Protein AF-R6CG47-F1 (afdb_monomer)

Solvent-accessible surface area (backbone atoms only — not comparable to full-atom values): 37010 Å² total; per-residue (Å²): 130,84,72,50,22,58,29,31,32,49,83,91,40,58,62,61,88,80,58,67,80,80,92,67,91,85,85,79,90,76,77,34,49,59,38,32,37,17,41,16,38,85,91,40,60,56,12,36,52,27,6,27,48,37,35,50,47,55,57,74,66,63,59,84,62,42,78,71,47,66,78,39,37,70,61,51,53,50,49,49,53,50,52,34,25,49,52,38,38,50,56,32,55,80,67,71,48,91,52,38,22,13,29,36,26,34,40,33,42,51,96,75,33,38,40,36,41,36,39,12,57,37,38,35,34,38,35,51,98,92,40,77,45,73,76,47,62,67,28,59,46,77,54,93,95,55,90,74,60,44,74,70,41,55,40,26,58,82,86,70,86,70,76,66,85,69,30,52,51,77,43,73,76,55,76,68,29,31,38,40,35,29,27,48,30,45,61,77,58,42,56,70,72,58,51,47,62,33,65,73,43,61,71,70,58,16,56,52,51,50,52,54,50,24,54,72,69,61,48,93,47,67,68,52,76,48,78,47,70,38,76,67,91,73,86,75,84,71,95,67,93,87,72,96,77,63,72,77,64,70,68,72,69,62,50,83,44,81,41,45,32,63,38,80,62,91,61,77,77,62,49,65,57,43,46,74,37,69,38,42,33,68,37,82,82,78,68,45,78,46,82,42,49,41,34,49,72,47,67,42,88,87,78,69,45,78,48,36,26,38,55,30,28,34,40,32,39,44,38,57,29,40,40,42,28,36,57,67,51,61,86,80,67,90,84,63,54,70,70,62,54,48,52,55,49,48,56,53,22,49,51,50,41,56,53,51,51,55,51,49,56,54,39,63,77,64,74,51,73,78,60,98,61,61,58,37,84,53,97,82,66,51,52,43,57,49,53,56,49,55,72,71,50,92,61,92,44,84,57,77,42,63,54,40,48,36,44,53,67,52,57,50,54,52,51,50,39,60,52,69,54,78,56,78,80,93,84,70,100,75,84,78,96,80,57,78,80,71,65,49,89,79,74,63,73,81,45,73,87,81,55,54,67,50,73,50,75,44,76,80,86,75,85,72,82,78,80,79,78,56,52,61,43,84,40,96,53,93,79,80,53,90,46,61,44,56,80,72,98,76,60,87,81,69,76,53,54,52,32,42,46,52,62,52,80,65,50,70,81,86,76,27,40,30,42,57,16,63,57,56,64,58,49,50,62,54,51,48,58,51,49,47,56,54,50,39,68,77,39,72,94,50,64,55,38,55,48,52,42,40,82,39,73,29,62,82,62,72,39,55,39,86,91,72,80,54,68,42,57,62,36,72,42,32,35,39,36,31,75,92,43,75,68,40,46,34,42,32,30,31,31,32,55,68,57,52,51,55,41,71,70,47,87,47,64,67,58,37,51,48,51,33,54,59,50,50,45,48,59,51,43,53,62,69,60,34,84,75,36,60,53,67,70,88,131

Foldseek 3Di:
DPAQLKWWDDPLDIAALHDHDDPDDDDDDDDQWKTKIKGQDDPAPRSNNLNNLLNVLRSVPTDGCDPLCVVVVVVVLVVSLVSSLCSLQVVCVVVVRPFTWIWMWMWGDDPFKIKIFTWAAWWKWKQDPLDIDTLADHQFADDPPDDDTHHNTTRNDPPCVDDDPRRMDIGGDDAFMKMKTKDVLLPVQDPPVVLSVLLVDPQVSSVVVSVVSSVVSPSPHNIDMDMDGHHDPDPDDDDDDDDPPPPVVVLPQAAEAEDEAFDWDDDPPCLVQQQVDWFWAAAPQVRDIDIDGQKDWDQDPPPRDITIGGFWAAWKDFFRYIYGYHYLQDDDDPPDDPVVSLVVQLLSQLLQQVLLVVSVVSNVVVVPDDPPQDSANDPRDGSNVVSVVSSVDDDGDRHMHGHDIYGPLRSVVVLVCLLQPDDDDPPDDDDDDDDPVPVPPDDPLPDVVQQDKDKDWDDDDDDDPHPPPALEDEDADDDFGDDFHFDDPPPPPLQETETEGEFRQPDDPPRHTYGYHRSVVVVVVVVLVRVQVVVCVVCVVGWYFYAYEYEEECSPLRQQDPPPRDRDQKDFTMKMAGPVPNLAIYTYMYGHVVVSSVLVSDPDPVSVVVSSVVVVVVVVVCVVVVVRGPTDGDD

Nearest PDB structures (foldseek):
  1txo-assembly1_A  TM=8.084E-01  e=2.002E-14  Mycobacterium tuberculosis
  6jkv-assembly2_B  TM=8.538E-01  e=1.870E-13  Pseudomonas aeruginosa
  6jkv-assembly1_A  TM=8.483E-01  e=1.977E-13  Pseudomonas aeruginosa
  2cm1-assembly1_A  TM=7.955E-01  e=3.310E-14  Mycobacterium tuberculosis H37Rv
  2pk0-assembly3_C  TM=7.804E-01  e=2.281E-11  Streptococcus agalactiae A909

Structure (mmCIF, N/CA/C/O backbone):
data_AF-R6CG47-F1
#
_entry.id   AF-R6CG47-F1
#
loop_
_atom_site.group_PDB
_atom_site.id
_atom_site.type_symbol
_atom_site.label_atom_id
_atom_site.label_alt_id
_atom_site.label_comp_id
_atom_site.label_asym_id
_atom_site.label_entity_id
_atom_site.label_seq_id
_atom_site.pdbx_PDB_ins_code
_atom_site.Cartn_x
_atom_site.Cartn_y
_atom_site.Cartn_z
_atom_site.occupancy
_atom_site.B_iso_or_equiv
_atom_site.auth_seq_id
_atom_site.auth_comp_id
_atom_site.auth_asym_id
_atom_site.auth_atom_id
_atom_site.pdbx_PDB_model_num
ATOM 1 N N . MET A 1 1 ? 24.424 -39.480 18.470 1.00 41.12 1 MET A N 1
ATOM 2 C CA . MET A 1 1 ? 23.241 -38.620 18.577 1.00 41.12 1 MET A CA 1
ATOM 3 C C . MET A 1 1 ? 23.641 -37.356 17.882 1.00 41.12 1 MET A C 1
ATOM 5 O O . MET A 1 1 ? 24.541 -36.675 18.365 1.00 41.12 1 MET A O 1
ATOM 9 N N . GLU A 1 2 ? 23.153 -37.206 16.658 1.00 58.47 2 GLU A N 1
ATOM 10 C CA . GLU A 1 2 ? 23.228 -35.927 15.962 1.00 58.47 2 GLU A CA 1
ATOM 11 C C . GLU A 1 2 ? 22.510 -34.911 16.850 1.00 58.47 2 GLU A C 1
ATOM 13 O O . GLU A 1 2 ? 21.513 -35.244 17.493 1.00 58.47 2 GLU A O 1
ATOM 18 N N . ARG A 1 3 ? 23.138 -33.752 17.041 1.00 75.69 3 ARG A N 1
ATOM 19 C CA . ARG A 1 3 ? 22.524 -32.664 17.800 1.00 75.69 3 ARG A CA 1
ATOM 20 C C . ARG A 1 3 ? 21.356 -32.136 16.986 1.00 75.69 3 ARG A C 1
ATOM 22 O O . ARG A 1 3 ? 21.441 -32.152 15.766 1.00 75.69 3 ARG A O 1
ATOM 29 N N . ASN A 1 4 ? 20.327 -31.648 17.664 1.00 88.12 4 ASN A N 1
ATOM 30 C CA . ASN A 1 4 ? 19.290 -30.875 17.009 1.00 88.12 4 ASN A CA 1
ATOM 31 C C . ASN A 1 4 ? 19.904 -29.576 16.452 1.00 88.12 4 ASN A C 1
ATOM 33 O O . ASN A 1 4 ? 20.424 -28.761 17.219 1.00 88.12 4 ASN A O 1
ATOM 37 N N . GLU A 1 5 ? 19.914 -29.423 15.129 1.00 93.31 5 GLU A N 1
ATOM 38 C CA . GLU A 1 5 ? 20.430 -28.238 14.434 1.00 93.31 5 GLU A CA 1
ATOM 39 C C . GLU A 1 5 ? 19.326 -27.201 14.160 1.00 93.31 5 GLU A C 1
ATOM 41 O O . GLU A 1 5 ? 19.642 -26.052 13.837 1.00 93.31 5 GLU A O 1
ATOM 46 N N . ASP A 1 6 ? 18.055 -27.548 14.387 1.00 95.25 6 ASP A N 1
ATOM 47 C CA . ASP A 1 6 ? 16.913 -26.648 14.219 1.00 95.25 6 ASP A CA 1
ATOM 48 C C . ASP A 1 6 ? 16.727 -25.701 15.412 1.00 95.25 6 ASP A C 1
ATOM 50 O O . ASP A 1 6 ? 17.058 -26.001 16.562 1.00 95.25 6 ASP A O 1
ATOM 54 N N . ASN A 1 7 ? 16.117 -24.547 15.151 1.00 96.38 7 ASN A N 1
ATOM 55 C CA . ASN A 1 7 ? 15.603 -23.630 16.160 1.00 96.38 7 ASN A CA 1
ATOM 56 C C . ASN A 1 7 ? 14.296 -22.979 15.672 1.00 96.38 7 ASN A C 1
ATOM 58 O O . ASN A 1 7 ? 13.932 -23.059 14.497 1.00 96.38 7 ASN A O 1
ATOM 62 N N . PHE A 1 8 ? 13.579 -22.301 16.563 1.00 96.62 8 PHE A N 1
ATOM 63 C CA . PHE A 1 8 ? 12.324 -21.631 16.241 1.00 96.62 8 PHE A CA 1
ATOM 64 C C . PHE A 1 8 ? 12.145 -20.326 17.021 1.00 96.62 8 PHE A C 1
ATOM 66 O O . PHE A 1 8 ? 12.852 -20.040 17.987 1.00 96.62 8 PHE A O 1
ATOM 73 N N . CYS A 1 9 ? 11.166 -19.530 16.597 1.00 94.69 9 CYS A N 1
ATOM 74 C CA . CYS A 1 9 ? 10.590 -18.450 17.389 1.00 94.69 9 CYS A CA 1
ATOM 75 C C . CYS A 1 9 ? 9.080 -18.644 17.471 1.00 94.69 9 CYS A C 1
ATOM 77 O O . CYS A 1 9 ? 8.412 -18.726 16.441 1.00 94.69 9 CYS A O 1
ATOM 79 N N . PHE A 1 10 ? 8.548 -18.714 18.688 1.00 92.62 10 PHE A N 1
ATOM 80 C CA . PHE A 1 10 ? 7.119 -18.850 18.945 1.00 92.62 10 PHE A CA 1
ATOM 81 C C . PHE A 1 10 ? 6.759 -18.140 20.251 1.00 92.62 10 PHE A C 1
ATOM 83 O O . PHE A 1 10 ? 7.297 -18.476 21.302 1.00 92.62 10 PHE A O 1
ATOM 90 N N . ASN A 1 11 ? 5.882 -17.133 20.189 1.00 86.56 11 ASN A N 1
ATOM 91 C CA . ASN A 1 11 ? 5.436 -16.341 21.345 1.00 86.56 11 ASN A CA 1
ATOM 92 C C . ASN A 1 11 ? 6.587 -15.836 22.251 1.00 86.56 11 ASN A C 1
ATOM 94 O O . ASN A 1 11 ? 6.564 -15.978 23.473 1.00 86.56 11 ASN A O 1
ATOM 98 N N . GLY A 1 12 ? 7.645 -15.289 21.643 1.00 84.62 12 GLY A N 1
ATOM 99 C CA . GLY A 1 12 ? 8.822 -14.792 22.370 1.00 84.62 12 GLY A CA 1
ATOM 100 C C . GLY A 1 12 ? 9.743 -15.881 22.942 1.00 84.62 12 GLY A C 1
ATOM 101 O O . GLY A 1 12 ? 10.673 -15.563 23.681 1.00 84.62 12 GLY A O 1
ATOM 102 N N . ILE A 1 13 ? 9.505 -17.151 22.605 1.00 89.12 13 ILE A N 1
ATOM 103 C CA . ILE A 1 13 ? 10.312 -18.305 23.007 1.00 89.12 13 ILE A CA 1
ATOM 104 C C . ILE A 1 13 ? 11.125 -18.787 21.803 1.00 89.12 13 ILE A C 1
ATOM 106 O O . ILE A 1 13 ? 10.619 -18.840 20.684 1.00 89.12 13 ILE A O 1
ATOM 110 N N . GLY A 1 14 ? 12.375 -19.169 22.051 1.00 91.75 14 GLY A N 1
ATOM 111 C CA . GLY A 1 14 ? 13.211 -19.950 21.143 1.00 91.75 14 GLY A CA 1
ATOM 112 C C . GLY A 1 14 ? 14.106 -20.889 21.948 1.00 91.75 14 GLY A C 1
ATOM 113 O O . GLY A 1 14 ? 14.183 -20.772 23.177 1.00 91.75 14 GLY A O 1
ATOM 114 N N . MET A 1 15 ? 14.779 -21.824 21.279 1.00 91.56 15 MET A N 1
ATOM 115 C CA . MET A 1 15 ? 15.660 -22.769 21.967 1.00 91.56 15 MET A CA 1
ATOM 116 C C . MET A 1 15 ? 16.945 -22.069 22.454 1.00 91.56 15 MET A C 1
ATOM 118 O O . MET A 1 15 ? 17.465 -21.186 21.760 1.00 91.56 15 MET A O 1
ATOM 122 N N . PRO A 1 16 ? 17.476 -22.431 23.638 1.00 89.69 16 PRO A N 1
ATOM 123 C CA . PRO A 1 16 ? 18.748 -21.901 24.142 1.00 89.69 16 PRO A CA 1
ATOM 124 C C . PRO A 1 16 ? 19.944 -22.325 23.267 1.00 89.69 16 PRO A C 1
ATOM 126 O O . PRO A 1 16 ? 19.821 -23.224 22.456 1.00 89.69 16 PRO A O 1
ATOM 129 N N . GLU A 1 17 ? 21.127 -21.722 23.465 1.00 86.62 17 GLU A N 1
ATOM 130 C CA . GLU A 1 17 ? 22.358 -22.004 22.676 1.00 86.62 17 GLU A CA 1
ATOM 131 C C . GLU A 1 17 ? 22.765 -23.485 22.678 1.00 86.62 17 GLU A C 1
ATOM 133 O O . GLU A 1 17 ? 23.407 -23.977 21.753 1.00 86.62 17 GLU A O 1
ATOM 138 N N . VAL A 1 18 ? 22.425 -24.192 23.754 1.00 84.94 18 VAL A N 1
ATOM 139 C CA . VAL A 1 18 ? 22.614 -25.632 23.876 1.00 84.94 18 VAL A CA 1
ATOM 140 C C . VAL A 1 18 ? 21.256 -26.244 24.157 1.00 84.94 18 VAL A C 1
ATOM 142 O O . VAL A 1 18 ? 20.730 -26.094 25.263 1.00 84.94 18 VAL A O 1
ATOM 145 N N . HIS A 1 19 ? 20.717 -26.933 23.162 1.00 82.12 19 HIS A N 1
ATOM 146 C CA . HIS A 1 19 ? 19.405 -27.561 23.203 1.00 82.12 19 HIS A CA 1
ATOM 147 C C . HIS A 1 19 ? 19.429 -28.953 22.567 1.00 82.12 19 HIS A C 1
ATOM 149 O O . HIS A 1 19 ? 20.340 -29.293 21.812 1.00 82.12 19 HIS A O 1
ATOM 155 N N . ASP A 1 20 ? 18.417 -29.739 22.920 1.00 85.44 20 ASP A N 1
ATOM 156 C CA . ASP A 1 20 ? 18.056 -31.010 22.289 1.00 85.44 20 ASP A CA 1
ATOM 157 C C . ASP A 1 20 ? 16.619 -30.865 21.733 1.00 85.44 20 ASP A C 1
ATOM 159 O O . ASP A 1 20 ? 16.169 -29.751 21.447 1.00 85.44 20 ASP A O 1
ATOM 163 N N . ASP A 1 21 ? 15.892 -31.965 21.550 1.00 84.88 21 ASP A N 1
ATOM 164 C CA . ASP A 1 21 ? 14.498 -31.943 21.099 1.00 84.88 21 ASP A CA 1
ATOM 165 C C . ASP A 1 21 ? 13.565 -31.281 22.130 1.00 84.88 21 ASP A C 1
ATOM 167 O O . ASP A 1 21 ? 13.814 -31.285 23.338 1.00 84.88 21 ASP A O 1
ATOM 171 N N . LEU A 1 22 ? 12.460 -30.716 21.643 1.00 84.00 22 LEU A N 1
ATOM 172 C CA . LEU A 1 22 ? 11.405 -30.158 22.484 1.00 84.00 22 LEU A CA 1
ATOM 173 C C . LEU A 1 22 ? 10.663 -31.298 23.211 1.00 84.00 22 LEU A C 1
ATOM 175 O O . LEU A 1 22 ? 10.177 -32.223 22.564 1.00 84.00 22 LEU A O 1
ATOM 179 N N . GLU A 1 23 ? 10.560 -31.240 24.543 1.00 77.19 23 GLU A N 1
ATOM 180 C CA . GLU A 1 23 ? 9.920 -32.314 25.330 1.00 77.19 23 GLU A CA 1
ATOM 181 C C . GLU A 1 23 ? 8.386 -32.346 25.182 1.00 77.19 23 GLU A C 1
ATOM 183 O O . GLU A 1 23 ? 7.788 -33.422 25.215 1.00 77.19 23 GLU A O 1
ATOM 188 N N . GLU A 1 24 ? 7.747 -31.183 25.013 1.00 82.25 24 GLU A N 1
ATOM 189 C CA . GLU A 1 24 ? 6.290 -31.025 24.902 1.00 82.25 24 GLU A CA 1
ATOM 190 C C . GLU A 1 24 ? 5.929 -29.954 23.864 1.00 82.25 24 GLU A C 1
ATOM 192 O O . GLU A 1 24 ? 6.634 -28.954 23.734 1.00 82.25 24 GLU A O 1
ATOM 197 N N . ASN A 1 25 ? 4.806 -30.131 23.159 1.00 87.25 25 ASN A N 1
ATOM 198 C CA . ASN A 1 25 ? 4.292 -29.133 22.217 1.00 87.25 25 ASN A CA 1
ATOM 199 C C . ASN A 1 25 ? 3.953 -27.814 22.932 1.00 87.25 25 ASN A C 1
ATOM 201 O O . ASN A 1 25 ? 3.395 -27.814 24.029 1.00 87.25 25 ASN A O 1
ATOM 205 N N . LEU A 1 26 ? 4.234 -26.687 22.275 1.00 89.31 26 LEU A N 1
ATOM 206 C CA . LEU A 1 26 ? 3.865 -25.355 22.756 1.00 89.31 26 LEU A CA 1
ATOM 207 C C . LEU A 1 26 ? 2.571 -24.885 22.081 1.00 89.31 26 LEU A C 1
ATOM 209 O O . LEU A 1 26 ? 2.446 -24.976 20.862 1.00 89.31 26 LEU A O 1
ATOM 213 N N . THR A 1 27 ? 1.659 -24.308 22.866 1.00 88.69 27 THR A N 1
ATOM 214 C CA . THR A 1 27 ? 0.417 -23.686 22.379 1.00 88.69 27 THR A CA 1
ATOM 215 C C . THR A 1 27 ? 0.288 -22.287 22.971 1.00 88.69 27 THR A C 1
ATOM 217 O O . THR A 1 27 ? 0.472 -22.098 24.174 1.00 88.69 27 THR A O 1
ATOM 220 N N . ALA A 1 28 ? -0.014 -21.298 22.132 1.00 87.31 28 ALA A N 1
ATOM 221 C CA . ALA A 1 28 ? -0.272 -19.926 22.550 1.00 87.31 28 ALA A CA 1
ATOM 222 C C . ALA A 1 28 ? -1.058 -19.167 21.477 1.00 87.31 28 ALA A C 1
ATOM 224 O O . ALA A 1 28 ? -0.884 -19.422 20.285 1.00 87.31 28 ALA A O 1
ATOM 225 N N . GLU A 1 29 ? -1.849 -18.185 21.905 1.00 83.56 29 GLU A N 1
ATOM 226 C CA . GLU A 1 29 ? -2.344 -17.131 21.022 1.00 83.56 29 GLU A CA 1
ATOM 227 C C . GLU A 1 29 ? -1.199 -16.164 20.703 1.00 83.56 29 GLU A C 1
ATOM 229 O O . GLU A 1 29 ? -0.475 -15.720 21.599 1.00 83.56 29 GLU A O 1
ATOM 234 N N . VAL A 1 30 ? -1.027 -15.842 19.421 1.00 74.38 30 VAL A N 1
ATOM 235 C CA . VAL A 1 30 ? 0.023 -14.938 18.939 1.00 74.38 30 VAL A CA 1
ATOM 236 C C . VAL A 1 30 ? -0.607 -13.743 18.230 1.00 74.38 30 VAL A C 1
ATOM 238 O O . VAL A 1 30 ? -1.468 -13.900 17.370 1.00 74.38 30 VAL A O 1
ATOM 241 N N . GLY A 1 31 ? -0.162 -12.534 18.575 1.00 68.38 31 GLY A N 1
ATOM 242 C CA . GLY A 1 31 ? -0.638 -11.288 17.970 1.00 68.38 31 GLY A CA 1
ATOM 243 C C . GLY A 1 31 ? 0.510 -10.304 17.788 1.00 68.38 31 GLY A C 1
ATOM 244 O O . GLY A 1 31 ? 1.131 -9.878 18.761 1.00 68.38 31 GLY A O 1
ATOM 245 N N . GLY A 1 32 ? 0.844 -9.960 16.542 1.00 71.69 32 GLY A N 1
ATOM 246 C CA . GLY A 1 32 ? 1.920 -9.007 16.253 1.00 71.69 32 GLY A CA 1
ATOM 247 C C . GLY A 1 32 ? 3.346 -9.534 16.431 1.00 71.69 32 GLY A C 1
ATOM 248 O O . GLY A 1 32 ? 4.282 -8.796 16.138 1.00 71.69 32 GLY A O 1
ATOM 249 N N . GLN A 1 33 ? 3.550 -10.768 16.899 1.00 83.88 33 GLN A N 1
ATOM 250 C CA . GLN A 1 33 ? 4.865 -11.376 17.157 1.00 83.88 33 GLN A CA 1
ATOM 251 C C . GLN A 1 33 ? 5.400 -12.125 15.931 1.00 83.88 33 GLN A C 1
ATOM 253 O O . GLN A 1 33 ? 4.648 -12.478 15.020 1.00 83.88 33 GLN A O 1
ATOM 258 N N . TRP A 1 34 ? 6.710 -12.362 15.904 1.00 91.62 34 TRP A N 1
ATOM 259 C CA . TRP A 1 34 ? 7.305 -13.260 14.926 1.00 91.62 34 TRP A CA 1
ATOM 260 C C . TRP A 1 34 ? 7.026 -14.723 15.260 1.00 91.62 34 TRP A C 1
ATOM 262 O O . TRP A 1 34 ? 7.179 -15.163 16.401 1.00 91.62 34 TRP A O 1
ATOM 272 N N . VAL A 1 35 ? 6.708 -15.481 14.219 1.00 95.25 35 VAL A N 1
ATOM 273 C CA . VAL A 1 35 ? 6.679 -16.939 14.246 1.00 95.25 35 VAL A CA 1
ATOM 274 C C . VAL A 1 35 ? 7.653 -17.433 13.190 1.00 95.25 35 VAL A C 1
ATOM 276 O O . VAL A 1 35 ? 7.534 -17.038 12.032 1.00 95.25 35 VAL A O 1
ATOM 279 N N . ALA A 1 36 ? 8.645 -18.235 13.568 1.00 97.56 36 ALA A N 1
ATOM 280 C CA . ALA A 1 36 ? 9.731 -18.596 12.663 1.00 97.56 36 ALA A CA 1
ATOM 281 C C . ALA A 1 36 ? 10.292 -19.994 12.914 1.00 97.56 36 ALA A C 1
ATOM 283 O O . ALA A 1 36 ? 10.325 -20.453 14.052 1.00 97.56 36 ALA A O 1
ATOM 284 N N . VAL A 1 37 ? 10.806 -20.613 11.854 1.00 98.25 37 VAL A N 1
ATOM 285 C CA . VAL A 1 37 ? 11.634 -21.824 11.890 1.00 98.25 37 VAL A CA 1
ATOM 286 C C . VAL A 1 37 ? 12.984 -21.517 11.244 1.00 98.25 37 VAL A C 1
ATOM 288 O O . VAL A 1 37 ? 13.058 -20.799 10.239 1.00 98.25 37 VAL A O 1
ATOM 291 N N . PHE A 1 38 ? 14.043 -22.052 11.844 1.00 97.81 38 PHE A N 1
ATOM 292 C CA . PHE A 1 38 ? 15.426 -21.939 11.399 1.00 97.81 38 PHE A CA 1
ATOM 293 C C . PHE A 1 38 ? 16.037 -23.333 11.373 1.00 97.81 38 PHE A C 1
ATOM 295 O O . PHE A 1 38 ? 16.190 -23.945 12.424 1.00 97.81 38 PHE A O 1
ATOM 302 N N . ASP A 1 39 ? 16.396 -23.810 10.192 1.00 96.19 39 ASP A N 1
ATOM 303 C CA . ASP A 1 39 ? 17.031 -25.111 10.002 1.00 96.19 39 ASP A CA 1
ATOM 304 C C . ASP A 1 39 ? 18.533 -24.896 9.776 1.00 96.19 39 ASP A C 1
ATOM 306 O O . ASP A 1 39 ? 18.971 -24.228 8.825 1.00 96.19 39 ASP A O 1
ATOM 310 N N . GLY A 1 40 ? 19.319 -25.353 10.752 1.00 95.31 40 GLY A N 1
ATOM 311 C CA . GLY A 1 40 ? 20.769 -25.263 10.734 1.00 95.31 40 GLY A CA 1
ATOM 312 C C . GLY A 1 40 ? 21.337 -26.218 9.693 1.00 95.31 40 GLY A C 1
ATOM 313 O O . GLY A 1 40 ? 21.095 -27.411 9.737 1.00 95.31 40 GLY A O 1
ATOM 314 N N . ILE A 1 41 ? 22.147 -25.713 8.759 1.00 90.88 41 ILE A N 1
ATOM 315 C CA . ILE A 1 41 ? 22.518 -26.510 7.583 1.00 90.88 41 ILE A CA 1
ATOM 316 C C . ILE A 1 41 ? 23.409 -27.693 7.958 1.00 90.88 41 ILE A C 1
ATOM 318 O O . ILE A 1 41 ? 24.623 -27.530 8.170 1.00 90.88 41 ILE A O 1
ATOM 322 N N . GLY A 1 42 ? 22.825 -28.883 7.835 1.00 80.00 42 GLY A N 1
ATOM 323 C CA . GLY A 1 42 ? 23.515 -30.160 7.906 1.00 80.00 42 GLY A CA 1
ATOM 324 C C . GLY A 1 42 ? 24.738 -30.221 6.986 1.00 80.00 42 GLY A C 1
ATOM 325 O O . GLY A 1 42 ? 24.691 -29.977 5.775 1.00 80.00 42 GLY A O 1
ATOM 326 N N . GLY A 1 43 ? 25.893 -30.542 7.571 1.00 80.31 43 GLY A N 1
ATOM 327 C CA . GLY A 1 43 ? 27.173 -30.642 6.860 1.00 80.31 43 GLY A CA 1
ATOM 328 C C . GLY A 1 43 ? 27.983 -29.342 6.778 1.00 80.31 43 GLY A C 1
ATOM 329 O O . GLY A 1 43 ? 29.122 -29.370 6.290 1.00 80.31 43 GLY A O 1
ATOM 330 N N . LEU A 1 44 ? 27.465 -28.219 7.290 1.00 85.69 44 LEU A N 1
ATOM 331 C CA . LEU A 1 44 ? 28.291 -27.065 7.651 1.00 85.69 44 LEU A CA 1
ATOM 332 C C . LEU A 1 44 ? 28.694 -27.137 9.134 1.00 85.69 44 LEU A C 1
ATOM 334 O O . LEU A 1 44 ? 27.936 -27.618 9.966 1.00 85.69 44 LEU A O 1
ATOM 338 N N . PRO A 1 45 ? 29.895 -26.658 9.509 1.00 88.12 45 PRO A N 1
ATOM 339 C CA . PRO A 1 45 ? 30.251 -26.536 10.914 1.00 88.12 45 PRO A CA 1
ATOM 340 C C . PRO A 1 45 ? 29.275 -25.629 11.670 1.00 88.12 45 PRO A C 1
ATOM 342 O O . PRO A 1 45 ? 29.112 -24.465 11.301 1.00 88.12 45 PRO A O 1
ATOM 345 N N . ARG A 1 46 ? 28.752 -26.146 12.784 1.00 90.69 46 ARG A N 1
ATOM 346 C CA . ARG A 1 46 ? 27.920 -25.421 13.748 1.00 90.69 46 ARG A CA 1
ATOM 347 C C . ARG A 1 46 ? 26.578 -24.923 13.195 1.00 90.69 46 ARG A C 1
ATOM 349 O O . ARG A 1 46 ? 26.271 -23.736 13.322 1.00 90.69 46 ARG A O 1
ATOM 356 N N . GLY A 1 47 ? 25.812 -25.811 12.560 1.00 92.44 47 GLY A N 1
ATOM 357 C CA . GLY A 1 47 ? 24.440 -25.519 12.129 1.00 92.44 47 GLY A CA 1
ATOM 358 C C . GLY A 1 47 ? 23.557 -25.083 13.301 1.00 92.44 47 GLY A C 1
ATOM 359 O O . GLY A 1 47 ? 22.891 -24.053 13.201 1.00 92.44 47 GLY A O 1
ATOM 360 N N . GLU A 1 48 ? 23.690 -25.758 14.450 1.00 93.81 48 GLU A N 1
ATOM 361 C CA . GLU A 1 48 ? 22.937 -25.474 15.679 1.00 93.81 48 GLU A CA 1
ATOM 362 C C . GLU A 1 48 ? 23.187 -24.058 16.217 1.00 93.81 48 GLU A C 1
ATOM 364 O O . GLU A 1 48 ? 22.297 -23.387 16.735 1.00 93.81 48 GLU A O 1
ATOM 369 N N . GLU A 1 49 ? 24.413 -23.559 16.052 1.00 95.25 49 GLU A N 1
ATOM 370 C CA . GLU A 1 49 ? 24.760 -22.200 16.455 1.00 95.25 49 GLU A CA 1
ATOM 371 C C . GLU A 1 49 ? 24.199 -21.168 15.468 1.00 95.25 49 GLU A C 1
ATOM 373 O O . GLU A 1 49 ? 23.811 -20.066 15.854 1.00 95.25 49 GLU A O 1
ATOM 378 N N . ALA A 1 50 ? 24.170 -21.499 14.175 1.00 96.25 50 ALA A N 1
ATOM 379 C CA . ALA A 1 50 ? 23.647 -20.606 13.151 1.00 96.25 50 ALA A CA 1
ATOM 380 C C . ALA A 1 50 ? 22.146 -20.362 13.341 1.00 96.25 50 ALA A C 1
ATOM 382 O O . ALA A 1 50 ? 21.721 -19.202 13.336 1.00 96.25 50 ALA A O 1
ATOM 383 N N . SER A 1 51 ? 21.377 -21.436 13.544 1.00 97.31 51 SER A N 1
ATOM 384 C CA . SER A 1 51 ? 19.937 -21.373 13.807 1.00 97.31 51 SER A CA 1
ATOM 385 C C . SER A 1 51 ? 19.650 -20.686 15.145 1.00 97.31 51 SER A C 1
ATOM 387 O O . SER A 1 51 ? 18.795 -19.800 15.201 1.00 97.31 51 SER A O 1
ATOM 389 N N . TYR A 1 52 ? 20.444 -20.962 16.191 1.00 97.00 52 TYR A N 1
ATOM 390 C CA . TYR A 1 52 ? 20.378 -20.239 17.467 1.00 97.00 52 TYR A CA 1
ATOM 391 C C . TYR A 1 52 ? 20.595 -18.730 17.319 1.00 97.00 52 TYR A C 1
ATOM 393 O O . TYR A 1 52 ? 19.800 -17.933 17.820 1.00 97.00 52 TYR A O 1
ATOM 401 N N . LEU A 1 53 ? 21.649 -18.301 16.619 1.00 97.31 53 LEU A N 1
ATOM 402 C CA . LEU A 1 53 ? 21.930 -16.876 16.420 1.00 97.31 53 LEU A CA 1
ATOM 403 C C . LEU A 1 53 ? 20.836 -16.184 15.604 1.00 97.31 53 LEU A C 1
ATOM 405 O O . LEU A 1 53 ? 20.549 -15.010 15.854 1.00 97.31 53 LEU A O 1
ATOM 409 N N . ALA A 1 54 ? 20.230 -16.887 14.645 1.00 97.69 54 ALA A N 1
ATOM 410 C CA . ALA A 1 54 ? 19.116 -16.364 13.866 1.00 97.69 54 ALA A CA 1
ATOM 411 C C . ALA A 1 54 ? 17.862 -16.171 14.723 1.00 97.69 54 ALA A C 1
ATOM 413 O O . ALA A 1 54 ? 17.339 -15.053 14.767 1.00 97.69 54 ALA A O 1
ATOM 414 N N . ALA A 1 55 ? 17.463 -17.199 15.478 1.00 97.56 55 ALA A N 1
ATOM 415 C CA . ALA A 1 55 ? 16.354 -17.125 16.425 1.00 97.56 55 ALA A CA 1
ATOM 416 C C . ALA A 1 55 ? 16.579 -16.016 17.459 1.00 97.56 55 ALA A C 1
ATOM 418 O O . ALA A 1 55 ? 15.743 -15.131 17.629 1.00 97.56 55 ALA A O 1
ATOM 419 N N . LYS A 1 56 ? 17.767 -15.980 18.075 1.00 97.00 56 LYS A N 1
ATOM 420 C CA . LYS A 1 56 ? 18.147 -14.946 19.042 1.00 97.00 56 LYS A CA 1
ATOM 421 C C . LYS A 1 56 ? 18.072 -13.541 18.448 1.00 97.00 56 LYS A C 1
ATOM 423 O O . LYS A 1 56 ? 17.568 -12.640 19.102 1.00 97.00 56 LYS A O 1
ATOM 428 N N . THR A 1 57 ? 18.569 -13.339 17.227 1.00 97.44 57 THR A N 1
ATOM 429 C CA . THR A 1 57 ? 18.522 -12.022 16.571 1.00 97.44 57 THR A CA 1
ATOM 430 C C . THR A 1 57 ? 17.085 -11.573 16.349 1.00 97.44 57 THR A C 1
ATOM 432 O O . THR A 1 57 ? 16.765 -10.417 16.596 1.00 97.44 57 THR A O 1
ATOM 435 N N . LEU A 1 58 ? 16.221 -12.476 15.891 1.00 95.38 58 LEU A N 1
ATOM 436 C CA . LEU A 1 58 ? 14.828 -12.154 15.618 1.00 95.38 58 LEU A CA 1
ATOM 437 C C . LEU A 1 58 ? 14.039 -11.888 16.919 1.00 95.38 58 LEU A C 1
ATOM 439 O O . LEU A 1 58 ? 13.247 -10.949 16.953 1.00 95.38 58 LEU A O 1
ATOM 443 N N . LEU A 1 59 ? 14.328 -12.623 18.000 1.00 94.62 59 LEU A N 1
ATOM 444 C CA . LEU A 1 59 ? 13.780 -12.373 19.342 1.00 94.62 59 LEU A CA 1
ATOM 445 C C . LEU A 1 59 ? 14.289 -11.064 19.965 1.00 94.62 59 LEU A C 1
ATOM 447 O O . LEU A 1 59 ? 13.503 -10.325 20.549 1.00 94.62 59 LEU A O 1
ATOM 451 N N . ASP A 1 60 ? 15.582 -10.751 19.836 1.00 94.69 60 ASP A N 1
ATOM 452 C CA . ASP A 1 60 ? 16.174 -9.510 20.366 1.00 94.69 60 ASP A CA 1
ATOM 453 C C . ASP A 1 60 ? 15.585 -8.259 19.680 1.00 94.69 60 ASP A C 1
ATOM 455 O O . ASP A 1 60 ? 15.527 -7.182 20.274 1.00 94.69 60 ASP A O 1
ATOM 459 N N . GLU A 1 61 ? 15.140 -8.403 18.430 1.00 92.81 61 GLU A N 1
ATOM 460 C CA . GLU A 1 61 ? 14.505 -7.346 17.640 1.00 92.81 61 GLU A CA 1
ATOM 461 C C . GLU A 1 61 ? 12.972 -7.378 17.689 1.00 92.81 61 GLU A C 1
ATOM 463 O O . GLU A 1 61 ? 12.313 -6.597 16.992 1.00 92.81 61 GLU A O 1
ATOM 468 N N . GLU A 1 62 ? 12.399 -8.277 18.491 1.00 89.56 62 GLU A N 1
ATOM 469 C CA . GLU A 1 62 ? 10.959 -8.387 18.668 1.00 89.56 62 GLU A CA 1
ATOM 470 C C . GLU A 1 62 ? 10.404 -7.083 19.250 1.00 89.56 62 GLU A C 1
ATOM 472 O O . GLU A 1 62 ? 10.876 -6.535 20.250 1.00 89.56 62 GLU A O 1
ATOM 477 N N . ARG A 1 63 ? 9.382 -6.565 18.578 1.00 88.38 63 ARG A N 1
ATOM 478 C CA . ARG A 1 63 ? 8.681 -5.340 18.943 1.00 88.38 63 ARG A CA 1
ATOM 479 C C . ARG A 1 63 ? 7.297 -5.352 18.300 1.00 88.38 63 ARG A C 1
ATOM 481 O O . ARG A 1 63 ? 7.122 -6.020 17.274 1.00 88.38 63 ARG A O 1
ATOM 488 N N . PRO A 1 64 ? 6.346 -4.565 18.836 1.00 82.19 64 PRO A N 1
ATOM 489 C CA . PRO A 1 64 ? 5.037 -4.412 18.219 1.00 82.19 64 PRO A CA 1
ATOM 490 C C . PRO A 1 64 ? 5.161 -4.080 16.731 1.00 82.19 64 PRO A C 1
ATOM 492 O O . PRO A 1 64 ? 5.923 -3.181 16.355 1.00 82.19 64 PRO A O 1
ATOM 495 N N . TRP A 1 65 ? 4.423 -4.824 15.906 1.00 84.19 65 TRP A N 1
ATOM 496 C CA . TRP A 1 65 ? 4.279 -4.537 14.486 1.00 84.19 65 TRP A CA 1
ATOM 497 C C . TRP A 1 65 ? 3.304 -3.375 14.319 1.00 84.19 65 TRP A C 1
ATOM 499 O O . TRP A 1 65 ? 2.145 -3.459 14.722 1.00 84.19 65 TRP A O 1
ATOM 509 N N . THR A 1 66 ? 3.803 -2.252 13.815 1.00 83.50 66 THR A N 1
ATOM 510 C CA . THR A 1 66 ? 3.041 -1.006 13.691 1.00 83.50 66 THR A CA 1
ATOM 511 C C . THR A 1 66 ? 2.527 -0.815 12.268 1.00 83.50 66 THR A C 1
ATOM 513 O O . THR A 1 66 ? 3.105 -1.333 11.318 1.00 83.50 66 THR A O 1
ATOM 516 N N . GLU A 1 67 ? 1.510 0.026 12.083 1.00 71.00 67 GLU A N 1
ATOM 517 C CA . GLU A 1 67 ? 1.017 0.400 10.746 1.00 71.00 67 GLU A CA 1
ATOM 518 C C . GLU A 1 67 ? 2.121 1.044 9.866 1.00 71.00 67 GLU A C 1
ATOM 520 O O . GLU A 1 67 ? 2.087 0.957 8.639 1.00 71.00 67 GLU A O 1
ATOM 525 N N . GLN A 1 68 ? 3.144 1.668 10.470 1.00 76.00 68 GLN A N 1
ATOM 526 C CA . GLN A 1 68 ? 4.320 2.166 9.744 1.00 76.00 68 GLN A CA 1
ATOM 527 C C . GLN A 1 68 ? 5.212 1.023 9.240 1.00 76.00 68 GLN A C 1
ATOM 529 O O . GLN A 1 68 ? 5.830 1.146 8.175 1.00 76.00 68 GLN A O 1
ATOM 534 N N . ASP A 1 69 ? 5.294 -0.068 10.003 1.00 81.88 69 ASP A N 1
ATOM 535 C CA . ASP A 1 69 ? 6.043 -1.254 9.605 1.00 81.88 69 ASP A CA 1
ATOM 536 C C . ASP A 1 69 ? 5.359 -1.971 8.452 1.00 81.88 69 ASP A C 1
ATOM 538 O O . ASP A 1 69 ? 6.031 -2.371 7.510 1.00 81.88 69 ASP A O 1
ATOM 542 N N . GLU A 1 70 ? 4.027 -2.027 8.477 1.00 80.19 70 GLU A N 1
ATOM 543 C CA . GLU A 1 70 ? 3.200 -2.547 7.385 1.00 80.19 70 GLU A CA 1
ATOM 544 C C . GLU A 1 70 ? 3.459 -1.812 6.065 1.00 80.19 70 GLU A C 1
ATOM 546 O O . GLU A 1 70 ? 3.710 -2.433 5.036 1.00 80.19 70 GLU A O 1
ATOM 551 N N . GLN A 1 71 ? 3.528 -0.480 6.093 1.00 73.12 71 GLN A N 1
ATOM 552 C CA . GLN A 1 71 ? 3.817 0.316 4.894 1.00 73.12 71 GLN A CA 1
ATOM 553 C C . GLN A 1 71 ? 5.244 0.179 4.362 1.00 73.12 71 GLN A C 1
ATOM 555 O O . GLN A 1 71 ? 5.493 0.449 3.188 1.00 73.12 71 GLN A O 1
ATOM 560 N N . ASN A 1 72 ? 6.190 -0.192 5.223 1.00 86.56 72 ASN A N 1
ATOM 561 C CA . ASN A 1 72 ? 7.605 -0.305 4.878 1.00 86.56 72 ASN A CA 1
ATOM 562 C C . ASN A 1 72 ? 8.109 -1.742 5.028 1.00 86.56 72 ASN A C 1
ATOM 564 O O . ASN A 1 72 ? 9.312 -1.946 5.233 1.00 86.56 72 ASN A O 1
ATOM 568 N N . TYR A 1 73 ? 7.207 -2.725 4.933 1.00 88.38 73 TYR A N 1
ATOM 569 C CA . TYR A 1 73 ? 7.495 -4.099 5.328 1.00 88.38 73 TYR A CA 1
ATOM 570 C C . TYR A 1 73 ? 8.725 -4.631 4.591 1.00 88.38 73 TYR A C 1
ATOM 572 O O . TYR A 1 73 ? 9.660 -5.072 5.244 1.00 88.38 73 TYR A O 1
ATOM 580 N N . GLU A 1 74 ? 8.825 -4.462 3.268 1.00 88.31 74 GLU A N 1
ATOM 581 C CA . GLU A 1 74 ? 9.972 -4.934 2.472 1.00 88.31 74 GLU A CA 1
ATOM 582 C C . GLU A 1 74 ? 11.308 -4.400 2.991 1.00 88.31 74 GLU A C 1
ATOM 584 O O . GLU A 1 74 ? 12.289 -5.136 3.092 1.00 88.31 74 GLU A O 1
ATOM 589 N N . THR A 1 75 ? 11.346 -3.123 3.386 1.00 89.75 75 THR A N 1
ATOM 590 C CA . THR A 1 75 ? 12.556 -2.512 3.945 1.00 89.75 75 THR A CA 1
ATOM 591 C C . THR A 1 75 ? 12.903 -3.125 5.299 1.00 89.75 75 THR A C 1
ATOM 593 O O . THR A 1 75 ? 14.076 -3.393 5.561 1.00 89.75 75 THR A O 1
ATOM 596 N N . ILE A 1 76 ? 11.908 -3.375 6.150 1.00 90.56 76 ILE A N 1
ATOM 597 C CA . ILE A 1 76 ? 12.101 -3.958 7.484 1.00 90.56 76 ILE A CA 1
ATOM 598 C C . ILE A 1 76 ? 12.505 -5.428 7.388 1.00 90.56 76 ILE A C 1
ATOM 600 O O . ILE A 1 76 ? 13.466 -5.833 8.040 1.00 90.56 76 ILE A O 1
ATOM 604 N N . LEU A 1 77 ? 11.835 -6.211 6.540 1.00 92.25 77 LEU A N 1
ATOM 605 C CA . LEU A 1 77 ? 12.167 -7.611 6.277 1.00 92.25 77 LEU A CA 1
ATOM 606 C C . LEU A 1 77 ? 13.592 -7.732 5.718 1.00 92.25 77 LEU A C 1
ATOM 608 O O . LEU A 1 77 ? 14.383 -8.548 6.192 1.00 92.25 77 LEU A O 1
ATOM 612 N N . LEU A 1 78 ? 13.968 -6.859 4.776 1.00 91.38 78 LEU A N 1
ATOM 613 C CA . LEU A 1 78 ? 15.324 -6.817 4.228 1.00 91.38 78 LEU A CA 1
ATOM 614 C C . LEU A 1 78 ? 16.368 -6.435 5.287 1.00 91.38 78 LEU A C 1
ATOM 616 O O . LEU A 1 78 ? 17.456 -7.014 5.323 1.00 91.38 78 LEU A O 1
ATOM 620 N N . GLN A 1 79 ? 16.066 -5.456 6.143 1.00 91.69 79 GLN A N 1
ATOM 621 C CA . GLN A 1 79 ? 16.939 -5.082 7.259 1.00 91.69 79 GLN A CA 1
ATOM 622 C C . GLN A 1 79 ? 17.095 -6.232 8.257 1.00 91.69 79 GLN A C 1
ATOM 624 O O . GLN A 1 79 ? 18.212 -6.478 8.712 1.00 91.69 79 GLN A O 1
ATOM 629 N N . MET A 1 80 ? 16.015 -6.966 8.539 1.00 94.06 80 MET A N 1
ATOM 630 C CA . MET A 1 80 ? 16.033 -8.135 9.416 1.00 94.06 80 MET A CA 1
ATOM 631 C C . MET A 1 80 ? 16.934 -9.240 8.857 1.00 94.06 80 MET A C 1
ATOM 633 O O . MET A 1 80 ? 17.843 -9.697 9.548 1.00 94.06 80 MET A O 1
ATOM 637 N N . LEU A 1 81 ? 16.770 -9.604 7.579 1.00 93.56 81 LEU A N 1
ATOM 638 C CA . LEU A 1 81 ? 17.621 -10.599 6.912 1.00 93.56 81 LEU A CA 1
ATOM 639 C C . LEU A 1 81 ? 19.104 -10.210 6.939 1.00 93.56 81 LEU A C 1
ATOM 641 O O . LEU A 1 81 ? 19.960 -11.035 7.270 1.00 93.56 81 LEU A O 1
ATOM 645 N N . LYS A 1 82 ? 19.416 -8.942 6.636 1.00 93.31 82 LYS A N 1
ATOM 646 C CA . LYS A 1 82 ? 20.792 -8.423 6.709 1.00 93.31 82 LYS A CA 1
ATOM 647 C C . LYS A 1 82 ? 21.353 -8.542 8.120 1.00 93.31 82 LYS A C 1
ATOM 649 O O . LYS A 1 82 ? 22.463 -9.033 8.287 1.00 93.31 82 LYS A O 1
ATOM 654 N N . LYS A 1 83 ? 20.571 -8.159 9.129 1.00 95.31 83 LYS A N 1
ATOM 655 C CA . LYS A 1 83 ? 20.986 -8.202 10.532 1.00 95.31 83 LYS A CA 1
ATOM 656 C C . LYS A 1 83 ? 21.249 -9.627 11.019 1.00 95.31 83 LYS A C 1
ATOM 658 O O . LYS A 1 83 ? 22.284 -9.866 11.639 1.00 95.31 83 LYS A O 1
ATOM 663 N N . ILE A 1 84 ? 20.376 -10.578 10.682 1.00 95.88 84 ILE A N 1
ATOM 664 C CA . ILE A 1 84 ? 20.587 -12.000 10.988 1.00 95.88 84 ILE A CA 1
ATOM 665 C C . ILE A 1 84 ? 21.874 -12.502 10.315 1.00 95.88 84 ILE A C 1
ATOM 667 O O . ILE A 1 84 ? 22.745 -13.072 10.977 1.00 95.88 84 ILE A O 1
ATOM 671 N N . ASN A 1 85 ? 22.041 -12.244 9.013 1.00 95.75 85 ASN A N 1
ATOM 672 C CA . ASN A 1 85 ? 23.230 -12.670 8.274 1.00 95.75 85 ASN A CA 1
ATOM 673 C C . ASN A 1 85 ? 24.525 -12.052 8.838 1.00 95.75 85 ASN A C 1
ATOM 675 O O . ASN A 1 85 ? 25.542 -12.738 8.969 1.00 95.75 85 ASN A O 1
ATOM 679 N N . ASP A 1 86 ? 24.499 -10.771 9.200 1.00 94.56 86 ASP A N 1
ATOM 680 C CA . ASP A 1 86 ? 25.644 -10.059 9.769 1.00 94.56 86 ASP A CA 1
ATOM 681 C C . ASP A 1 86 ? 26.036 -10.618 11.143 1.00 94.56 86 ASP A C 1
ATOM 683 O O . ASP A 1 86 ? 27.228 -10.796 11.412 1.00 94.56 86 ASP A O 1
ATOM 687 N N . ASN A 1 87 ? 25.062 -10.985 11.981 1.00 95.75 87 ASN A N 1
ATOM 688 C CA . ASN A 1 87 ? 25.321 -11.614 13.277 1.00 95.75 87 ASN A CA 1
ATOM 689 C C . ASN A 1 87 ? 25.974 -12.999 13.120 1.00 95.75 87 ASN A C 1
ATOM 691 O O . ASN A 1 87 ? 27.009 -13.265 13.740 1.00 95.75 87 ASN A O 1
ATOM 695 N N . ILE A 1 88 ? 25.446 -13.848 12.231 1.00 96.06 88 ILE A N 1
ATOM 696 C CA . ILE A 1 88 ? 26.011 -15.180 11.935 1.00 96.06 88 ILE A CA 1
ATOM 697 C C . ILE A 1 88 ? 27.428 -15.051 11.354 1.00 96.06 88 ILE A C 1
ATOM 699 O O . ILE A 1 88 ? 28.366 -15.733 11.784 1.00 96.06 88 ILE A O 1
ATOM 703 N N . THR A 1 89 ? 27.614 -14.161 10.372 1.00 94.62 89 THR A N 1
ATOM 704 C CA . THR A 1 89 ? 28.913 -13.982 9.708 1.00 94.62 89 THR A CA 1
ATOM 705 C C . THR A 1 89 ? 29.967 -13.386 10.639 1.00 94.62 89 THR A C 1
ATOM 707 O O . THR A 1 89 ? 31.126 -13.804 10.580 1.00 94.62 89 THR A O 1
ATOM 710 N N . SER A 1 90 ? 29.589 -12.452 11.514 1.00 94.06 90 SER A N 1
ATOM 711 C CA . SER A 1 90 ? 30.492 -11.880 12.521 1.00 94.06 90 SER A CA 1
ATOM 712 C C . SER A 1 90 ? 30.923 -12.942 13.530 1.00 94.06 90 SER A C 1
ATOM 714 O O . SER A 1 90 ? 32.121 -13.146 13.736 1.00 94.06 90 SER A O 1
ATOM 716 N N . TRP A 1 91 ? 29.971 -13.717 14.061 1.00 95.31 91 TRP A N 1
ATOM 717 C CA . TRP A 1 91 ? 30.256 -14.775 15.031 1.00 95.31 91 TRP A CA 1
ATOM 718 C C . TRP A 1 91 ? 31.216 -15.838 14.478 1.00 95.31 91 TRP A C 1
ATOM 720 O O . TRP A 1 91 ? 32.189 -16.210 15.150 1.00 95.31 91 TRP A O 1
ATOM 730 N N . ARG A 1 92 ? 30.998 -16.300 13.232 1.00 93.50 92 ARG A N 1
ATOM 731 C CA . ARG A 1 92 ? 31.871 -17.314 12.610 1.00 93.50 92 ARG A CA 1
ATOM 732 C C . ARG A 1 92 ? 33.263 -16.764 12.296 1.00 93.50 92 ARG A C 1
ATOM 734 O O . ARG A 1 92 ? 34.244 -17.497 12.432 1.00 93.50 92 ARG A O 1
ATOM 741 N N . LYS A 1 93 ? 33.374 -15.483 11.914 1.00 92.25 93 LYS A N 1
ATOM 742 C CA . LYS A 1 93 ? 34.661 -14.817 11.640 1.00 92.25 93 LYS A CA 1
ATOM 743 C C . LYS A 1 93 ? 35.519 -14.722 12.895 1.00 92.25 93 LYS A C 1
ATOM 745 O O . LYS A 1 93 ? 36.683 -15.125 12.851 1.00 92.25 93 LYS A O 1
ATOM 750 N N . ASP A 1 94 ? 34.934 -14.294 14.011 1.00 93.38 94 ASP A N 1
ATOM 751 C CA . ASP A 1 94 ? 35.636 -14.175 15.296 1.00 93.38 94 ASP A CA 1
ATOM 752 C C . ASP A 1 94 ? 36.216 -15.516 15.765 1.00 93.38 94 ASP A C 1
ATOM 754 O O . ASP A 1 94 ? 37.294 -15.579 16.360 1.00 93.38 94 ASP A O 1
ATOM 758 N N . ARG A 1 95 ? 35.535 -16.616 15.424 1.00 94.19 95 ARG A N 1
ATOM 759 C CA . ARG A 1 95 ? 35.930 -17.990 15.769 1.00 94.19 95 ARG A CA 1
ATOM 760 C C . ARG A 1 95 ? 36.679 -18.727 14.660 1.00 94.19 95 ARG A C 1
ATOM 762 O O . ARG A 1 95 ? 37.004 -19.900 14.828 1.00 94.19 95 ARG A O 1
ATOM 769 N N . LYS A 1 96 ? 37.005 -18.047 13.554 1.00 92.69 96 LYS A N 1
ATOM 770 C CA . LYS A 1 96 ? 37.731 -18.605 12.397 1.00 92.69 96 LYS A CA 1
ATOM 771 C C . LYS A 1 96 ? 37.053 -19.843 11.790 1.00 92.69 96 LYS A C 1
ATOM 773 O O . LYS A 1 96 ? 37.728 -20.753 11.309 1.00 92.69 96 LYS A O 1
ATOM 778 N N . ILE A 1 97 ? 35.723 -19.863 11.793 1.00 91.56 97 ILE A N 1
ATOM 779 C CA . ILE A 1 97 ? 34.909 -20.903 11.162 1.00 91.56 97 ILE A CA 1
ATOM 780 C C . ILE A 1 97 ? 34.649 -20.511 9.702 1.00 91.56 97 ILE A C 1
ATOM 782 O O . ILE A 1 97 ? 34.163 -19.419 9.390 1.00 91.56 97 ILE A O 1
ATOM 786 N N . THR A 1 98 ? 35.018 -21.410 8.788 1.00 85.94 98 THR A N 1
ATOM 787 C CA . THR A 1 98 ? 35.039 -21.146 7.341 1.00 85.94 98 THR A CA 1
ATOM 788 C C . THR A 1 98 ? 33.647 -20.996 6.744 1.00 85.94 98 THR A C 1
ATOM 790 O O . THR A 1 98 ? 33.432 -20.103 5.928 1.00 85.94 98 THR A O 1
ATOM 793 N N . LYS A 1 99 ? 32.708 -21.853 7.145 1.00 89.44 99 LYS A N 1
ATOM 794 C CA . LYS A 1 99 ? 31.303 -21.829 6.734 1.00 89.44 99 LYS A CA 1
ATOM 795 C C . LYS A 1 99 ? 30.436 -22.230 7.917 1.00 89.44 99 LYS A C 1
ATOM 797 O O . LYS A 1 99 ? 30.851 -23.066 8.706 1.00 89.44 99 LYS A O 1
ATOM 802 N N . MET A 1 100 ? 29.279 -21.603 8.009 1.00 93.38 100 MET A N 1
ATOM 803 C CA . MET A 1 100 ? 28.244 -21.816 9.012 1.00 93.38 100 MET A CA 1
ATOM 804 C C . MET A 1 100 ? 26.987 -21.167 8.437 1.00 93.38 100 MET A C 1
ATOM 806 O O . MET A 1 100 ? 27.115 -20.133 7.766 1.00 93.38 100 MET A O 1
ATOM 810 N N . GLY A 1 101 ? 25.816 -21.757 8.638 1.00 94.88 101 GLY A N 1
ATOM 811 C CA . GLY A 1 101 ? 24.599 -21.158 8.120 1.00 94.88 101 GLY A CA 1
ATOM 812 C C . GLY A 1 101 ? 23.329 -21.894 8.492 1.00 94.88 101 GLY A C 1
ATOM 813 O O . GLY A 1 101 ? 23.378 -23.029 8.950 1.00 94.88 101 GLY A O 1
ATOM 814 N N . THR A 1 102 ? 22.220 -21.200 8.285 1.00 97.38 102 THR A N 1
ATOM 815 C CA . THR A 1 102 ? 20.861 -21.648 8.590 1.00 97.38 102 THR A CA 1
ATOM 816 C C . THR A 1 102 ? 19.910 -21.140 7.511 1.00 97.38 102 THR A C 1
ATOM 818 O O . THR A 1 102 ? 20.190 -20.129 6.847 1.00 97.38 102 THR A O 1
ATOM 821 N N . THR A 1 103 ? 18.784 -21.819 7.345 1.00 96.94 103 THR A N 1
ATOM 822 C CA . THR A 1 103 ? 17.613 -21.282 6.648 1.00 96.94 103 THR A CA 1
ATOM 823 C C . THR A 1 103 ? 16.870 -20.289 7.553 1.00 96.94 103 THR A C 1
ATOM 825 O O . THR A 1 103 ? 17.177 -20.141 8.741 1.00 96.94 103 THR A O 1
ATOM 828 N N . VAL A 1 104 ? 15.886 -19.597 6.985 1.00 97.56 104 VAL A N 1
ATOM 829 C CA . VAL A 1 104 ? 14.835 -18.926 7.749 1.00 97.56 104 VAL A CA 1
ATOM 830 C C . VAL A 1 104 ? 13.511 -19.056 7.010 1.00 97.56 104 VAL A C 1
ATOM 832 O O . VAL A 1 104 ? 13.450 -18.867 5.797 1.00 97.56 104 VAL A O 1
ATOM 835 N N . SER A 1 105 ? 12.446 -19.343 7.743 1.00 98.12 105 SER A N 1
ATOM 836 C CA . SER A 1 105 ? 11.060 -19.187 7.306 1.00 98.12 105 SER A CA 1
ATOM 837 C C . SER A 1 105 ? 10.299 -18.522 8.439 1.00 98.12 105 SER A C 1
ATOM 839 O O . SER A 1 105 ? 10.129 -19.130 9.490 1.00 98.12 105 SER A O 1
ATOM 841 N N . ALA A 1 106 ? 9.895 -17.265 8.261 1.00 97.19 106 ALA A N 1
ATOM 842 C CA . ALA A 1 106 ? 9.260 -16.490 9.318 1.00 97.19 106 ALA A CA 1
ATOM 843 C C . ALA A 1 106 ? 8.046 -15.706 8.823 1.00 97.19 106 ALA A C 1
ATOM 845 O O . ALA A 1 106 ? 8.033 -15.190 7.706 1.00 97.19 106 ALA A O 1
ATOM 846 N N . LEU A 1 107 ? 7.052 -15.592 9.699 1.00 95.94 107 LEU A N 1
ATOM 847 C CA . LEU A 1 107 ? 5.842 -14.804 9.533 1.00 95.94 107 LEU A CA 1
ATOM 848 C C . LEU A 1 107 ? 5.743 -13.754 10.637 1.00 95.94 107 LEU A C 1
ATOM 850 O O . LEU A 1 107 ? 6.037 -14.018 11.805 1.00 95.94 107 LEU A O 1
ATOM 854 N N . LYS A 1 108 ? 5.272 -12.573 10.254 1.00 92.69 108 LYS A N 1
ATOM 855 C CA . LYS A 1 108 ? 4.882 -11.488 11.146 1.00 92.69 108 LYS A CA 1
ATOM 856 C C . LYS A 1 108 ? 3.420 -11.158 10.880 1.00 92.69 108 LYS A C 1
ATOM 858 O O . LYS A 1 108 ? 3.056 -10.790 9.763 1.00 92.69 108 LYS A O 1
ATOM 863 N N . PHE A 1 109 ? 2.585 -11.328 11.898 1.00 86.81 109 PHE A N 1
ATOM 864 C CA . PHE A 1 109 ? 1.146 -11.086 11.805 1.00 86.81 109 PHE A CA 1
ATOM 865 C C . PHE A 1 109 ? 0.867 -9.593 12.011 1.00 86.81 109 PHE A C 1
ATOM 867 O O . PHE A 1 109 ? 1.071 -9.085 13.111 1.00 86.81 109 PHE A O 1
ATOM 874 N N . GLY A 1 110 ? 0.453 -8.885 10.958 1.00 83.44 110 GLY A N 1
ATOM 875 C CA . GLY A 1 110 ? -0.023 -7.501 11.044 1.00 83.44 110 GLY A CA 1
ATOM 876 C C . GLY A 1 110 ? -1.540 -7.412 11.193 1.00 83.44 110 GLY A C 1
ATOM 877 O O . GLY A 1 110 ? -2.224 -8.432 11.279 1.00 83.44 110 GLY A O 1
ATOM 878 N N . GLN A 1 111 ? -2.075 -6.192 11.220 1.00 76.69 111 GLN A N 1
ATOM 879 C CA . GLN A 1 111 ? -3.518 -5.951 11.340 1.00 76.69 111 GLN A CA 1
ATOM 880 C C . GLN A 1 111 ? -4.273 -6.261 10.043 1.00 76.69 111 GLN A C 1
ATOM 882 O O . GLN A 1 111 ? -5.392 -6.758 10.108 1.00 76.69 111 GLN A O 1
ATOM 887 N N . GLU A 1 112 ? -3.679 -5.986 8.878 1.00 69.75 112 GLU A N 1
ATOM 888 C CA . GLU A 1 112 ? -4.354 -6.168 7.579 1.00 69.75 112 GLU A CA 1
ATOM 889 C C . GLU A 1 112 ? -3.840 -7.375 6.783 1.00 69.75 112 GLU A C 1
ATOM 891 O O . GLU A 1 112 ? -4.535 -7.908 5.915 1.00 69.75 112 GLU A O 1
ATOM 896 N N . ALA A 1 113 ? -2.604 -7.795 7.052 1.00 87.06 113 ALA A N 1
ATOM 897 C CA . ALA A 1 113 ? -1.919 -8.828 6.292 1.00 87.06 113 ALA A CA 1
ATOM 898 C C . ALA A 1 113 ? -0.863 -9.562 7.129 1.00 87.06 113 ALA A C 1
ATOM 900 O O . ALA A 1 113 ? -0.445 -9.114 8.199 1.00 87.06 113 ALA A O 1
ATOM 901 N N . ILE A 1 114 ? -0.416 -10.701 6.608 1.00 91.25 114 ILE A N 1
ATOM 902 C CA . ILE A 1 114 ? 0.739 -11.444 7.101 1.00 91.25 114 ILE A CA 1
ATOM 903 C C . ILE A 1 114 ? 1.932 -11.143 6.201 1.00 91.25 114 ILE A C 1
ATOM 905 O O . ILE A 1 114 ? 1.857 -11.245 4.973 1.00 91.25 114 ILE A O 1
ATOM 909 N N . TYR A 1 115 ? 3.046 -10.810 6.842 1.00 93.88 115 TYR A N 1
ATOM 910 C CA . TYR A 1 115 ? 4.305 -10.465 6.199 1.00 93.88 115 TYR A CA 1
ATOM 911 C C . TYR A 1 115 ? 5.286 -11.613 6.399 1.00 93.88 115 TYR A C 1
ATOM 913 O O . TYR A 1 115 ? 5.613 -11.968 7.532 1.00 93.88 115 TYR A O 1
ATOM 921 N N . GLY A 1 116 ? 5.736 -12.213 5.305 1.00 94.75 116 GLY A N 1
ATOM 922 C CA . GLY A 1 116 ? 6.619 -13.369 5.333 1.00 94.75 116 GLY A CA 1
ATOM 923 C C . GLY A 1 116 ? 8.017 -13.055 4.833 1.00 94.75 116 GLY A C 1
ATOM 924 O O . GLY A 1 116 ? 8.183 -12.265 3.904 1.00 94.75 116 GLY A O 1
ATOM 925 N N . LEU A 1 117 ? 9.015 -13.711 5.422 1.00 94.56 117 LEU A N 1
ATOM 926 C CA . LEU A 1 117 ? 10.381 -13.778 4.906 1.00 94.56 117 LEU A CA 1
ATOM 927 C C . LEU A 1 117 ? 10.847 -15.237 4.853 1.00 94.56 117 LEU A C 1
ATOM 929 O O . LEU A 1 117 ? 10.557 -16.020 5.758 1.00 94.56 117 LEU A O 1
ATOM 933 N N . SER A 1 118 ? 11.564 -15.607 3.792 1.00 96.00 118 SER A N 1
ATOM 934 C CA . SER A 1 118 ? 12.037 -16.974 3.576 1.00 96.00 118 SER A CA 1
ATOM 935 C C . SER A 1 118 ? 13.358 -17.008 2.809 1.00 96.00 118 SER A C 1
ATOM 937 O O . SER A 1 118 ? 13.456 -16.456 1.716 1.00 96.00 118 SER A O 1
ATOM 939 N N . ILE A 1 119 ? 14.360 -17.707 3.344 1.00 96.31 119 ILE A N 1
ATOM 940 C CA . ILE A 1 119 ? 15.634 -18.024 2.681 1.00 96.31 119 ILE A CA 1
ATOM 941 C C . ILE A 1 119 ? 15.982 -19.483 2.985 1.00 96.31 119 ILE A C 1
ATOM 943 O O . ILE A 1 119 ? 15.997 -19.881 4.145 1.00 96.31 119 ILE A O 1
ATOM 947 N N . GLY A 1 120 ? 16.329 -20.252 1.955 1.00 94.50 120 GLY A N 1
ATOM 948 C CA . GLY A 1 120 ? 16.560 -21.694 2.057 1.00 94.50 120 GLY A CA 1
ATOM 949 C C . GLY A 1 120 ? 15.392 -22.516 1.523 1.00 94.50 120 GLY A C 1
ATOM 950 O O . GLY A 1 120 ? 14.704 -22.068 0.602 1.00 94.50 120 GLY A O 1
ATOM 951 N N . ASP A 1 121 ? 15.218 -23.715 2.066 1.00 94.25 121 ASP A N 1
ATOM 952 C CA . ASP A 1 121 ? 14.246 -24.740 1.663 1.00 94.25 121 ASP A CA 1
ATOM 953 C C . ASP A 1 121 ? 13.298 -25.187 2.779 1.00 94.25 121 ASP A C 1
ATOM 955 O O . ASP A 1 121 ? 12.405 -25.992 2.531 1.00 94.25 121 ASP A O 1
ATOM 959 N N . SER A 1 122 ? 13.399 -24.584 3.964 1.00 96.75 122 SER A N 1
ATOM 960 C CA . SER A 1 122 ? 12.270 -24.526 4.892 1.00 96.75 122 SER A CA 1
ATOM 961 C C . SER A 1 122 ? 11.078 -23.831 4.219 1.00 96.75 122 SER A C 1
ATOM 963 O O . SER A 1 122 ? 11.247 -22.932 3.383 1.00 96.75 122 SER A O 1
ATOM 965 N N . ARG A 1 123 ? 9.859 -24.274 4.542 1.00 97.44 123 ARG A N 1
ATOM 966 C CA . ARG A 1 123 ? 8.650 -23.891 3.805 1.00 97.44 123 ARG A CA 1
ATOM 967 C C . ARG A 1 123 ? 7.588 -23.235 4.665 1.00 97.44 123 ARG A C 1
ATOM 969 O O . ARG A 1 123 ? 7.397 -23.582 5.829 1.00 97.44 123 ARG A O 1
ATOM 976 N N . ILE A 1 124 ? 6.850 -22.330 4.023 1.00 98.44 124 ILE A N 1
ATOM 977 C CA . ILE A 1 124 ? 5.640 -21.707 4.553 1.00 98.44 124 ILE A CA 1
ATOM 978 C C . ILE A 1 124 ? 4.481 -22.086 3.636 1.00 98.44 124 ILE A C 1
ATOM 980 O O . ILE A 1 124 ? 4.493 -21.745 2.451 1.00 98.44 124 ILE A O 1
ATOM 984 N N . TYR A 1 125 ? 3.474 -22.755 4.188 1.00 98.25 125 TYR A N 1
ATOM 985 C CA . TYR A 1 125 ? 2.220 -23.060 3.511 1.00 98.25 125 TYR A CA 1
ATOM 986 C C . TYR A 1 125 ? 1.071 -22.246 4.099 1.00 98.25 125 TYR A C 1
ATOM 988 O O . TYR A 1 125 ? 1.027 -22.012 5.306 1.00 98.25 125 TYR A O 1
ATOM 996 N N . ARG A 1 126 ? 0.104 -21.888 3.254 1.00 97.81 126 ARG A N 1
ATOM 997 C CA . ARG A 1 126 ? -1.212 -21.385 3.651 1.00 97.81 126 ARG A CA 1
ATOM 998 C C . ARG A 1 126 ? -2.281 -22.378 3.227 1.00 97.81 126 ARG A C 1
ATOM 1000 O O . ARG A 1 126 ? -2.273 -22.881 2.106 1.00 97.81 126 ARG A O 1
ATOM 1007 N N . MET A 1 127 ? -3.210 -22.663 4.128 1.00 97.25 127 MET A N 1
ATOM 1008 C CA . MET A 1 127 ? -4.450 -23.345 3.817 1.00 97.25 127 MET A CA 1
ATOM 1009 C C . MET A 1 127 ? -5.593 -22.338 3.886 1.00 97.25 127 MET A C 1
ATOM 1011 O O . MET A 1 127 ? -5.928 -21.859 4.965 1.00 97.25 127 MET A O 1
ATOM 1015 N N . HIS A 1 128 ? -6.174 -22.038 2.726 1.00 93.69 128 HIS A N 1
ATOM 1016 C CA . HIS A 1 128 ? -7.276 -21.092 2.556 1.00 93.69 128 HIS A CA 1
ATOM 1017 C C . HIS A 1 128 ? -8.353 -21.736 1.678 1.00 93.69 128 HIS A C 1
ATOM 1019 O O . HIS A 1 128 ? -8.039 -22.337 0.646 1.00 93.69 128 HIS A O 1
ATOM 1025 N N . ASP A 1 129 ? -9.618 -21.671 2.106 1.00 89.06 129 ASP A N 1
ATOM 1026 C CA . ASP A 1 129 ? -10.763 -22.278 1.399 1.00 89.06 129 ASP A CA 1
ATOM 1027 C C . ASP A 1 129 ? -10.515 -23.756 0.999 1.00 89.06 129 ASP A C 1
ATOM 1029 O O . ASP A 1 129 ? -10.750 -24.199 -0.130 1.00 89.06 129 ASP A O 1
ATOM 1033 N N . GLY A 1 130 ? -9.926 -24.532 1.920 1.00 88.94 130 GLY A N 1
ATOM 1034 C CA . GLY A 1 130 ? -9.612 -25.953 1.718 1.00 88.94 130 GLY A CA 1
ATOM 1035 C C . GLY A 1 130 ? -8.539 -26.243 0.657 1.00 88.94 130 GLY A C 1
ATOM 1036 O O . GLY A 1 130 ? -8.416 -27.386 0.198 1.00 88.94 130 GLY A O 1
ATOM 1037 N N . LYS A 1 131 ? -7.759 -25.243 0.232 1.00 94.12 131 LYS A N 1
ATOM 1038 C CA . LYS A 1 131 ? -6.621 -25.394 -0.688 1.00 94.12 131 LYS A CA 1
ATOM 1039 C C . LYS A 1 131 ? -5.321 -25.113 0.047 1.00 94.12 131 LYS A C 1
ATOM 1041 O O . LYS A 1 131 ? -5.236 -24.122 0.757 1.00 94.12 131 LYS A O 1
ATOM 1046 N N . LEU A 1 132 ? -4.333 -25.984 -0.148 1.00 96.94 132 LEU A N 1
ATOM 1047 C CA . LEU A 1 132 ? -2.973 -25.787 0.343 1.00 96.94 132 LEU A CA 1
ATOM 1048 C C . LEU A 1 132 ? -2.164 -25.079 -0.748 1.00 96.94 132 LEU A C 1
ATOM 1050 O O . LEU A 1 132 ? -2.108 -25.572 -1.876 1.00 96.94 132 LEU A O 1
ATOM 1054 N N . GLU A 1 133 ? -1.564 -23.944 -0.414 1.00 96.69 133 GLU A N 1
ATOM 1055 C CA . GLU A 1 133 ? -0.644 -23.193 -1.265 1.00 96.69 133 GLU A CA 1
ATOM 1056 C C . GLU A 1 133 ? 0.699 -23.017 -0.551 1.00 96.69 133 GLU A C 1
ATOM 1058 O O . GLU A 1 133 ? 0.739 -22.714 0.640 1.00 96.69 133 GLU A O 1
ATOM 1063 N N . GLN A 1 134 ? 1.809 -23.217 -1.261 1.00 97.19 134 GLN A N 1
ATOM 1064 C CA . GLN A 1 134 ? 3.133 -22.867 -0.751 1.00 97.19 134 GLN A CA 1
ATOM 1065 C C . GLN A 1 134 ? 3.380 -21.375 -1.010 1.00 97.19 134 GLN A C 1
ATOM 1067 O O . GLN A 1 134 ? 3.350 -20.939 -2.160 1.00 97.19 134 GLN A O 1
ATOM 1072 N N . LEU A 1 135 ? 3.613 -20.600 0.051 1.00 96.81 135 LEU A N 1
ATOM 1073 C CA . LEU A 1 135 ? 3.905 -19.165 -0.030 1.00 96.81 135 LEU A CA 1
ATOM 1074 C C . LEU A 1 135 ? 5.402 -18.886 -0.211 1.00 96.81 135 LEU A C 1
ATOM 1076 O O . LEU A 1 135 ? 5.779 -17.934 -0.892 1.00 96.81 135 LEU A O 1
ATOM 1080 N N . SER A 1 136 ? 6.265 -19.705 0.394 1.00 96.25 136 SER A N 1
ATOM 1081 C CA . SER A 1 136 ? 7.718 -19.588 0.233 1.00 96.25 136 SER A CA 1
ATOM 1082 C C . SER A 1 136 ? 8.192 -20.157 -1.109 1.00 96.25 136 SER A C 1
ATOM 1084 O O . SER A 1 136 ? 7.537 -21.002 -1.714 1.00 96.25 136 SER A O 1
ATOM 1086 N N . THR A 1 137 ? 9.375 -19.746 -1.568 1.00 93.38 137 THR A N 1
ATOM 1087 C CA . THR A 1 137 ? 10.060 -20.400 -2.694 1.00 93.38 137 THR A CA 1
ATOM 1088 C C . THR A 1 137 ? 11.317 -21.111 -2.209 1.00 93.38 137 THR A C 1
ATOM 1090 O O . THR A 1 137 ? 12.172 -20.484 -1.584 1.00 93.38 137 THR A O 1
ATOM 1093 N N . ASP A 1 138 ? 11.458 -22.391 -2.552 1.00 93.44 138 ASP A N 1
ATOM 1094 C CA . ASP A 1 138 ? 12.649 -23.178 -2.235 1.00 93.44 138 ASP A CA 1
ATOM 1095 C C . ASP A 1 138 ? 13.873 -22.657 -2.994 1.00 93.44 138 ASP A C 1
ATOM 1097 O O . ASP A 1 138 ? 13.921 -22.640 -4.229 1.00 93.44 138 ASP A O 1
ATOM 1101 N N . HIS A 1 139 ? 14.920 -22.314 -2.254 1.00 91.94 139 HIS A N 1
ATOM 1102 C CA . HIS A 1 139 ? 16.204 -21.923 -2.817 1.00 91.94 139 HIS A CA 1
ATOM 1103 C C . HIS A 1 139 ? 17.114 -23.137 -2.968 1.00 91.94 139 HIS A C 1
ATOM 1105 O O . HIS A 1 139 ? 18.141 -23.240 -2.296 1.00 91.94 139 HIS A O 1
ATOM 1111 N N . THR A 1 140 ? 16.751 -24.065 -3.853 1.00 88.94 140 THR A N 1
ATOM 1112 C CA . THR A 1 140 ? 17.521 -25.293 -4.079 1.00 88.94 140 THR A CA 1
ATOM 1113 C C . THR A 1 140 ? 17.881 -25.506 -5.544 1.00 88.94 140 THR A C 1
ATOM 1115 O O . THR A 1 140 ? 17.234 -25.030 -6.475 1.00 88.94 140 THR A O 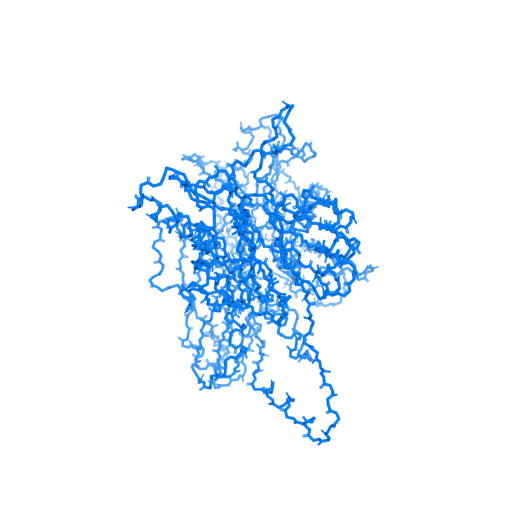1
ATOM 1118 N N . PHE A 1 141 ? 18.955 -26.261 -5.766 1.00 83.31 141 PHE A N 1
ATOM 1119 C CA . PHE A 1 141 ? 19.388 -26.707 -7.078 1.00 83.31 141 PHE A CA 1
ATOM 1120 C C . PHE A 1 141 ? 19.480 -28.226 -7.103 1.00 83.31 141 PHE A C 1
ATOM 1122 O O . PHE A 1 141 ? 20.346 -28.843 -6.471 1.00 83.31 141 PHE A O 1
ATOM 1129 N N . ARG A 1 142 ? 18.610 -28.845 -7.901 1.00 75.88 142 ARG A N 1
ATOM 1130 C CA . ARG A 1 142 ? 18.630 -30.289 -8.112 1.00 75.88 142 ARG A CA 1
ATOM 1131 C C . ARG A 1 142 ? 19.632 -30.654 -9.204 1.00 75.88 142 ARG A C 1
ATOM 1133 O O . ARG A 1 142 ? 19.439 -30.351 -10.381 1.00 75.88 142 ARG A O 1
ATOM 1140 N N . ARG A 1 143 ? 20.703 -31.354 -8.827 1.00 66.69 143 ARG A N 1
ATOM 1141 C CA . ARG A 1 143 ? 21.656 -31.927 -9.792 1.00 66.69 143 ARG A CA 1
ATOM 1142 C C . ARG A 1 143 ? 21.093 -33.224 -10.388 1.00 66.69 143 ARG A C 1
ATOM 1144 O O . ARG A 1 143 ? 20.668 -34.088 -9.619 1.00 66.69 143 ARG A O 1
ATOM 1151 N N . PRO A 1 144 ? 21.137 -33.422 -11.720 1.00 57.50 144 PRO A N 1
ATOM 1152 C CA . PRO A 1 144 ? 20.766 -34.698 -12.327 1.00 57.50 144 PRO A CA 1
ATOM 1153 C C . PRO A 1 144 ? 21.583 -35.852 -11.721 1.00 57.50 144 PRO A C 1
ATOM 1155 O O . PRO A 1 144 ? 22.811 -35.832 -11.780 1.00 57.50 144 PRO A O 1
ATOM 1158 N N . GLY A 1 145 ? 20.907 -36.843 -11.130 1.00 53.03 145 GLY A N 1
ATOM 1159 C CA . GLY A 1 145 ? 21.538 -38.022 -10.517 1.00 53.03 145 GLY A CA 1
ATOM 1160 C C . GLY A 1 145 ? 21.815 -37.943 -9.008 1.00 53.03 145 GLY A C 1
ATOM 1161 O O . GLY A 1 145 ? 22.345 -38.905 -8.462 1.00 53.03 145 GLY A O 1
ATOM 1162 N N . HIS A 1 146 ? 21.446 -36.852 -8.326 1.00 54.69 146 HIS A N 1
ATOM 1163 C CA . HIS A 1 146 ? 21.513 -36.739 -6.862 1.00 54.69 146 HIS A CA 1
ATOM 1164 C C . HIS A 1 146 ? 20.107 -36.775 -6.236 1.00 54.69 146 HIS A C 1
ATOM 1166 O O . HIS A 1 146 ? 19.162 -36.238 -6.818 1.00 54.69 146 HIS A O 1
ATOM 1172 N N . MET A 1 147 ? 19.971 -37.426 -5.070 1.00 55.53 147 MET A N 1
ATOM 1173 C CA . MET A 1 147 ? 18.693 -37.533 -4.345 1.00 55.53 147 MET A CA 1
ATOM 1174 C C . MET A 1 147 ? 18.341 -36.257 -3.564 1.00 55.53 147 MET A C 1
ATOM 1176 O O . MET A 1 147 ? 17.242 -35.757 -3.780 1.00 55.53 147 MET A O 1
ATOM 1180 N N . LYS A 1 148 ? 19.253 -35.699 -2.746 1.00 62.19 148 LYS A N 1
ATOM 1181 C CA . LYS A 1 148 ? 19.018 -34.445 -1.996 1.00 62.19 148 LYS A CA 1
ATOM 1182 C C . LYS A 1 148 ? 19.388 -33.226 -2.853 1.00 62.19 148 LYS A C 1
ATOM 1184 O O . LYS A 1 148 ? 20.419 -33.225 -3.542 1.00 62.19 148 LYS A O 1
ATOM 1189 N N . SER A 1 149 ? 18.517 -32.221 -2.863 1.00 73.44 149 SER A N 1
ATOM 1190 C CA . SER A 1 149 ? 18.755 -30.958 -3.567 1.00 73.44 149 SER A CA 1
ATOM 1191 C C . SER A 1 149 ? 19.823 -30.149 -2.827 1.00 73.44 149 SER A C 1
ATOM 1193 O O . SER A 1 149 ? 19.922 -30.212 -1.610 1.00 73.44 149 SER A O 1
ATOM 1195 N N . ALA A 1 150 ? 20.674 -29.422 -3.554 1.00 83.31 150 ALA A N 1
ATOM 1196 C CA . ALA A 1 150 ? 21.693 -28.588 -2.922 1.00 83.31 150 ALA A CA 1
ATOM 1197 C C . ALA A 1 150 ? 21.128 -27.191 -2.661 1.00 83.31 150 ALA A C 1
ATOM 1199 O O . ALA A 1 150 ? 20.654 -26.552 -3.600 1.00 83.31 150 ALA A O 1
ATOM 1200 N N . LEU A 1 151 ? 21.237 -26.700 -1.430 1.00 88.62 151 LEU A N 1
ATOM 1201 C CA . LEU A 1 151 ? 20.792 -25.359 -1.066 1.00 88.62 151 LEU A CA 1
ATOM 1202 C C . LEU A 1 151 ? 21.573 -24.288 -1.849 1.00 88.62 151 LEU A C 1
ATOM 1204 O O . LEU A 1 151 ? 22.809 -24.243 -1.819 1.00 88.62 151 LEU A O 1
ATOM 1208 N N . THR A 1 152 ? 20.859 -23.435 -2.583 1.00 88.62 152 THR A N 1
ATOM 1209 C CA . THR A 1 152 ? 21.439 -22.309 -3.320 1.00 88.62 152 THR A CA 1
ATOM 1210 C C . THR A 1 152 ? 21.515 -21.061 -2.474 1.00 88.62 152 THR A C 1
ATOM 1212 O O . THR A 1 152 ? 22.486 -20.336 -2.651 1.00 88.62 152 THR A O 1
ATOM 1215 N N . GLU A 1 153 ? 20.583 -20.821 -1.544 1.00 92.00 153 GLU A N 1
ATOM 1216 C CA . GLU A 1 153 ? 20.579 -19.650 -0.652 1.00 92.00 153 GLU A CA 1
ATOM 1217 C C . GLU A 1 153 ? 20.401 -20.008 0.820 1.00 92.00 153 GLU A C 1
ATOM 1219 O O . GLU A 1 153 ? 19.604 -20.867 1.156 1.00 92.00 153 GLU A O 1
ATOM 1224 N N . TYR A 1 154 ? 21.168 -19.341 1.688 1.00 93.81 154 TYR A N 1
ATOM 1225 C CA . TYR A 1 154 ? 21.119 -19.497 3.142 1.00 93.81 154 TYR A CA 1
ATOM 1226 C C . TYR A 1 154 ? 21.765 -18.310 3.854 1.00 93.81 154 TYR A C 1
ATOM 1228 O O . TYR A 1 154 ? 22.594 -17.615 3.258 1.00 93.81 154 TYR A O 1
ATOM 1236 N N . LEU A 1 155 ? 21.438 -18.113 5.133 1.00 94.69 155 LEU A N 1
ATOM 1237 C CA . LEU A 1 155 ? 22.021 -17.065 5.973 1.00 94.69 155 LEU A CA 1
ATOM 1238 C C . LEU A 1 155 ? 23.353 -17.519 6.576 1.00 94.69 155 LEU A C 1
ATOM 1240 O O . LEU A 1 155 ? 23.490 -18.651 7.021 1.00 94.69 155 LEU A O 1
ATOM 1244 N N . GLY A 1 156 ? 24.348 -16.633 6.605 1.00 92.12 156 GLY A N 1
ATOM 1245 C CA . GLY A 1 156 ? 25.730 -16.916 7.020 1.00 92.12 156 GLY A CA 1
ATOM 1246 C C . GLY A 1 156 ? 26.767 -16.781 5.896 1.00 92.12 156 GLY A C 1
ATOM 1247 O O . GLY A 1 156 ? 27.969 -17.011 6.114 1.00 92.12 156 GLY A O 1
ATOM 1248 N N . LYS A 1 157 ? 26.333 -16.377 4.694 1.00 87.12 157 LYS A N 1
ATOM 1249 C CA . LYS A 1 157 ? 27.197 -16.127 3.534 1.00 87.12 157 LYS A CA 1
ATOM 1250 C C . LYS A 1 157 ? 27.859 -14.750 3.601 1.00 87.12 157 LYS A C 1
ATOM 1252 O O . LYS A 1 157 ? 27.268 -13.742 3.979 1.00 87.12 157 LYS A O 1
ATOM 1257 N N . GLU A 1 158 ? 29.127 -14.701 3.202 1.00 75.50 158 GLU A N 1
ATOM 1258 C CA . GLU A 1 158 ? 29.865 -13.444 3.064 1.00 75.50 158 GLU A CA 1
ATOM 1259 C C . GLU A 1 158 ? 29.409 -12.664 1.827 1.00 75.50 158 GLU A C 1
ATOM 1261 O O . GLU A 1 158 ? 29.214 -13.251 0.767 1.00 75.50 158 GLU A O 1
ATOM 1266 N N . HIS A 1 159 ? 29.309 -11.337 1.953 1.00 61.53 159 HIS A N 1
ATOM 1267 C CA . HIS A 1 159 ? 29.011 -10.425 0.842 1.00 61.53 159 HIS A CA 1
ATOM 1268 C C . HIS A 1 159 ? 27.692 -10.706 0.111 1.00 61.53 159 HIS A C 1
ATOM 1270 O O . HIS A 1 159 ? 27.592 -10.459 -1.091 1.00 61.53 159 HIS A O 1
ATOM 1276 N N . GLN A 1 160 ? 26.668 -11.169 0.831 1.00 66.06 160 GLN A N 1
ATOM 1277 C CA . GLN A 1 160 ? 25.306 -11.214 0.305 1.00 66.06 160 GLN A CA 1
ATOM 1278 C C . GLN A 1 160 ? 24.779 -9.777 0.173 1.00 66.06 160 GLN A C 1
ATOM 1280 O O . GLN A 1 160 ? 24.166 -9.221 1.079 1.00 66.06 160 GLN A O 1
ATOM 1285 N N . ALA A 1 161 ? 25.147 -9.127 -0.934 1.00 56.69 161 ALA A N 1
ATOM 1286 C CA . ALA A 1 161 ? 24.789 -7.742 -1.225 1.00 56.69 161 ALA A CA 1
ATOM 1287 C C . ALA A 1 161 ? 23.284 -7.601 -1.499 1.00 56.69 161 ALA A C 1
ATOM 1289 O O . ALA A 1 161 ? 22.690 -6.569 -1.182 1.00 56.69 161 ALA A O 1
ATOM 1290 N N . GLU A 1 162 ? 22.686 -8.661 -2.043 1.00 73.81 162 GLU A N 1
ATOM 1291 C CA . GLU A 1 162 ? 21.294 -8.742 -2.461 1.00 73.81 162 GLU A CA 1
ATOM 1292 C C . GLU A 1 162 ? 20.730 -10.111 -2.053 1.00 73.81 162 GLU A C 1
ATOM 1294 O O . GLU A 1 162 ? 21.410 -11.136 -2.163 1.00 73.81 162 GLU A O 1
ATOM 1299 N N . PHE A 1 163 ? 19.501 -10.107 -1.543 1.00 83.81 163 PHE A N 1
ATOM 1300 C CA . PHE A 1 163 ? 18.693 -11.309 -1.352 1.00 83.81 163 PHE A CA 1
ATOM 1301 C C . PHE A 1 163 ? 17.758 -11.458 -2.564 1.00 83.81 163 PHE A C 1
ATOM 1303 O O . PHE A 1 163 ? 17.415 -10.437 -3.166 1.00 83.81 163 PHE A O 1
ATOM 1310 N N . PRO A 1 164 ? 17.354 -12.682 -2.944 1.00 84.19 164 PRO A N 1
ATOM 1311 C CA . PRO A 1 164 ? 16.393 -12.896 -4.031 1.00 84.19 164 PRO A CA 1
ATOM 1312 C C . PRO A 1 164 ? 15.108 -12.062 -3.866 1.00 84.19 164 PRO A C 1
ATOM 1314 O O . PRO A 1 164 ? 14.627 -11.899 -2.747 1.00 84.19 164 PRO A O 1
ATOM 1317 N N . GLU A 1 165 ? 14.520 -11.557 -4.955 1.00 73.00 165 GLU A N 1
ATOM 1318 C CA . GLU A 1 165 ? 13.289 -10.737 -4.896 1.00 73.00 165 GLU A CA 1
ATOM 1319 C C . GLU A 1 165 ? 12.106 -11.477 -4.244 1.00 73.00 165 GLU A C 1
ATOM 1321 O O . GLU A 1 165 ? 11.271 -10.869 -3.589 1.00 73.00 165 GLU A O 1
ATOM 1326 N N . ASN A 1 166 ? 12.071 -12.804 -4.356 1.00 82.25 166 ASN A N 1
ATOM 1327 C CA . ASN A 1 166 ? 11.071 -13.691 -3.761 1.00 82.25 166 ASN A CA 1
ATOM 1328 C C . ASN A 1 166 ? 11.389 -14.112 -2.310 1.00 82.25 166 ASN A C 1
ATOM 1330 O O . ASN A 1 166 ? 10.803 -15.069 -1.806 1.00 82.25 166 ASN A O 1
ATOM 1334 N N . SER A 1 167 ? 12.318 -13.424 -1.636 1.00 86.06 167 SER A N 1
ATOM 1335 C CA . SER A 1 167 ? 12.662 -13.701 -0.231 1.00 86.06 167 SER A CA 1
ATOM 1336 C C . SER A 1 167 ? 11.632 -13.166 0.761 1.00 86.06 167 SER A C 1
ATOM 1338 O O . SER A 1 167 ? 11.730 -13.460 1.950 1.00 86.06 167 SER A O 1
ATOM 1340 N N . PHE A 1 168 ? 10.686 -12.343 0.308 1.00 89.25 168 PHE A N 1
ATOM 1341 C CA . PHE A 1 168 ? 9.638 -11.755 1.131 1.00 89.25 168 PHE A CA 1
ATOM 1342 C C . PHE A 1 168 ? 8.304 -11.718 0.387 1.00 89.25 168 PHE A C 1
ATOM 1344 O O . PHE A 1 168 ? 8.265 -11.659 -0.840 1.00 89.25 168 PHE A O 1
ATOM 1351 N N . PHE A 1 169 ? 7.209 -11.753 1.141 1.00 90.44 169 PHE A N 1
ATOM 1352 C CA . PHE A 1 169 ? 5.850 -11.678 0.610 1.00 90.44 169 PHE A CA 1
ATOM 1353 C C . PHE A 1 169 ? 4.902 -11.005 1.607 1.00 90.44 169 PHE A C 1
ATOM 1355 O O . PHE A 1 169 ? 5.172 -10.948 2.806 1.00 90.44 169 PHE A O 1
ATOM 1362 N N . CYS A 1 170 ? 3.775 -10.515 1.099 1.00 91.12 170 CYS A N 1
ATOM 1363 C CA . CYS A 1 170 ? 2.669 -9.982 1.884 1.00 91.12 170 CYS A CA 1
ATOM 1364 C C . CYS A 1 170 ? 1.374 -10.613 1.369 1.00 91.12 170 CYS A C 1
ATOM 1366 O O . CYS A 1 170 ? 1.115 -10.588 0.163 1.00 91.12 170 CYS A O 1
ATOM 1368 N N . VAL A 1 171 ? 0.589 -11.209 2.267 1.00 91.81 171 VAL A N 1
ATOM 1369 C CA . VAL A 1 171 ? -0.700 -11.823 1.925 1.00 91.81 171 VAL A CA 1
ATOM 1370 C C . VAL A 1 171 ? -1.784 -11.372 2.903 1.00 91.81 171 VAL A C 1
ATOM 1372 O O . VAL A 1 171 ? -1.545 -11.395 4.112 1.00 91.81 171 VAL A O 1
ATOM 1375 N N . PRO A 1 172 ? -2.980 -10.978 2.427 1.00 88.00 172 PRO A N 1
ATOM 1376 C CA . PRO A 1 172 ? -4.120 -10.800 3.316 1.00 88.00 172 PRO A CA 1
ATOM 1377 C C . PRO A 1 172 ? -4.500 -12.150 3.934 1.00 88.00 172 PRO A C 1
ATOM 1379 O O . PRO A 1 172 ? -4.200 -13.210 3.374 1.00 88.00 172 PRO A O 1
ATOM 1382 N N . TYR A 1 173 ? -5.179 -12.106 5.072 1.00 88.19 173 TYR A N 1
ATOM 1383 C CA . TYR A 1 173 ? -5.656 -13.297 5.762 1.00 88.19 173 TYR A CA 1
ATOM 1384 C C . TYR A 1 173 ? -7.137 -13.176 6.107 1.00 88.19 173 TYR A C 1
ATOM 1386 O O . TYR A 1 173 ? -7.660 -12.081 6.315 1.00 88.19 173 TYR A O 1
ATOM 1394 N N . GLU A 1 174 ? -7.811 -14.317 6.166 1.00 86.50 174 GLU A N 1
ATOM 1395 C CA . GLU A 1 174 ? -9.208 -14.424 6.577 1.00 86.50 174 GLU A CA 1
ATOM 1396 C C . GLU A 1 174 ? -9.345 -15.372 7.772 1.00 86.50 174 GLU A C 1
ATOM 1398 O O . GLU A 1 174 ? -8.475 -16.200 8.046 1.00 86.50 174 GLU A O 1
ATOM 1403 N N . LYS A 1 175 ? -10.463 -15.261 8.498 1.00 88.44 175 LYS A N 1
ATOM 1404 C CA . LYS A 1 175 ? -10.785 -16.188 9.587 1.00 88.44 175 LYS A CA 1
ATOM 1405 C C . LYS A 1 175 ? -10.771 -17.633 9.076 1.00 88.44 175 LYS A C 1
ATOM 1407 O O . LYS A 1 175 ? -11.446 -17.952 8.098 1.00 88.44 175 LYS A O 1
ATOM 1412 N N . GLY A 1 176 ? -10.096 -18.509 9.813 1.00 90.81 176 GLY A N 1
ATOM 1413 C CA . GLY A 1 176 ? -9.953 -19.927 9.500 1.00 90.81 176 GLY A CA 1
ATOM 1414 C C . GLY A 1 176 ? -8.788 -20.240 8.562 1.00 90.81 176 GLY A C 1
ATOM 1415 O O . GLY A 1 176 ? -8.532 -21.419 8.310 1.00 90.81 176 GLY A O 1
ATOM 1416 N N . ASP A 1 177 ? -8.062 -19.230 8.070 1.00 94.94 177 ASP A N 1
ATOM 1417 C CA . ASP A 1 177 ? -6.807 -19.462 7.359 1.00 94.94 177 ASP A CA 1
ATOM 1418 C C . ASP A 1 177 ? -5.797 -20.120 8.297 1.00 94.94 177 ASP A C 1
ATOM 1420 O O . ASP A 1 177 ? -5.621 -19.696 9.443 1.00 94.94 177 ASP A O 1
ATOM 1424 N N . ARG A 1 178 ? -5.113 -21.157 7.801 1.00 96.25 178 ARG A N 1
ATOM 1425 C CA . ARG A 1 178 ? -4.056 -21.847 8.550 1.00 96.25 178 ARG A CA 1
ATOM 1426 C C . ARG A 1 178 ? -2.709 -21.680 7.882 1.00 96.25 178 ARG A C 1
ATOM 1428 O O . ARG A 1 178 ? -2.595 -21.863 6.674 1.00 96.25 178 ARG A O 1
ATOM 1435 N N . TYR A 1 179 ? -1.681 -21.408 8.670 1.00 96.81 179 TYR A N 1
ATOM 1436 C CA . TYR A 1 179 ? -0.316 -21.213 8.205 1.00 96.81 179 TYR A CA 1
ATOM 1437 C C . TYR A 1 179 ? 0.588 -22.259 8.842 1.00 96.81 179 TYR A C 1
ATOM 1439 O O . TYR A 1 179 ? 0.685 -22.325 10.066 1.00 96.81 179 TYR A O 1
ATOM 1447 N N . LEU A 1 180 ? 1.237 -23.079 8.015 1.00 98.12 180 LEU A N 1
ATOM 1448 C CA . LEU A 1 180 ? 2.221 -24.065 8.455 1.00 98.12 180 LEU A CA 1
ATOM 1449 C C . LEU A 1 180 ? 3.616 -23.582 8.070 1.00 98.12 180 LEU A C 1
ATOM 1451 O O . LEU A 1 180 ? 3.906 -23.415 6.888 1.00 98.12 180 LEU A O 1
ATOM 1455 N N . ILE A 1 181 ? 4.475 -23.396 9.065 1.00 98.25 181 ILE A N 1
ATOM 1456 C CA . ILE A 1 181 ? 5.902 -23.121 8.894 1.00 98.25 181 ILE A CA 1
ATOM 1457 C C . ILE A 1 181 ? 6.648 -24.399 9.276 1.00 98.25 181 ILE A C 1
ATOM 1459 O O . ILE A 1 181 ? 6.367 -24.966 10.331 1.00 98.25 181 ILE A O 1
ATOM 1463 N N . CYS A 1 182 ? 7.563 -24.878 8.436 1.00 97.81 182 CYS A N 1
ATOM 1464 C CA . CYS A 1 182 ? 8.254 -26.148 8.676 1.00 97.81 182 CYS A CA 1
ATOM 1465 C C . CYS A 1 182 ? 9.680 -26.195 8.110 1.00 97.81 182 CYS A C 1
ATOM 1467 O O . CYS A 1 182 ? 9.957 -25.553 7.093 1.00 97.81 182 CYS A O 1
ATOM 1469 N N . SER A 1 183 ? 10.564 -26.963 8.759 1.00 96.81 183 SER A N 1
ATOM 1470 C CA . SER A 1 183 ? 11.880 -27.342 8.215 1.00 96.81 183 SER A CA 1
ATOM 1471 C C . SER A 1 183 ? 11.762 -28.433 7.142 1.00 96.81 183 SER A C 1
ATOM 1473 O O . SER A 1 183 ? 10.674 -28.990 6.919 1.00 96.81 183 SER A O 1
ATOM 1475 N N . ASP A 1 184 ? 12.868 -28.718 6.442 1.00 93.62 184 ASP A N 1
ATOM 1476 C CA . ASP A 1 184 ? 12.877 -29.699 5.352 1.00 93.62 184 ASP A CA 1
ATOM 1477 C C . ASP A 1 184 ? 12.558 -31.123 5.853 1.00 93.62 184 ASP A C 1
ATOM 1479 O O . ASP A 1 184 ? 11.907 -31.879 5.129 1.00 93.62 184 ASP A O 1
ATOM 1483 N N . GLY A 1 185 ? 12.857 -31.438 7.121 1.00 93.75 185 GLY A N 1
ATOM 1484 C CA . GLY A 1 185 ? 12.577 -32.726 7.759 1.00 93.75 185 GLY A CA 1
ATOM 1485 C C . GLY A 1 185 ? 11.108 -33.157 7.699 1.00 93.75 185 GLY A C 1
ATOM 1486 O O . GLY A 1 185 ? 10.814 -34.351 7.599 1.00 93.75 185 GLY A O 1
ATOM 1487 N N . LEU A 1 186 ? 10.163 -32.206 7.645 1.00 96.19 186 LEU A N 1
ATOM 1488 C CA . LEU A 1 186 ? 8.757 -32.520 7.365 1.00 96.19 186 LEU A CA 1
ATOM 1489 C C . LEU A 1 186 ? 8.546 -32.865 5.885 1.00 96.19 186 LEU A C 1
ATOM 1491 O O . LEU A 1 186 ? 7.913 -33.867 5.544 1.00 96.19 186 LEU A O 1
ATOM 1495 N N . THR A 1 187 ? 9.021 -31.993 5.000 1.00 93.81 187 THR A N 1
ATOM 1496 C CA . THR A 1 187 ? 8.665 -31.992 3.574 1.00 93.81 187 THR A CA 1
ATOM 1497 C C . THR A 1 187 ? 9.443 -33.010 2.746 1.00 93.81 187 THR A C 1
ATOM 1499 O O . THR A 1 187 ? 8.967 -33.423 1.688 1.00 93.81 187 THR A O 1
ATOM 1502 N N . ASP A 1 188 ? 10.589 -33.466 3.248 1.00 91.75 188 ASP A N 1
ATOM 1503 C CA . ASP A 1 188 ? 11.351 -34.582 2.690 1.00 91.75 188 ASP A CA 1
ATOM 1504 C C . ASP A 1 188 ? 10.680 -35.931 3.002 1.00 91.75 188 ASP A C 1
ATOM 1506 O O . ASP A 1 188 ? 10.806 -36.884 2.227 1.00 91.75 188 ASP A O 1
ATOM 1510 N N . MET A 1 189 ? 9.918 -36.011 4.100 1.00 92.69 189 MET A N 1
ATOM 1511 C CA . MET A 1 189 ? 9.225 -37.231 4.534 1.00 92.69 189 MET A CA 1
ATOM 1512 C C . MET A 1 189 ? 7.774 -37.308 4.049 1.00 92.69 189 MET A C 1
ATOM 1514 O O . MET A 1 189 ? 7.261 -38.404 3.789 1.00 92.69 189 MET A O 1
ATOM 1518 N N . LEU A 1 190 ? 7.087 -36.166 3.938 1.00 94.12 190 LEU A N 1
ATOM 1519 C CA . LEU A 1 190 ? 5.659 -36.092 3.628 1.00 94.12 190 LEU A CA 1
ATOM 1520 C C . LEU A 1 190 ? 5.378 -35.304 2.349 1.00 94.12 190 LEU A C 1
ATOM 1522 O O . LEU A 1 190 ? 5.752 -34.146 2.201 1.00 94.12 190 LEU A O 1
ATOM 1526 N N . GLU A 1 191 ? 4.600 -35.912 1.453 1.00 93.62 191 GLU A N 1
ATOM 1527 C CA . GLU A 1 191 ? 4.045 -35.214 0.294 1.00 93.62 191 GLU A CA 1
ATOM 1528 C C . GLU A 1 191 ? 2.987 -34.176 0.712 1.00 93.62 191 GLU A C 1
ATOM 1530 O O . GLU A 1 191 ? 2.229 -34.388 1.663 1.00 93.62 191 GLU A O 1
ATOM 1535 N N . GLU A 1 192 ? 2.842 -33.105 -0.076 1.00 93.81 192 GLU A N 1
ATOM 1536 C CA . GLU A 1 192 ? 1.870 -32.021 0.158 1.00 93.81 192 GLU A CA 1
ATOM 1537 C C . GLU A 1 192 ? 0.431 -32.517 0.369 1.00 93.81 192 GLU A C 1
ATOM 1539 O O . GLU A 1 192 ? -0.325 -31.947 1.152 1.00 93.81 192 GLU A O 1
ATOM 1544 N N . SER A 1 193 ? 0.041 -33.613 -0.291 1.00 94.88 193 SER A N 1
ATOM 1545 C CA . SER A 1 193 ? -1.292 -34.208 -0.131 1.00 94.88 193 SER A CA 1
ATOM 1546 C C . SER A 1 193 ? -1.539 -34.734 1.289 1.00 94.88 193 SER A C 1
ATOM 1548 O O . SER A 1 193 ? -2.641 -34.578 1.825 1.00 94.88 193 SER A O 1
ATOM 1550 N N . LYS A 1 194 ? -0.512 -35.317 1.923 1.00 95.44 194 LYS A N 1
ATOM 1551 C CA . LYS A 1 194 ? -0.563 -35.757 3.319 1.00 95.44 194 LYS A CA 1
ATOM 1552 C C . LYS A 1 194 ? -0.558 -34.559 4.257 1.00 95.44 194 LYS A C 1
ATOM 1554 O O . LYS A 1 194 ? -1.376 -34.535 5.172 1.00 95.44 194 LYS A O 1
ATOM 1559 N N . ILE A 1 195 ? 0.306 -33.573 3.996 1.00 97.38 195 ILE A N 1
ATOM 1560 C CA . ILE A 1 195 ? 0.379 -32.332 4.782 1.00 97.38 195 ILE A CA 1
ATOM 1561 C C . ILE A 1 195 ? -0.997 -31.664 4.818 1.00 97.38 195 ILE A C 1
ATOM 1563 O O . ILE A 1 195 ? -1.541 -31.437 5.896 1.00 97.38 195 ILE A O 1
ATOM 1567 N N . LYS A 1 196 ? -1.617 -31.473 3.647 1.00 97.12 196 LYS A N 1
ATOM 1568 C CA . LYS A 1 196 ? -2.973 -30.932 3.518 1.00 97.12 196 LYS A CA 1
ATOM 1569 C C . LYS A 1 196 ? -3.982 -31.707 4.366 1.00 97.12 196 LYS A C 1
ATOM 1571 O O . LYS A 1 196 ? -4.715 -31.110 5.142 1.00 97.12 196 LYS A O 1
ATOM 1576 N N . SER A 1 197 ? -4.014 -33.034 4.230 1.00 95.88 197 SER A N 1
ATOM 1577 C CA . SER A 1 197 ? -4.980 -33.868 4.954 1.00 95.88 197 SER A CA 1
ATOM 1578 C C . SER A 1 197 ? -4.816 -33.790 6.475 1.00 95.88 197 SER A C 1
ATOM 1580 O O . SER A 1 197 ? -5.811 -33.901 7.186 1.00 95.88 197 SER A O 1
ATOM 1582 N N . ARG A 1 198 ? -3.590 -33.619 6.990 1.00 96.25 198 ARG A N 1
ATOM 1583 C CA . ARG A 1 198 ? -3.366 -33.403 8.430 1.00 96.25 198 ARG A CA 1
ATOM 1584 C C . ARG A 1 198 ? -3.757 -31.998 8.855 1.00 96.25 198 ARG A C 1
ATOM 1586 O O . ARG A 1 198 ? -4.412 -31.846 9.877 1.00 96.25 198 ARG A O 1
ATOM 1593 N N . MET A 1 199 ? -3.448 -30.993 8.037 1.00 96.19 199 MET A N 1
ATOM 1594 C CA . MET A 1 199 ? -3.836 -29.607 8.292 1.00 96.19 199 MET A CA 1
ATOM 1595 C C . MET A 1 199 ? -5.350 -29.385 8.333 1.00 96.19 199 MET A C 1
ATOM 1597 O O . MET A 1 199 ? -5.747 -28.327 8.794 1.00 96.19 199 MET A O 1
ATOM 1601 N N . GLU A 1 200 ? -6.193 -30.329 7.899 1.00 93.44 200 GLU A N 1
ATOM 1602 C CA . GLU A 1 200 ? -7.660 -30.279 8.051 1.00 93.44 200 GLU A CA 1
ATOM 1603 C C . GLU A 1 200 ? -8.144 -30.651 9.472 1.00 93.44 200 GLU A C 1
ATOM 1605 O O . GLU A 1 200 ? -9.283 -30.356 9.835 1.00 93.44 200 GLU A O 1
ATOM 1610 N N . GLN A 1 201 ? -7.300 -31.279 10.296 1.00 94.88 201 GLN A N 1
ATOM 1611 C CA . GLN A 1 201 ? -7.612 -31.655 11.684 1.00 94.88 201 GLN A CA 1
ATOM 1612 C C . GLN A 1 201 ? -7.527 -30.443 12.630 1.00 94.88 201 GLN A C 1
ATOM 1614 O O . GLN A 1 201 ? -6.948 -29.429 12.246 1.00 94.88 201 GLN A O 1
ATOM 1619 N N . PRO A 1 202 ? -8.085 -30.485 13.855 1.00 94.00 202 PRO A N 1
ATOM 1620 C CA . PRO A 1 202 ? -7.851 -29.440 14.861 1.00 94.00 202 PRO A CA 1
ATOM 1621 C C . PRO A 1 202 ? -6.354 -29.144 15.044 1.00 94.00 202 PRO A C 1
ATOM 1623 O O . PRO A 1 202 ? -5.547 -30.062 14.933 1.00 94.00 202 PRO A O 1
ATOM 1626 N N . VAL A 1 203 ? -5.979 -27.889 15.323 1.00 92.81 203 VAL A N 1
ATOM 1627 C CA . VAL A 1 203 ? -4.575 -27.420 15.293 1.00 92.81 203 VAL A CA 1
ATOM 1628 C C . VAL A 1 203 ? -3.624 -28.329 16.084 1.00 92.81 203 VAL A C 1
ATOM 1630 O O . VAL A 1 203 ? -2.610 -28.771 15.546 1.00 92.81 203 VAL A O 1
ATOM 1633 N N . GLU A 1 204 ? -3.973 -28.684 17.321 1.00 91.88 204 GLU A N 1
ATOM 1634 C CA . GLU A 1 204 ? -3.141 -29.552 18.172 1.00 91.88 204 GLU A CA 1
ATOM 1635 C C . GLU A 1 204 ? -2.999 -30.983 17.617 1.00 91.88 204 GLU A C 1
ATOM 1637 O O . GLU A 1 204 ? -1.910 -31.568 17.625 1.00 91.88 204 GLU A O 1
ATOM 1642 N N . GLU A 1 205 ? -4.090 -31.545 17.087 1.00 94.38 205 GLU A N 1
ATOM 1643 C CA . GLU A 1 205 ? -4.094 -32.869 16.452 1.00 94.38 205 GLU A CA 1
ATOM 1644 C C . GLU A 1 205 ? -3.301 -32.863 15.140 1.00 94.38 205 GLU A C 1
ATOM 1646 O O . GLU A 1 205 ? -2.591 -33.822 14.833 1.00 94.38 205 GLU A O 1
ATOM 1651 N N . ALA A 1 206 ? -3.386 -31.776 14.372 1.00 96.06 206 ALA A N 1
ATOM 1652 C CA . ALA A 1 206 ? -2.660 -31.599 13.123 1.00 96.06 206 ALA A CA 1
ATOM 1653 C C . ALA A 1 206 ? -1.143 -31.559 13.366 1.00 96.06 206 ALA A C 1
ATOM 1655 O O . ALA A 1 206 ? -0.407 -32.285 12.703 1.00 96.06 206 ALA A O 1
ATOM 1656 N N . VAL A 1 207 ? -0.674 -30.780 14.349 1.00 95.75 207 VAL A N 1
ATOM 1657 C CA . VAL A 1 207 ? 0.752 -30.728 14.732 1.00 95.75 207 VAL A CA 1
ATOM 1658 C C . VAL A 1 207 ? 1.245 -32.109 15.167 1.00 95.75 207 VAL A C 1
ATOM 1660 O O . VAL A 1 207 ? 2.228 -32.621 14.630 1.00 95.75 207 VAL A O 1
ATOM 1663 N N . THR A 1 208 ? 0.520 -32.752 16.085 1.00 94.31 208 THR A N 1
ATOM 1664 C CA . THR A 1 208 ? 0.893 -34.074 16.610 1.00 94.31 208 THR A CA 1
ATOM 1665 C C . THR A 1 208 ? 0.947 -35.121 15.497 1.00 94.31 208 THR A C 1
ATOM 1667 O O . THR A 1 208 ? 1.927 -35.850 15.362 1.00 94.31 208 THR A O 1
ATOM 1670 N N . SER A 1 209 ? -0.077 -35.167 14.643 1.00 95.44 209 SER A N 1
ATOM 1671 C CA . SER A 1 209 ? -0.170 -36.161 13.572 1.00 95.44 209 SER A CA 1
ATOM 1672 C C . SER A 1 209 ? 0.847 -35.952 12.448 1.00 95.44 209 SER A C 1
ATOM 1674 O O . SER A 1 209 ? 1.279 -36.941 11.846 1.00 95.44 209 SER A O 1
ATOM 1676 N N . LEU A 1 210 ? 1.236 -34.703 12.158 1.00 96.75 210 LEU A N 1
ATOM 1677 C CA . LEU A 1 210 ? 2.315 -34.383 11.221 1.00 96.75 210 LEU A CA 1
ATOM 1678 C C . LEU A 1 210 ? 3.641 -34.947 11.738 1.00 96.75 210 LEU A C 1
ATOM 1680 O O . LEU A 1 210 ? 4.274 -35.722 11.025 1.00 96.75 210 LEU A O 1
ATOM 1684 N N . ILE A 1 211 ? 4.006 -34.654 12.991 1.00 94.62 211 ILE A N 1
ATOM 1685 C CA . ILE A 1 211 ? 5.236 -35.169 13.613 1.00 94.62 211 ILE A CA 1
ATOM 1686 C C . ILE A 1 211 ? 5.229 -36.700 13.698 1.00 94.62 211 ILE A C 1
ATOM 1688 O O . ILE A 1 211 ? 6.186 -37.351 13.281 1.00 94.62 211 ILE A O 1
ATOM 1692 N N . GLU A 1 212 ? 4.138 -37.310 14.168 1.00 94.00 212 GLU A N 1
ATOM 1693 C CA . GLU A 1 212 ? 4.032 -38.770 14.262 1.00 94.00 212 GLU A CA 1
ATOM 1694 C C . GLU A 1 212 ? 4.121 -39.468 12.898 1.00 94.00 212 GLU A C 1
ATOM 1696 O O . GLU A 1 212 ? 4.625 -40.589 12.797 1.00 94.00 212 GLU A O 1
ATOM 1701 N N . GLU A 1 213 ? 3.577 -38.871 11.835 1.00 94.25 213 GLU A N 1
ATOM 1702 C CA . GLU A 1 213 ? 3.716 -39.412 10.481 1.00 94.25 213 GLU A CA 1
ATOM 1703 C C . GLU A 1 213 ? 5.158 -39.269 9.976 1.00 94.25 213 GLU A C 1
ATOM 1705 O O . GLU A 1 213 ? 5.680 -40.237 9.426 1.00 94.25 213 GLU A O 1
ATOM 1710 N N . THR A 1 214 ? 5.825 -38.137 10.218 1.00 94.31 214 THR A N 1
ATOM 1711 C CA . THR A 1 214 ? 7.247 -37.945 9.883 1.00 94.31 214 THR A CA 1
ATOM 1712 C C . THR A 1 214 ? 8.133 -38.984 10.565 1.00 94.31 214 THR A C 1
ATOM 1714 O O . THR A 1 214 ? 8.905 -39.673 9.897 1.00 94.31 214 THR A O 1
ATOM 1717 N N . ILE A 1 215 ? 7.948 -39.191 11.874 1.00 92.25 215 ILE A N 1
ATOM 1718 C CA . ILE A 1 215 ? 8.661 -40.220 12.648 1.00 92.25 215 ILE A CA 1
ATOM 1719 C C . ILE A 1 215 ? 8.390 -41.617 12.078 1.00 92.25 215 ILE A C 1
ATOM 1721 O O . ILE A 1 215 ? 9.308 -42.424 11.933 1.00 92.25 215 ILE A O 1
ATOM 1725 N N . ARG A 1 216 ? 7.140 -41.919 11.698 1.00 92.81 216 ARG A N 1
ATOM 1726 C CA . ARG A 1 216 ? 6.787 -43.208 11.075 1.00 92.81 216 ARG A CA 1
ATOM 1727 C C . ARG A 1 216 ? 7.427 -43.418 9.703 1.00 92.81 216 ARG A C 1
ATOM 1729 O O . ARG A 1 216 ? 7.637 -44.570 9.323 1.00 92.81 216 ARG A O 1
ATOM 1736 N N . MET A 1 217 ? 7.711 -42.345 8.969 1.00 90.94 217 MET A N 1
ATOM 1737 C CA . MET A 1 217 ? 8.384 -42.392 7.668 1.00 90.94 217 MET A CA 1
ATOM 1738 C C . MET A 1 217 ? 9.908 -42.542 7.786 1.00 90.94 217 MET A C 1
ATOM 1740 O O . MET A 1 217 ? 10.538 -42.919 6.802 1.00 90.94 217 MET A O 1
ATOM 1744 N N . GLY A 1 218 ? 10.476 -42.330 8.978 1.00 85.56 218 GLY A N 1
ATOM 1745 C CA . GLY A 1 218 ? 11.893 -42.546 9.276 1.00 85.56 218 GLY A CA 1
ATOM 1746 C C . GLY A 1 218 ? 12.537 -41.404 10.061 1.00 85.56 218 GLY A C 1
ATOM 1747 O O . GLY A 1 218 ? 13.430 -41.685 10.853 1.00 85.56 218 GLY A O 1
ATOM 1748 N N . ALA A 1 219 ? 12.033 -40.171 9.895 1.00 84.94 219 ALA A N 1
ATOM 1749 C CA . ALA A 1 219 ? 12.609 -38.933 10.437 1.00 84.94 219 ALA A CA 1
ATOM 1750 C C . ALA A 1 219 ? 14.139 -38.876 10.262 1.00 84.94 219 ALA A C 1
ATOM 1752 O O . ALA A 1 219 ? 14.893 -38.898 11.232 1.00 84.94 219 ALA A O 1
ATOM 1753 N N . ASP A 1 220 ? 14.583 -38.831 9.003 1.00 83.88 220 ASP A N 1
ATOM 1754 C CA . ASP A 1 220 ? 16.010 -38.809 8.651 1.00 83.88 220 ASP A CA 1
ATOM 1755 C C . ASP A 1 220 ? 16.701 -37.458 8.951 1.00 83.88 220 ASP A C 1
ATOM 1757 O O . ASP A 1 220 ? 17.908 -37.349 8.742 1.00 83.88 220 ASP A O 1
ATOM 1761 N N . ASP A 1 221 ? 15.954 -36.445 9.410 1.00 89.00 221 ASP A N 1
ATOM 1762 C CA . ASP A 1 221 ? 16.444 -35.097 9.726 1.00 89.00 221 ASP A CA 1
ATOM 1763 C C . ASP A 1 221 ? 15.678 -34.478 10.911 1.00 89.00 221 ASP A C 1
ATOM 1765 O O . ASP A 1 221 ? 14.615 -34.978 11.314 1.00 89.00 221 ASP A O 1
ATOM 1769 N N . ASN A 1 222 ? 16.193 -33.373 11.461 1.00 92.31 222 ASN A N 1
ATOM 1770 C CA . ASN A 1 222 ? 15.459 -32.590 12.455 1.00 92.31 222 ASN A CA 1
ATOM 1771 C C . ASN A 1 222 ? 14.151 -32.062 11.844 1.00 92.31 222 ASN A C 1
ATOM 1773 O O . ASN A 1 222 ? 14.088 -31.664 10.685 1.00 92.31 222 ASN A O 1
ATOM 1777 N N . THR A 1 223 ? 13.057 -32.137 12.603 1.00 94.38 223 THR A N 1
ATOM 1778 C CA . THR A 1 223 ? 11.735 -31.725 12.120 1.00 94.38 223 THR A CA 1
ATOM 1779 C C . THR A 1 223 ? 11.128 -30.724 13.080 1.00 94.38 223 THR A C 1
ATOM 1781 O O . THR A 1 223 ? 10.694 -31.081 14.175 1.00 94.38 223 THR A O 1
ATOM 1784 N N . THR A 1 224 ? 11.023 -29.486 12.618 1.00 95.81 224 THR A N 1
ATOM 1785 C CA . THR A 1 224 ? 10.402 -28.387 13.350 1.00 95.81 224 THR A CA 1
ATOM 1786 C C . THR A 1 224 ? 9.190 -27.901 12.578 1.00 95.81 224 THR A C 1
ATOM 1788 O O . THR A 1 224 ? 9.288 -27.604 11.388 1.00 95.81 224 THR A O 1
ATOM 1791 N N . ILE A 1 225 ? 8.037 -27.813 13.246 1.00 97.19 225 ILE A N 1
ATOM 1792 C CA . ILE A 1 225 ? 6.800 -27.301 12.651 1.00 97.19 225 ILE A CA 1
ATOM 1793 C C . ILE A 1 225 ? 6.115 -26.308 13.584 1.00 97.19 225 ILE A C 1
ATOM 1795 O O . ILE A 1 225 ? 6.120 -26.480 14.800 1.00 97.19 225 ILE A O 1
ATOM 1799 N N . ILE A 1 226 ? 5.474 -25.298 13.001 1.00 97.12 226 ILE A N 1
ATOM 1800 C CA . ILE A 1 226 ? 4.554 -24.399 13.696 1.00 97.12 226 ILE A CA 1
ATOM 1801 C C . ILE A 1 226 ? 3.295 -24.266 12.848 1.00 97.12 226 ILE A C 1
ATOM 1803 O O . ILE A 1 226 ? 3.379 -23.938 11.664 1.00 97.12 226 ILE A O 1
ATOM 1807 N N . LEU A 1 227 ? 2.134 -24.510 13.455 1.00 96.56 227 LEU A N 1
ATOM 1808 C CA . LEU A 1 227 ? 0.829 -24.343 12.824 1.00 96.56 227 LEU A CA 1
ATOM 1809 C C . LEU A 1 227 ? 0.063 -23.224 13.532 1.00 96.56 227 LEU A C 1
ATOM 1811 O O . LEU A 1 227 ? -0.206 -23.325 14.725 1.00 96.56 227 LEU A O 1
ATOM 1815 N N . ALA A 1 228 ? -0.294 -22.181 12.789 1.00 93.88 228 ALA A N 1
ATOM 1816 C CA . ALA A 1 228 ? -1.116 -21.074 13.270 1.00 93.88 228 ALA A CA 1
ATOM 1817 C C . ALA A 1 228 ? -2.472 -21.073 12.553 1.00 93.88 228 ALA A C 1
ATOM 1819 O O . ALA A 1 228 ? -2.518 -21.255 11.337 1.00 93.88 228 ALA A O 1
ATOM 1820 N N . GLU A 1 229 ? -3.562 -20.848 13.285 1.00 93.94 229 GLU A N 1
ATOM 1821 C CA . GLU A 1 229 ? -4.907 -20.628 12.741 1.00 93.94 229 GLU A CA 1
ATOM 1822 C C . GLU A 1 229 ? -5.352 -19.197 13.051 1.00 93.94 229 GLU A C 1
ATOM 1824 O O . GLU A 1 229 ? -5.148 -18.705 14.159 1.00 93.94 229 GLU A O 1
ATOM 1829 N N . VAL A 1 230 ? -5.948 -18.523 12.067 1.00 90.69 230 VAL A N 1
ATOM 1830 C CA . VAL A 1 230 ? -6.535 -17.195 12.258 1.00 90.69 230 VAL A CA 1
ATOM 1831 C C . VAL A 1 230 ? -7.918 -17.342 12.887 1.00 90.69 230 VAL A C 1
ATOM 1833 O O . VAL A 1 230 ? -8.884 -17.717 12.217 1.00 90.69 230 VAL A O 1
ATOM 1836 N N . GLU A 1 231 ? -8.036 -16.988 14.160 1.00 84.50 231 GLU A N 1
ATOM 1837 C CA . GLU A 1 231 ? -9.321 -16.908 14.853 1.00 84.50 231 GLU A CA 1
ATOM 1838 C C . GLU A 1 231 ? -9.917 -15.488 14.771 1.00 84.50 231 GLU A C 1
ATOM 1840 O O . GLU A 1 231 ? -9.212 -14.498 14.591 1.00 84.50 231 GLU A O 1
ATOM 1845 N N . SER A 1 232 ? -11.245 -15.372 14.867 1.00 54.97 232 SER A N 1
ATOM 1846 C CA . SER A 1 232 ? -11.896 -14.079 15.138 1.00 54.97 232 SER A CA 1
ATOM 1847 C C . SER A 1 232 ? -11.988 -13.893 16.642 1.00 54.97 232 SER A C 1
ATOM 1849 O O . SER A 1 232 ? -12.307 -14.885 17.296 1.00 54.97 232 SER A O 1
ATOM 1851 N N . GLU A 1 233 ? -11.864 -12.667 17.161 1.00 45.47 233 GLU A N 1
ATOM 1852 C CA . GLU A 1 233 ? -12.202 -12.377 18.563 1.00 45.47 233 GLU A CA 1
ATOM 1853 C C . GLU A 1 233 ? -13.554 -13.019 18.911 1.00 45.47 233 GLU A C 1
ATOM 1855 O O . GLU A 1 233 ? -14.593 -12.732 18.307 1.00 45.47 233 GLU A O 1
ATOM 1860 N N . THR A 1 234 ? -13.514 -14.002 19.805 1.00 31.62 234 THR A N 1
ATOM 1861 C CA . THR A 1 234 ? -14.695 -14.701 20.289 1.00 31.62 234 THR A CA 1
ATOM 1862 C C . THR A 1 234 ? -15.395 -13.815 21.306 1.00 31.62 234 THR A C 1
ATOM 1864 O O . THR A 1 234 ? -14.860 -13.571 22.385 1.00 31.62 234 THR A O 1
ATOM 1867 N N . ASP A 1 235 ? -16.624 -13.401 20.994 1.00 35.41 235 ASP A N 1
ATOM 1868 C CA . ASP A 1 235 ? -17.605 -12.978 21.995 1.00 35.41 235 ASP A CA 1
ATOM 1869 C C . ASP A 1 235 ? -17.918 -14.174 22.914 1.00 35.41 235 ASP A C 1
ATOM 1871 O O . ASP A 1 235 ? -18.899 -14.904 22.723 1.00 35.41 235 ASP A O 1
ATOM 1875 N N . GLU A 1 236 ? -17.075 -14.423 23.918 1.00 28.56 236 GLU A N 1
ATOM 1876 C CA . GLU A 1 236 ? -17.416 -15.362 24.979 1.00 28.56 236 GLU A CA 1
ATOM 1877 C C . GLU A 1 236 ? -18.435 -14.728 25.929 1.00 28.56 236 GLU A C 1
ATOM 1879 O O . GLU A 1 236 ? -18.136 -13.983 26.863 1.00 28.56 236 GLU A O 1
ATOM 1884 N N . VAL A 1 237 ? -19.690 -15.103 25.692 1.00 29.97 237 VAL A N 1
ATOM 1885 C CA . VAL A 1 237 ? -20.783 -15.043 26.657 1.00 29.97 237 VAL A CA 1
ATOM 1886 C C . VAL A 1 237 ? -20.392 -15.844 27.905 1.00 29.97 237 VAL A C 1
ATOM 1888 O O . VAL A 1 237 ? -20.607 -17.055 27.973 1.00 29.97 237 VAL A O 1
ATOM 1891 N N . GLN A 1 238 ? -19.920 -15.165 28.951 1.00 30.28 238 GLN A N 1
ATOM 1892 C CA . GLN A 1 238 ? -20.176 -15.612 30.318 1.00 30.28 238 GLN A CA 1
ATOM 1893 C C . GLN A 1 238 ? -21.463 -14.962 30.821 1.00 30.28 238 GLN A C 1
ATOM 1895 O O . GLN A 1 238 ? -21.561 -13.755 31.026 1.00 30.28 238 GLN A O 1
ATOM 1900 N N . ASN A 1 239 ? -22.473 -15.809 31.020 1.00 28.52 239 ASN A N 1
ATOM 1901 C CA . ASN A 1 239 ? -23.700 -15.485 31.731 1.00 28.52 239 ASN A CA 1
ATOM 1902 C C . ASN A 1 239 ? -23.385 -14.896 33.116 1.00 28.52 239 ASN A C 1
ATOM 1904 O O . ASN A 1 239 ? -23.120 -15.622 34.072 1.00 28.52 239 ASN A O 1
ATOM 1908 N N . GLY A 1 240 ? -23.499 -13.579 33.214 1.00 28.11 240 GLY A N 1
ATOM 1909 C CA . GLY A 1 240 ? -23.580 -12.807 34.443 1.00 28.11 240 GLY A CA 1
ATOM 1910 C C . GLY A 1 240 ? -24.162 -11.448 34.081 1.00 28.11 240 GLY A C 1
ATOM 1911 O O . GLY A 1 240 ? -23.497 -10.638 33.453 1.00 28.11 240 GLY A O 1
ATOM 1912 N N . SER A 1 241 ? -25.441 -11.251 34.388 1.00 34.75 241 SER A N 1
ATOM 1913 C CA . SER A 1 241 ? -26.194 -10.014 34.170 1.00 34.75 241 SER A CA 1
ATOM 1914 C C . SER A 1 241 ? -25.426 -8.767 34.626 1.00 34.75 241 SER A C 1
ATOM 1916 O O . SER A 1 241 ? -24.898 -8.785 35.735 1.00 34.75 241 SER A O 1
ATOM 1918 N N . ASP A 1 242 ? -25.480 -7.709 33.805 1.00 31.25 242 ASP A N 1
ATOM 1919 C CA . ASP A 1 242 ? -25.061 -6.311 34.059 1.00 31.25 242 ASP A CA 1
ATOM 1920 C C . ASP A 1 242 ? -23.781 -5.838 33.333 1.00 31.25 242 ASP A C 1
ATOM 1922 O O . ASP A 1 242 ? -22.805 -5.458 33.969 1.00 31.25 242 ASP A O 1
ATOM 1926 N N . ALA A 1 243 ? -23.785 -5.779 31.991 1.00 30.75 243 ALA A N 1
ATOM 1927 C CA . ALA A 1 243 ? -22.786 -4.990 31.238 1.00 30.75 243 ALA A CA 1
ATOM 1928 C C . ALA A 1 243 ? -23.234 -4.497 29.842 1.00 30.75 243 ALA A C 1
ATOM 1930 O O . ALA A 1 243 ? -22.434 -3.958 29.088 1.00 30.75 243 ALA A O 1
ATOM 1931 N N . MET A 1 244 ? -24.510 -4.628 29.464 1.00 30.56 244 MET A N 1
ATOM 1932 C CA . MET A 1 244 ? -24.973 -4.331 28.094 1.00 30.56 244 MET A CA 1
ATOM 1933 C C . MET A 1 244 ? -25.440 -2.873 27.894 1.00 30.56 244 MET A C 1
ATOM 1935 O O . MET A 1 244 ? -26.375 -2.610 27.141 1.00 30.56 244 MET A O 1
ATOM 1939 N N . GLN A 1 245 ? -24.826 -1.919 28.603 1.00 29.77 245 GLN A N 1
ATOM 1940 C CA . GLN A 1 245 ? -25.204 -0.497 28.552 1.00 29.77 245 GLN A CA 1
ATOM 1941 C C . GLN A 1 245 ? -24.031 0.490 28.410 1.00 29.77 245 GLN A C 1
ATOM 1943 O O . GLN A 1 245 ? -24.301 1.679 28.313 1.00 29.77 245 GLN A O 1
ATOM 1948 N N . SER A 1 246 ? -22.761 0.058 28.361 1.00 34.41 246 SER A N 1
ATOM 1949 C CA . SER A 1 246 ? -21.619 0.999 28.383 1.00 34.41 246 SER A CA 1
ATOM 1950 C C . SER A 1 246 ? -20.829 1.162 27.078 1.00 34.41 246 SER A C 1
ATOM 1952 O O . SER A 1 246 ? -20.075 2.123 26.974 1.00 34.41 246 SER A O 1
ATOM 1954 N N . GLU A 1 247 ? -20.988 0.302 26.067 1.00 35.56 247 GLU A N 1
ATOM 1955 C CA . GLU A 1 247 ? -20.233 0.439 24.802 1.00 35.56 247 GLU A CA 1
ATOM 1956 C C . GLU A 1 247 ? -20.945 1.257 23.715 1.00 35.56 247 GLU A C 1
ATOM 1958 O O . GLU A 1 247 ? -20.287 1.767 22.809 1.00 35.56 247 GLU A O 1
ATOM 1963 N N . SER A 1 248 ? -22.259 1.501 23.827 1.00 33.81 248 SER A N 1
ATOM 1964 C CA . SER A 1 248 ? -22.942 2.432 22.910 1.00 33.81 248 SER A CA 1
ATOM 1965 C C . SER A 1 248 ? -22.574 3.897 23.154 1.00 33.81 248 SER A C 1
ATOM 1967 O O . SER A 1 248 ? -22.754 4.727 22.266 1.00 33.81 248 SER A O 1
ATOM 1969 N N . ASP A 1 249 ? -22.037 4.218 24.332 1.00 31.84 249 ASP A N 1
ATOM 1970 C CA . ASP A 1 249 ? -21.786 5.599 24.749 1.00 31.84 249 ASP A CA 1
ATOM 1971 C C . ASP A 1 249 ? -20.352 6.064 24.432 1.00 31.84 249 ASP A C 1
ATOM 1973 O O . ASP A 1 249 ? -20.105 7.265 24.331 1.00 31.84 249 ASP A O 1
ATOM 1977 N N . ALA A 1 250 ? -19.408 5.144 24.185 1.00 38.41 250 ALA A N 1
ATOM 1978 C CA . ALA A 1 250 ? -18.014 5.478 23.862 1.00 38.41 250 ALA A CA 1
ATOM 1979 C C . ALA A 1 250 ? -17.791 5.858 22.381 1.00 38.41 250 ALA A C 1
ATOM 1981 O O . ALA A 1 250 ? -16.866 6.608 22.067 1.00 38.41 250 ALA A O 1
ATOM 1982 N N . VAL A 1 251 ? -18.665 5.402 21.472 1.00 41.84 251 VAL A N 1
ATOM 1983 C CA . VAL A 1 251 ? -18.634 5.745 20.031 1.00 41.84 251 VAL A CA 1
ATOM 1984 C C . VAL A 1 251 ? -19.338 7.086 19.740 1.00 41.84 251 VAL A C 1
ATOM 1986 O O . VAL A 1 251 ? -19.183 7.661 18.666 1.00 41.84 251 VAL A O 1
ATOM 1989 N N . MET A 1 252 ? -20.058 7.657 20.712 1.00 38.56 252 MET A N 1
ATOM 1990 C CA . MET A 1 252 ? -20.834 8.901 20.559 1.00 38.56 252 MET A CA 1
ATOM 1991 C C . MET A 1 252 ? -19.996 10.197 20.512 1.00 38.56 252 MET A C 1
ATOM 1993 O O . MET A 1 252 ? -20.566 11.283 20.417 1.00 38.56 252 MET A O 1
ATOM 1997 N N . GLY A 1 253 ? -18.662 10.110 20.572 1.00 46.97 253 GLY A N 1
ATOM 1998 C CA . GLY A 1 253 ? -17.778 11.267 20.766 1.00 46.97 253 GLY A CA 1
ATOM 1999 C C . GLY A 1 253 ? -17.147 11.902 19.521 1.00 46.97 253 GLY A C 1
ATOM 2000 O O . GLY A 1 253 ? -16.479 12.916 19.675 1.00 46.97 253 GLY A O 1
ATOM 2001 N N . LYS A 1 254 ? -17.288 11.346 18.306 1.00 57.38 254 LYS A N 1
ATOM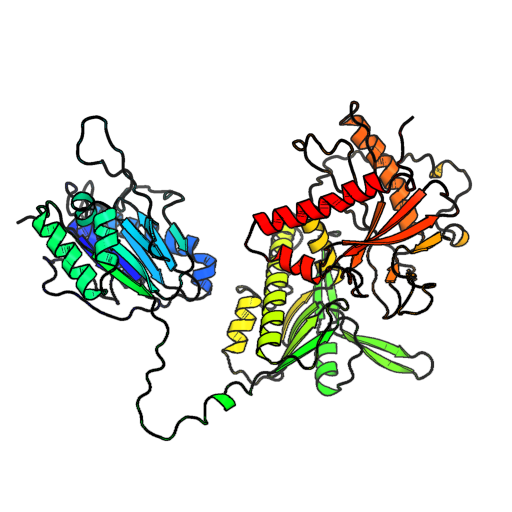 2002 C CA . LYS A 1 254 ? -16.649 11.912 17.095 1.00 57.38 254 LYS A CA 1
ATOM 2003 C C . LYS A 1 254 ? -17.638 12.044 15.946 1.00 57.38 254 LYS A C 1
ATOM 2005 O O . LYS A 1 254 ? -18.250 11.067 15.519 1.00 57.38 254 LYS A O 1
ATOM 2010 N N . GLN A 1 255 ? -17.799 13.265 15.436 1.00 72.69 255 GLN A N 1
ATOM 2011 C CA . GLN A 1 255 ? -18.750 13.573 14.365 1.00 72.69 255 GLN A CA 1
ATOM 2012 C C . GLN A 1 255 ? -18.024 13.784 13.031 1.00 72.69 255 GLN A C 1
ATOM 2014 O O . GLN A 1 255 ? -17.168 14.660 12.907 1.00 72.69 255 GLN A O 1
ATOM 2019 N N . ILE A 1 256 ? -18.393 12.996 12.017 1.00 78.81 256 ILE A N 1
ATOM 2020 C CA . ILE A 1 256 ? -17.996 13.235 10.623 1.00 78.81 256 ILE A CA 1
ATOM 2021 C C . ILE A 1 256 ? -19.063 14.113 9.972 1.00 78.81 256 ILE A C 1
ATOM 2023 O O . ILE A 1 256 ? -20.227 13.713 9.839 1.00 78.81 256 ILE A O 1
ATOM 2027 N N . GLU A 1 257 ? -18.647 15.301 9.551 1.00 84.19 257 GLU A N 1
ATOM 2028 C CA . GLU A 1 257 ? -19.486 16.291 8.886 1.00 84.19 257 GLU A CA 1
ATOM 2029 C C . GLU A 1 257 ? -19.034 16.497 7.445 1.00 84.19 257 GLU A C 1
ATOM 2031 O O . GLU A 1 257 ? -17.839 16.498 7.129 1.00 84.19 257 GLU A O 1
ATOM 2036 N N . TYR A 1 258 ? -20.009 16.705 6.565 1.00 84.38 258 TYR A N 1
ATOM 2037 C CA . TYR A 1 258 ? -19.754 16.916 5.149 1.00 84.38 258 TYR A CA 1
ATOM 2038 C C . TYR A 1 258 ? -19.969 18.348 4.736 1.00 84.38 258 TYR A C 1
ATOM 2040 O O . TYR A 1 258 ? -20.992 18.963 5.027 1.00 84.38 258 TYR A O 1
ATOM 2048 N N . ILE A 1 259 ? -19.008 18.836 3.965 1.00 81.81 259 ILE A N 1
ATOM 2049 C CA . ILE A 1 259 ? -19.078 20.128 3.308 1.00 81.81 259 ILE A CA 1
ATOM 2050 C C . ILE A 1 259 ? -18.955 19.850 1.817 1.00 81.81 259 ILE A C 1
ATOM 2052 O O . ILE A 1 259 ? -18.082 19.107 1.384 1.00 81.81 259 ILE A O 1
ATOM 2056 N N . GLN A 1 260 ? -19.827 20.430 1.004 1.00 80.56 260 GLN A N 1
ATOM 2057 C CA . GLN A 1 260 ? -19.591 20.439 -0.435 1.00 80.56 260 GLN A CA 1
ATOM 2058 C C . GLN A 1 260 ? -18.697 21.622 -0.787 1.00 80.56 260 GLN A C 1
ATOM 2060 O O . GLN A 1 260 ? -18.923 22.732 -0.306 1.00 80.56 260 GLN A O 1
ATOM 2065 N N . ASP A 1 261 ? -17.698 21.400 -1.636 1.00 75.25 261 ASP A N 1
ATOM 2066 C CA . ASP A 1 261 ? -16.873 22.457 -2.216 1.00 75.25 261 ASP A CA 1
ATOM 2067 C C . ASP A 1 261 ? -17.770 23.528 -2.851 1.00 75.25 261 ASP A C 1
ATOM 2069 O O . ASP A 1 261 ? -18.680 23.220 -3.616 1.00 75.25 261 ASP A O 1
ATOM 2073 N N . GLY A 1 262 ? -17.569 24.797 -2.508 1.00 71.75 262 GLY A N 1
ATOM 2074 C CA . GLY A 1 262 ? -18.387 25.908 -2.980 1.00 71.75 262 GLY A CA 1
ATOM 2075 C C . GLY A 1 262 ? -19.856 25.878 -2.542 1.00 71.75 262 GLY A C 1
ATOM 2076 O O . GLY A 1 262 ? -20.653 26.574 -3.178 1.00 71.75 262 GLY A O 1
ATOM 2077 N N . ALA A 1 263 ? -20.223 25.085 -1.529 1.00 73.81 263 ALA A N 1
ATOM 2078 C CA . ALA A 1 263 ? -21.485 25.237 -0.808 1.00 73.81 263 ALA A CA 1
ATOM 2079 C C . ALA A 1 263 ? -21.407 26.441 0.138 1.00 73.81 263 ALA A C 1
ATOM 2081 O O . ALA A 1 263 ? -20.343 26.749 0.682 1.00 73.81 263 ALA A O 1
ATOM 2082 N N . GLU A 1 264 ? -22.533 27.128 0.307 1.00 77.75 264 GLU A N 1
ATOM 2083 C CA . GLU A 1 264 ? -22.655 28.216 1.272 1.00 77.75 264 GLU A CA 1
ATOM 2084 C C . GLU A 1 264 ? -22.687 27.652 2.700 1.00 77.75 264 GLU A C 1
ATOM 2086 O O . GLU A 1 264 ? -23.366 26.659 2.962 1.00 77.75 264 GLU A O 1
ATOM 2091 N N . ILE A 1 265 ? -21.934 28.264 3.617 1.00 78.12 265 ILE A N 1
ATOM 2092 C CA . ILE A 1 265 ? -21.777 27.784 4.997 1.00 78.12 265 ILE A CA 1
ATOM 2093 C C . ILE A 1 265 ? -22.459 28.764 5.957 1.00 78.12 265 ILE A C 1
ATOM 2095 O O . ILE A 1 265 ? -22.151 29.954 5.950 1.00 78.12 265 ILE A O 1
ATOM 2099 N N . THR A 1 266 ? -23.364 28.260 6.802 1.00 67.00 266 THR A N 1
ATOM 2100 C CA . THR A 1 266 ? -24.270 29.078 7.636 1.00 67.00 266 THR A CA 1
ATOM 2101 C C . THR A 1 266 ? -23.935 29.098 9.137 1.00 67.00 266 THR A C 1
ATOM 2103 O O . THR A 1 266 ? -24.724 29.604 9.926 1.00 67.00 266 THR A O 1
ATOM 2106 N N . SER A 1 267 ? -22.812 28.522 9.579 1.00 61.50 267 SER A N 1
ATOM 2107 C CA . SER A 1 267 ? -22.492 28.308 11.006 1.00 61.50 267 SER A CA 1
ATOM 2108 C C . SER A 1 267 ? -21.352 29.195 11.525 1.00 61.50 267 SER A C 1
ATOM 2110 O O . SER A 1 267 ? -20.223 29.094 11.055 1.00 61.50 267 SER A O 1
ATOM 2112 N N . GLU A 1 268 ? -21.604 30.019 12.539 1.00 59.06 268 GLU A N 1
ATOM 2113 C CA . GLU A 1 268 ? -20.754 31.186 12.825 1.00 59.06 268 GLU A CA 1
ATOM 2114 C C . GLU A 1 268 ? -19.423 30.904 13.560 1.00 59.06 268 GLU A C 1
ATOM 2116 O O . GLU A 1 268 ? -18.442 31.599 13.300 1.00 59.06 268 GLU A O 1
ATOM 2121 N N . GLU A 1 269 ? -19.319 29.885 14.423 1.00 62.44 269 GLU A N 1
ATOM 2122 C CA . GLU A 1 269 ? -18.132 29.744 15.295 1.00 62.44 269 GLU A CA 1
ATOM 2123 C C . GLU A 1 269 ? -16.880 29.187 14.592 1.00 62.44 269 GLU A C 1
ATOM 2125 O O . GLU A 1 269 ? -15.784 29.733 14.742 1.00 62.44 269 GLU A O 1
ATOM 2130 N N . TRP A 1 270 ? -17.009 28.133 13.783 1.00 74.00 270 TRP A N 1
ATOM 2131 C CA . TRP A 1 270 ? -15.851 27.488 13.143 1.00 74.00 270 TRP A CA 1
ATOM 2132 C C . TRP A 1 270 ? -15.462 28.114 11.802 1.00 74.00 270 TRP A C 1
ATOM 2134 O O . TRP A 1 270 ? -14.291 28.059 11.421 1.00 74.00 270 TRP A O 1
ATOM 2144 N N . ILE A 1 271 ? -16.388 28.802 11.117 1.00 73.50 271 ILE A N 1
ATOM 2145 C CA . ILE A 1 271 ? -16.083 29.550 9.884 1.00 73.50 271 ILE A CA 1
ATOM 2146 C C . ILE A 1 271 ? -14.999 30.598 10.144 1.00 73.50 271 ILE A C 1
ATOM 2148 O O . ILE A 1 271 ? -14.069 30.724 9.349 1.00 73.50 271 ILE A O 1
ATOM 2152 N N . MET A 1 272 ? -15.083 31.334 11.258 1.00 75.44 272 MET A N 1
ATOM 2153 C CA . MET A 1 272 ? -14.103 32.377 11.584 1.00 75.44 272 MET A CA 1
ATOM 2154 C C . MET A 1 272 ? -12.693 31.820 11.809 1.00 75.44 272 MET A C 1
ATOM 2156 O O . MET A 1 272 ? -11.711 32.512 11.526 1.00 75.44 272 MET A O 1
ATOM 2160 N N . GLN A 1 273 ? -12.589 30.583 12.302 1.00 77.56 273 GLN A N 1
ATOM 2161 C CA . GLN A 1 273 ? -11.315 29.894 12.496 1.00 77.56 273 GLN A CA 1
ATOM 2162 C C . GLN A 1 273 ? -10.791 29.353 11.159 1.00 77.56 273 GLN A C 1
ATOM 2164 O O . GLN A 1 273 ? -9.675 29.683 10.764 1.00 77.56 273 GLN A O 1
ATOM 2169 N N . LEU A 1 274 ? -11.624 28.646 10.384 1.00 79.19 274 LEU A N 1
ATOM 2170 C CA . LEU A 1 274 ? -11.237 28.139 9.060 1.00 79.19 274 LEU A CA 1
ATOM 2171 C C . LEU A 1 274 ? -10.929 29.242 8.036 1.00 79.19 274 LEU A C 1
ATOM 2173 O O . LEU A 1 274 ? -10.162 29.017 7.102 1.00 79.19 274 LEU A O 1
ATOM 2177 N N . GLN A 1 275 ? -11.508 30.437 8.176 1.00 81.81 275 GLN A N 1
ATOM 2178 C CA . GLN A 1 275 ? -11.231 31.567 7.283 1.00 81.81 275 GLN A CA 1
ATOM 2179 C C . GLN A 1 275 ? -9.773 32.044 7.373 1.00 81.81 275 GLN A C 1
ATOM 2181 O O . GLN A 1 275 ? -9.238 32.601 6.410 1.00 81.81 275 GLN A O 1
ATOM 2186 N N . GLN A 1 276 ? -9.134 31.856 8.527 1.00 80.69 276 GLN A N 1
ATOM 2187 C CA . GLN A 1 276 ? -7.741 32.252 8.740 1.00 80.69 276 GLN A CA 1
ATOM 2188 C C . GLN A 1 276 ? -6.766 31.236 8.139 1.00 80.69 276 GLN A C 1
ATOM 2190 O O . GLN A 1 276 ? -5.621 31.580 7.831 1.00 80.69 276 GLN A O 1
ATOM 2195 N N . GLU A 1 277 ? -7.250 30.020 7.901 1.00 83.50 277 GLU A N 1
ATOM 2196 C CA . GLU A 1 277 ? -6.460 28.899 7.438 1.00 83.50 277 GLU A CA 1
ATOM 2197 C C . GLU A 1 277 ? -6.243 28.898 5.923 1.00 83.50 277 GLU A C 1
ATOM 2199 O O . GLU A 1 277 ? -7.122 29.204 5.103 1.00 83.50 277 GLU A O 1
ATOM 2204 N N . LYS A 1 278 ? -5.018 28.528 5.541 1.00 81.94 278 LYS A N 1
ATOM 2205 C CA . LYS A 1 278 ? -4.581 28.459 4.146 1.00 81.94 278 LYS A CA 1
ATOM 2206 C C . LYS A 1 278 ? -3.904 27.136 3.869 1.00 81.94 278 LYS A C 1
ATOM 2208 O O . LYS A 1 278 ? -3.029 26.713 4.619 1.00 81.94 278 LYS A O 1
ATOM 2213 N N . TYR A 1 279 ? -4.230 26.550 2.727 1.00 79.75 279 TYR A N 1
ATOM 2214 C CA . TYR A 1 279 ? -3.598 25.332 2.243 1.00 79.75 279 TYR A CA 1
ATOM 2215 C C . TYR A 1 279 ? -2.755 25.607 0.999 1.00 79.75 279 TYR A C 1
ATOM 2217 O O . TYR A 1 279 ? -2.863 26.652 0.348 1.00 79.75 279 TYR A O 1
ATOM 2225 N N . ARG A 1 280 ? -1.869 24.664 0.680 1.00 74.75 280 ARG A N 1
ATOM 2226 C CA . ARG A 1 280 ? -0.989 24.739 -0.486 1.00 74.75 280 ARG A CA 1
ATOM 2227 C C . ARG A 1 280 ? -1.438 23.754 -1.554 1.00 74.75 280 ARG A C 1
ATOM 2229 O O . ARG A 1 280 ? -1.402 22.552 -1.336 1.00 74.75 280 ARG A O 1
ATOM 2236 N N . SER A 1 281 ? -1.788 24.262 -2.728 1.00 70.94 281 SER A N 1
ATOM 2237 C CA . SER A 1 281 ? -2.129 23.448 -3.895 1.00 70.94 281 SER A CA 1
ATOM 2238 C C . SER A 1 281 ? -0.947 23.391 -4.871 1.00 70.94 281 SER A C 1
ATOM 2240 O O . SER A 1 281 ? -0.284 24.403 -5.131 1.00 70.94 281 SER A O 1
ATOM 2242 N N . PHE A 1 282 ? -0.653 22.205 -5.412 1.00 65.12 282 PHE A N 1
ATOM 2243 C CA . PHE A 1 282 ? 0.317 22.030 -6.497 1.00 65.12 282 PHE A CA 1
ATOM 2244 C C . PHE A 1 282 ? -0.410 21.947 -7.835 1.00 65.12 282 PHE A C 1
ATOM 2246 O O . PHE A 1 282 ? -1.364 21.189 -7.983 1.00 65.12 282 PHE A O 1
ATOM 2253 N N . GLY A 1 283 ? 0.039 22.724 -8.819 1.00 61.62 283 GLY A N 1
ATOM 2254 C CA . GLY A 1 283 ? -0.440 22.596 -10.193 1.00 61.62 283 GLY A CA 1
ATOM 2255 C C . GLY A 1 283 ? 0.550 21.808 -11.040 1.00 61.62 283 GLY A C 1
ATOM 2256 O O . GLY A 1 283 ? 1.646 22.313 -11.286 1.00 61.62 283 GLY A O 1
ATOM 2257 N N . PHE A 1 284 ? 0.147 20.637 -11.543 1.00 57.78 284 PHE A N 1
ATOM 2258 C CA . PHE A 1 284 ? 0.960 19.811 -12.451 1.00 57.78 284 PHE A CA 1
ATOM 2259 C C . PHE A 1 284 ? 1.361 20.545 -13.740 1.00 57.78 284 PHE A C 1
ATOM 2261 O O . PHE A 1 284 ? 2.473 20.373 -14.227 1.00 57.78 284 PHE A O 1
ATOM 2268 N N . GLU A 1 285 ? 0.503 21.441 -14.226 1.00 53.41 285 GLU A N 1
ATOM 2269 C CA . GLU A 1 285 ? 0.732 22.275 -15.411 1.00 53.41 285 GLU A CA 1
ATOM 2270 C C . GLU A 1 285 ? 1.934 23.227 -15.258 1.00 53.41 285 GLU A C 1
ATOM 2272 O O . GLU A 1 285 ? 2.879 23.205 -16.041 1.00 53.41 285 GLU A O 1
ATOM 2277 N N . TYR A 1 286 ? 1.930 24.068 -14.220 1.00 54.78 286 TYR A N 1
ATOM 2278 C CA . TYR A 1 286 ? 3.002 25.049 -13.995 1.00 54.78 286 TYR A CA 1
ATOM 2279 C C . TYR A 1 286 ? 4.157 24.488 -13.167 1.00 54.78 286 TYR A C 1
ATOM 2281 O O . TYR A 1 286 ? 5.176 25.165 -12.978 1.00 54.78 286 TYR A O 1
ATOM 2289 N N . LYS A 1 287 ? 3.983 23.266 -12.648 1.00 62.25 287 LYS A N 1
ATOM 2290 C CA . LYS A 1 287 ? 4.874 22.605 -11.692 1.00 62.25 287 LYS A CA 1
ATOM 2291 C C . LYS A 1 287 ? 5.235 23.538 -10.533 1.00 62.25 287 LYS A C 1
ATOM 2293 O O . LYS A 1 287 ? 6.405 23.678 -10.187 1.00 62.25 287 LYS A O 1
ATOM 2298 N N . ASN A 1 288 ? 4.235 24.255 -10.016 1.00 61.38 288 ASN A N 1
ATOM 2299 C CA . ASN A 1 288 ? 4.392 25.326 -9.031 1.00 61.38 288 ASN A CA 1
ATOM 2300 C C . ASN A 1 288 ? 3.312 25.230 -7.940 1.00 61.38 288 ASN A C 1
ATOM 2302 O O . ASN A 1 288 ? 2.183 24.812 -8.201 1.00 61.38 288 ASN A O 1
ATOM 2306 N N . TRP A 1 289 ? 3.661 25.701 -6.741 1.00 70.44 289 TRP A N 1
ATOM 2307 C CA . TRP A 1 289 ? 2.780 25.777 -5.572 1.00 70.44 289 TRP A CA 1
ATOM 2308 C C . TRP A 1 289 ? 2.024 27.108 -5.497 1.00 70.44 289 TRP A C 1
ATOM 2310 O O . TRP A 1 289 ? 2.579 28.160 -5.832 1.00 70.44 289 TRP A O 1
ATOM 2320 N N . LYS A 1 290 ? 0.785 27.081 -4.995 1.00 73.94 290 LYS A N 1
ATOM 2321 C CA . LYS A 1 290 ? -0.013 28.270 -4.658 1.00 73.94 290 LYS A CA 1
ATOM 2322 C C . LYS A 1 290 ? -0.609 28.134 -3.259 1.00 73.94 290 LYS A C 1
ATOM 2324 O O . LYS A 1 290 ? -0.971 27.039 -2.855 1.00 73.94 290 LYS A O 1
ATOM 2329 N N . ASN A 1 291 ? -0.699 29.246 -2.530 1.00 79.25 291 ASN A N 1
ATOM 2330 C CA . ASN A 1 291 ? -1.446 29.300 -1.272 1.00 79.25 291 ASN A CA 1
ATOM 2331 C C . ASN A 1 291 ? -2.895 29.694 -1.583 1.00 79.25 291 ASN A C 1
ATOM 2333 O O . ASN A 1 291 ? -3.118 30.708 -2.249 1.00 79.25 291 ASN A O 1
ATOM 2337 N N . GLU A 1 292 ? -3.853 28.930 -1.075 1.00 80.69 292 GLU A N 1
ATOM 2338 C CA . GLU A 1 292 ? -5.290 29.163 -1.229 1.00 80.69 292 GLU A CA 1
ATOM 2339 C C . GLU A 1 292 ? -5.963 29.191 0.149 1.00 80.69 292 GLU A C 1
ATOM 2341 O O . GLU A 1 292 ? -5.479 28.569 1.092 1.00 80.69 292 GLU A O 1
ATOM 2346 N N . ASN A 1 293 ? -7.052 29.948 0.284 1.00 84.12 293 ASN A N 1
ATOM 2347 C CA . ASN A 1 293 ? -7.843 29.955 1.517 1.00 84.12 293 ASN A CA 1
ATOM 2348 C C . ASN A 1 293 ? -8.759 28.723 1.534 1.00 84.12 293 ASN A C 1
ATOM 2350 O O . ASN A 1 293 ? -9.295 28.366 0.479 1.00 84.12 293 ASN A O 1
ATOM 2354 N N . LEU A 1 294 ? -8.974 28.120 2.711 1.00 84.38 294 LEU A N 1
ATOM 2355 C CA . LEU A 1 294 ? -9.988 27.066 2.868 1.00 84.38 294 LEU A CA 1
ATOM 2356 C C . LEU A 1 294 ? -11.395 27.621 2.642 1.00 84.38 294 LEU A C 1
ATOM 2358 O O . LEU A 1 294 ? -12.162 27.058 1.863 1.00 84.38 294 LEU A O 1
ATOM 2362 N N . ILE A 1 295 ? -11.695 28.749 3.293 1.00 86.31 295 ILE A N 1
ATOM 2363 C CA . ILE A 1 295 ? -12.962 29.469 3.171 1.00 86.31 295 ILE A CA 1
ATOM 2364 C C . ILE A 1 295 ? -12.717 30.827 2.512 1.00 86.31 295 ILE A C 1
ATOM 2366 O O . ILE A 1 295 ? -11.810 31.576 2.888 1.00 86.31 295 ILE A O 1
ATOM 2370 N N . PHE A 1 296 ? -13.547 31.174 1.535 1.00 84.12 296 PHE A N 1
ATOM 2371 C CA . PHE A 1 296 ? -13.614 32.518 0.964 1.00 84.12 296 PHE A CA 1
ATOM 2372 C C . PHE A 1 296 ? -15.012 33.096 1.155 1.00 84.12 296 PHE A C 1
ATOM 2374 O O . PHE A 1 296 ? -15.961 32.367 1.421 1.00 84.12 296 PHE A O 1
ATOM 2381 N N . TYR A 1 297 ? -15.146 34.414 1.019 1.00 83.75 297 TYR A N 1
ATOM 2382 C CA . TYR A 1 297 ? -16.446 35.072 1.065 1.00 83.75 297 TYR A CA 1
ATOM 2383 C C . TYR A 1 297 ? -16.713 35.858 -0.214 1.00 83.75 297 TYR A C 1
ATOM 2385 O O . TYR A 1 297 ? -15.786 36.329 -0.881 1.00 83.75 297 TYR A O 1
ATOM 2393 N N . ARG A 1 298 ? -17.994 36.007 -0.541 1.00 81.19 298 ARG A N 1
ATOM 2394 C CA . ARG A 1 298 ? -18.502 36.953 -1.534 1.00 81.19 298 ARG A CA 1
ATOM 2395 C C . ARG A 1 298 ? -19.367 37.975 -0.816 1.00 81.19 298 ARG A C 1
ATOM 2397 O O . ARG A 1 298 ? -20.133 37.609 0.066 1.00 81.19 298 ARG A O 1
ATOM 2404 N N . THR A 1 299 ? -19.219 39.239 -1.182 1.00 81.50 299 THR A N 1
ATOM 2405 C CA . THR A 1 299 ? -20.085 40.303 -0.678 1.00 81.50 299 THR A CA 1
ATOM 2406 C C . THR A 1 299 ? -21.223 40.503 -1.667 1.00 81.50 299 THR A C 1
ATOM 2408 O O . THR A 1 299 ? -20.956 40.737 -2.849 1.00 81.50 299 THR A O 1
ATOM 2411 N N . ASP A 1 300 ? -22.459 40.376 -1.192 1.00 80.38 300 ASP A N 1
ATOM 2412 C CA . ASP A 1 300 ? -23.645 40.750 -1.953 1.00 80.38 300 ASP A CA 1
ATOM 2413 C C . ASP A 1 300 ? -23.576 42.251 -2.274 1.00 80.38 300 ASP A C 1
ATOM 2415 O O . ASP A 1 300 ? -23.275 43.073 -1.406 1.00 80.38 300 ASP A O 1
ATOM 2419 N N . GLN A 1 301 ? -23.766 42.608 -3.543 1.00 79.50 301 GLN A N 1
ATOM 2420 C CA . GLN A 1 301 ? -23.558 43.983 -4.004 1.00 79.50 301 GLN A CA 1
ATOM 2421 C C . GLN A 1 301 ? -24.673 44.935 -3.556 1.00 79.50 301 GLN A C 1
ATOM 2423 O O . GLN A 1 301 ? -24.422 46.137 -3.456 1.00 79.50 301 GLN A O 1
ATOM 2428 N N . ASP A 1 302 ? -25.863 44.408 -3.259 1.00 81.00 302 ASP A N 1
ATOM 2429 C CA . ASP A 1 302 ? -27.053 45.181 -2.914 1.00 81.00 302 ASP A CA 1
ATOM 2430 C C . ASP A 1 302 ? -27.238 45.283 -1.392 1.00 81.00 302 ASP A C 1
ATOM 2432 O O . ASP A 1 302 ? -27.561 46.355 -0.874 1.00 81.00 302 ASP A O 1
ATOM 2436 N N . THR A 1 303 ? -26.999 44.193 -0.655 1.00 85.81 303 THR A N 1
ATOM 2437 C CA . THR A 1 303 ? -27.165 44.147 0.813 1.00 85.81 303 THR A CA 1
ATOM 2438 C C . THR A 1 303 ? -25.864 44.397 1.579 1.00 85.81 303 THR A C 1
ATOM 2440 O O . THR A 1 303 ? -25.903 44.692 2.776 1.00 85.81 303 THR A O 1
ATOM 2443 N N . ASN A 1 304 ? -24.710 44.314 0.902 1.00 81.31 304 ASN A N 1
ATOM 2444 C CA . ASN A 1 304 ? -23.368 44.347 1.495 1.00 81.31 304 ASN A CA 1
ATOM 2445 C C . ASN A 1 304 ? -23.112 43.214 2.516 1.00 81.31 304 ASN A C 1
ATOM 2447 O O . ASN A 1 304 ? -22.176 43.284 3.321 1.00 81.31 304 ASN A O 1
ATOM 2451 N N . GLU A 1 305 ? -23.934 42.164 2.480 1.00 83.19 305 GLU A N 1
ATOM 2452 C CA . GLU A 1 305 ? -23.821 40.974 3.321 1.00 83.19 305 GLU A CA 1
ATOM 2453 C C . GLU A 1 305 ? -22.717 40.039 2.806 1.00 83.19 305 GLU A C 1
ATOM 2455 O O . GLU A 1 305 ? -22.424 39.993 1.610 1.00 83.19 305 GLU A O 1
ATOM 2460 N N . LYS A 1 306 ? -22.042 39.315 3.707 1.00 83.31 306 LYS A N 1
ATOM 2461 C CA . LYS A 1 306 ? -20.964 38.383 3.346 1.00 83.31 306 LYS A CA 1
ATOM 2462 C C . LYS A 1 306 ? -21.466 36.945 3.379 1.00 83.31 306 LYS A C 1
ATOM 2464 O O . LYS A 1 306 ? -21.813 36.447 4.441 1.00 83.31 306 LYS A O 1
ATOM 2469 N N . HIS A 1 307 ? -21.364 36.270 2.242 1.00 81.94 307 HIS A N 1
ATOM 2470 C CA . HIS A 1 307 ? -21.673 34.851 2.078 1.00 81.94 307 HIS A CA 1
ATOM 2471 C C . HIS A 1 307 ? -20.379 34.042 2.008 1.00 81.94 307 HIS A C 1
ATOM 2473 O O . HIS A 1 307 ? -19.487 34.384 1.224 1.00 81.94 307 HIS A O 1
ATOM 2479 N N . TYR A 1 308 ? -20.262 32.984 2.810 1.00 83.94 308 TYR A N 1
ATOM 2480 C CA . TYR A 1 308 ? -19.037 32.196 2.974 1.00 83.94 308 TYR A CA 1
ATOM 2481 C C . TYR A 1 308 ? -19.124 30.856 2.246 1.00 83.94 308 TYR A C 1
ATOM 2483 O O . TYR A 1 308 ? -20.155 30.194 2.283 1.00 83.94 308 TYR A O 1
ATOM 2491 N N . TYR A 1 309 ? -18.022 30.448 1.618 1.00 82.50 309 TYR A N 1
ATOM 2492 C CA . TYR A 1 309 ? -17.939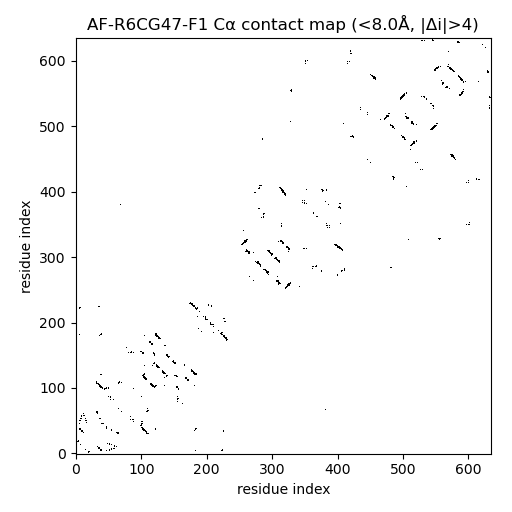 29.265 0.764 1.00 82.50 309 TYR A CA 1
ATOM 2493 C C . TYR A 1 309 ? -16.628 28.507 0.992 1.00 82.50 309 TYR A C 1
ATOM 2495 O O . TYR A 1 309 ? -15.570 29.124 1.150 1.00 82.50 309 TYR A O 1
ATOM 2503 N N . SER A 1 310 ? -16.677 27.177 0.941 1.00 84.81 310 SER A N 1
ATOM 2504 C CA . SER A 1 310 ? -15.486 26.316 0.887 1.00 84.81 310 SER A CA 1
ATOM 2505 C C . SER A 1 310 ? -14.828 26.355 -0.503 1.00 84.81 310 SER A C 1
ATOM 2507 O O . SER A 1 310 ? -15.504 26.556 -1.511 1.00 84.81 310 SER A O 1
ATOM 2509 N N . ASN A 1 311 ? -13.503 26.193 -0.566 1.00 80.62 311 ASN A N 1
ATOM 2510 C CA . ASN A 1 311 ? -12.710 26.181 -1.810 1.00 80.62 311 ASN A CA 1
ATOM 2511 C C . ASN A 1 311 ? -11.671 25.050 -1.805 1.00 80.62 311 ASN A C 1
ATOM 2513 O O . ASN A 1 311 ? -10.506 25.259 -2.152 1.00 80.62 311 ASN A O 1
ATOM 2517 N N . PHE A 1 312 ? -12.039 23.869 -1.320 1.00 84.62 312 PHE A N 1
ATOM 2518 C CA . PHE A 1 312 ? -11.136 22.725 -1.262 1.00 84.62 312 PHE A CA 1
ATOM 2519 C C . PHE A 1 312 ? -11.908 21.408 -1.275 1.00 84.62 312 PHE A C 1
ATOM 2521 O O . PHE A 1 312 ? -13.061 21.339 -0.860 1.00 84.62 312 PHE A O 1
ATOM 2528 N N . VAL A 1 313 ? -11.229 20.350 -1.697 1.00 85.62 313 VAL A N 1
ATOM 2529 C CA . VAL A 1 313 ? -11.583 18.954 -1.439 1.00 85.62 313 VAL A CA 1
ATOM 2530 C C . VAL A 1 313 ? -10.501 18.395 -0.534 1.00 85.62 313 VAL A C 1
ATOM 2532 O O . VAL A 1 313 ? -9.309 18.602 -0.783 1.00 85.62 313 VAL A O 1
ATOM 2535 N N . GLY A 1 314 ? -10.898 17.769 0.566 1.00 87.88 314 GLY A N 1
ATOM 2536 C CA . GLY A 1 314 ? -9.945 17.457 1.617 1.00 87.88 314 GLY A CA 1
ATOM 2537 C C . GLY A 1 314 ? -10.565 17.143 2.964 1.00 87.88 314 GLY A C 1
ATOM 2538 O O . GLY A 1 314 ? -11.779 17.181 3.129 1.00 87.88 314 GLY A O 1
ATOM 2539 N N . ILE A 1 315 ? -9.694 16.871 3.926 1.00 87.31 315 ILE A N 1
ATOM 2540 C CA . ILE A 1 315 ? -10.020 16.492 5.292 1.00 87.31 315 ILE A CA 1
ATOM 2541 C C . ILE A 1 315 ? -9.410 17.532 6.228 1.00 87.31 315 ILE A C 1
ATOM 2543 O O . ILE A 1 315 ? -8.209 17.827 6.180 1.00 87.31 315 ILE A O 1
ATOM 2547 N N . VAL A 1 316 ? -10.263 18.109 7.067 1.00 84.44 316 VAL A N 1
ATOM 2548 C CA . VAL A 1 316 ? -9.889 19.087 8.087 1.00 84.44 316 VAL A CA 1
ATOM 2549 C C . VAL A 1 316 ? -10.430 18.610 9.421 1.00 84.44 316 VAL A C 1
ATOM 2551 O O . VAL A 1 316 ? -11.595 18.237 9.530 1.00 84.44 316 VAL A O 1
ATOM 2554 N N . ARG A 1 317 ? -9.590 18.645 10.448 1.00 81.69 317 ARG A N 1
ATOM 2555 C CA . ARG A 1 317 ? -10.024 18.445 11.824 1.00 81.69 317 ARG A CA 1
ATOM 2556 C C . ARG A 1 317 ? -10.387 19.782 12.440 1.00 81.69 317 ARG A C 1
ATOM 2558 O O . ARG A 1 317 ? -9.643 20.754 12.299 1.00 81.69 317 ARG A O 1
ATOM 2565 N N . TRP A 1 318 ? -11.504 19.807 13.148 1.00 80.50 318 TRP A N 1
ATOM 2566 C CA . TRP A 1 318 ? -11.907 20.935 13.968 1.00 80.50 318 TRP A CA 1
ATOM 2567 C C . TRP A 1 318 ? -12.542 20.409 15.252 1.00 80.50 318 TRP A C 1
ATOM 2569 O O . TRP A 1 318 ? -13.573 19.744 15.187 1.00 80.50 318 TRP A O 1
ATOM 2579 N N . ALA A 1 319 ? -11.932 20.702 16.403 1.00 77.38 319 ALA A N 1
ATOM 2580 C CA . ALA A 1 319 ? -12.360 20.146 17.687 1.00 77.38 319 ALA A CA 1
ATOM 2581 C C . ALA A 1 319 ? -12.406 18.599 17.658 1.00 77.38 319 ALA A C 1
ATOM 2583 O O . ALA A 1 319 ? -11.429 17.949 17.264 1.00 77.38 319 ALA A O 1
ATOM 2584 N N . ASP A 1 320 ? -13.540 18.029 18.059 1.00 71.50 320 ASP A N 1
ATOM 2585 C CA . ASP A 1 320 ? -13.899 16.608 18.027 1.00 71.50 320 ASP A CA 1
ATOM 2586 C C . ASP A 1 320 ? -14.471 16.156 16.667 1.00 71.50 320 ASP A C 1
ATOM 2588 O O . ASP A 1 320 ? -14.851 14.994 16.494 1.00 71.50 320 ASP A O 1
ATOM 2592 N N . LYS A 1 321 ? -14.538 17.065 15.681 1.00 77.50 321 LYS A N 1
ATOM 2593 C CA . LYS A 1 321 ? -15.144 16.814 14.371 1.00 77.50 321 LYS A CA 1
ATOM 2594 C C . LYS A 1 321 ? -14.122 16.635 13.264 1.00 77.50 321 LYS A C 1
ATOM 2596 O O . LYS A 1 321 ? -13.089 17.310 13.193 1.00 77.50 321 LYS A O 1
ATOM 2601 N N . MET A 1 322 ? -14.496 15.784 12.317 1.00 82.56 322 MET A N 1
ATOM 2602 C CA . MET A 1 322 ? -13.835 15.662 11.028 1.00 82.56 322 MET A CA 1
ATOM 2603 C C . MET A 1 322 ? -14.716 16.249 9.935 1.00 82.56 322 MET A C 1
ATOM 2605 O O . MET A 1 322 ? -15.817 15.770 9.675 1.00 82.56 322 MET A O 1
ATOM 2609 N N . LEU A 1 323 ? -14.208 17.287 9.284 1.00 85.75 323 LEU A N 1
ATOM 2610 C CA . LEU A 1 323 ? -14.833 17.925 8.141 1.00 85.75 323 LEU A CA 1
ATOM 2611 C C . LEU A 1 323 ? -14.260 17.303 6.869 1.00 85.75 323 LEU A C 1
ATOM 2613 O O . LEU A 1 323 ? -13.099 17.542 6.521 1.00 85.75 323 LEU A O 1
ATOM 2617 N N . LEU A 1 324 ? -15.077 16.526 6.165 1.00 88.19 324 LEU A N 1
ATOM 2618 C CA . LEU A 1 324 ? -14.741 16.021 4.839 1.00 88.19 324 LEU A CA 1
ATOM 2619 C C . LEU A 1 324 ? -15.386 16.927 3.784 1.00 88.19 324 LEU A C 1
ATOM 2621 O O . LEU A 1 324 ? -16.609 16.962 3.626 1.00 88.19 324 LEU A O 1
ATOM 2625 N N . SER A 1 325 ? -14.543 17.670 3.067 1.00 87.88 325 SER A N 1
ATOM 2626 C CA . SER A 1 325 ? -14.963 18.515 1.954 1.00 87.88 325 SER A CA 1
ATOM 2627 C C . SER A 1 325 ? -14.948 17.730 0.649 1.00 87.88 325 SER A C 1
ATOM 2629 O O . SER A 1 325 ? -13.902 17.228 0.226 1.00 87.88 325 SER A O 1
ATOM 2631 N N . LEU A 1 326 ? -16.108 17.633 0.006 1.00 84.81 326 LEU A N 1
ATOM 2632 C CA . LEU A 1 326 ? -16.358 16.801 -1.165 1.00 84.81 326 LEU A CA 1
ATOM 2633 C C . LEU A 1 326 ? -16.650 17.648 -2.409 1.00 84.81 326 LEU A C 1
ATOM 2635 O O . LEU A 1 326 ? -17.215 18.736 -2.304 1.00 84.81 326 LEU A O 1
ATOM 2639 N N . PRO A 1 327 ? -16.344 17.152 -3.617 1.00 76.00 327 PRO A N 1
ATOM 2640 C CA . PRO A 1 327 ? -16.737 17.815 -4.856 1.00 76.00 327 PRO A CA 1
ATOM 2641 C C . PRO A 1 327 ? -18.257 18.014 -4.955 1.00 76.00 327 PRO A C 1
ATOM 2643 O O . PRO A 1 327 ? -19.021 17.114 -4.605 1.00 76.00 327 PRO A O 1
ATOM 2646 N N . LYS A 1 328 ? -18.712 19.118 -5.569 1.00 71.50 328 LYS A N 1
ATOM 2647 C CA . LYS A 1 328 ? -20.152 19.381 -5.818 1.00 71.50 328 LYS A CA 1
ATOM 2648 C C . LYS A 1 328 ? -20.906 18.257 -6.546 1.00 71.50 328 LYS A C 1
ATOM 2650 O O . LYS A 1 328 ? -22.128 18.217 -6.519 1.00 71.50 328 LYS A O 1
ATOM 2655 N N . SER A 1 329 ? -20.206 17.377 -7.259 1.00 66.81 329 SER A N 1
ATOM 2656 C CA . SER A 1 329 ? -20.806 16.288 -8.045 1.00 66.81 329 SER A CA 1
ATOM 2657 C C . SER A 1 329 ? -21.115 15.062 -7.200 1.00 66.81 329 SER A C 1
ATOM 2659 O O . SER A 1 329 ? -21.831 14.177 -7.659 1.00 66.81 329 SER A O 1
ATOM 2661 N N . VAL A 1 330 ? -20.573 14.993 -5.984 1.00 73.38 330 VAL A N 1
ATOM 2662 C CA . VAL A 1 330 ? -20.904 13.942 -5.027 1.00 73.38 330 VAL A CA 1
ATOM 2663 C C . VAL A 1 330 ? -22.232 14.299 -4.391 1.00 73.38 330 VAL A C 1
ATOM 2665 O O . VAL A 1 330 ? -22.355 15.348 -3.761 1.00 73.38 330 VAL A O 1
ATOM 2668 N N . LYS A 1 331 ? -23.238 13.444 -4.573 1.00 70.12 331 LYS A N 1
ATOM 2669 C CA . LYS A 1 331 ? -24.524 13.610 -3.897 1.00 70.12 331 LYS A CA 1
ATOM 2670 C C . LYS A 1 331 ? -24.381 13.134 -2.459 1.00 70.12 331 LYS A C 1
ATOM 2672 O O . LYS A 1 331 ? -23.938 12.016 -2.232 1.00 70.12 331 LYS A O 1
ATOM 2677 N N . LEU A 1 332 ? -24.771 13.989 -1.524 1.00 67.81 332 LEU A N 1
ATOM 2678 C CA . LEU A 1 332 ? -24.767 13.689 -0.100 1.00 67.81 332 LEU A CA 1
ATOM 2679 C C . LEU A 1 332 ? -26.172 13.297 0.339 1.00 67.81 332 LEU A C 1
ATOM 2681 O O . LEU A 1 332 ? -27.118 14.052 0.105 1.00 67.81 332 LEU A O 1
ATOM 2685 N N . ASP A 1 333 ? -26.301 12.152 0.999 1.00 71.25 333 ASP A N 1
ATOM 2686 C CA . ASP A 1 333 ? -27.495 11.827 1.768 1.00 71.25 333 ASP A CA 1
ATOM 2687 C C . ASP A 1 333 ? -27.219 12.141 3.242 1.00 71.25 333 ASP A C 1
ATOM 2689 O O . ASP A 1 333 ? -26.448 11.480 3.931 1.00 71.25 333 ASP A O 1
ATOM 2693 N N . GLN A 1 334 ? -27.842 13.216 3.722 1.00 64.31 334 GLN A N 1
ATOM 2694 C CA . GLN A 1 334 ? -27.660 13.710 5.088 1.00 64.31 334 GLN A CA 1
ATOM 2695 C C . GLN A 1 334 ? -28.221 12.743 6.147 1.00 64.31 334 GLN A C 1
ATOM 2697 O O . GLN A 1 334 ? -27.930 12.908 7.330 1.00 64.31 334 GLN A O 1
ATOM 2702 N N . SER A 1 335 ? -29.013 11.742 5.739 1.00 62.75 335 SER A N 1
ATOM 2703 C CA . SER A 1 335 ? -29.575 10.716 6.627 1.00 62.75 335 SER A CA 1
ATOM 2704 C C . SER A 1 335 ? -28.667 9.494 6.821 1.00 62.75 335 SER A C 1
ATOM 2706 O O . SER A 1 335 ? -29.018 8.581 7.570 1.00 62.75 335 SER A O 1
ATOM 2708 N N . GLU A 1 336 ? -27.493 9.466 6.180 1.00 68.88 336 GLU A N 1
ATOM 2709 C CA . GLU A 1 336 ? -26.546 8.355 6.288 1.00 68.88 336 GLU A CA 1
ATOM 2710 C C . GLU A 1 336 ? -25.944 8.234 7.695 1.00 68.88 336 GLU A C 1
ATOM 2712 O O . GLU A 1 336 ? -25.469 9.206 8.288 1.00 68.88 336 GLU A O 1
ATOM 2717 N N . GLY A 1 337 ? -25.951 7.007 8.224 1.00 63.44 337 GLY A N 1
ATOM 2718 C CA . GLY A 1 337 ? -25.360 6.683 9.521 1.00 63.44 337 GLY A CA 1
ATOM 2719 C C . GLY A 1 337 ? -23.830 6.772 9.525 1.00 63.44 337 GLY A C 1
ATOM 2720 O O . GLY A 1 337 ? -23.183 6.709 8.479 1.00 63.44 337 GLY A O 1
ATOM 2721 N N . TYR A 1 338 ? -23.246 6.865 10.723 1.00 69.00 338 TYR A N 1
ATOM 2722 C CA . TYR A 1 338 ? -21.807 7.066 10.945 1.00 69.00 338 TYR A CA 1
ATOM 2723 C C . TYR A 1 338 ? -20.902 6.112 10.146 1.00 69.00 338 TYR A C 1
ATOM 2725 O O . TYR A 1 338 ? -19.959 6.567 9.511 1.00 69.00 338 TYR A O 1
ATOM 2733 N N . LEU A 1 339 ? -21.218 4.813 10.103 1.00 62.94 339 LEU A N 1
ATOM 2734 C CA . LEU A 1 339 ? -20.404 3.812 9.393 1.00 62.94 339 LEU A CA 1
ATOM 2735 C C . LEU A 1 339 ? -20.291 4.088 7.889 1.00 62.94 339 LEU A C 1
ATOM 2737 O O . LEU A 1 339 ? -19.214 3.965 7.314 1.00 62.94 339 LEU A O 1
ATOM 2741 N N . LYS A 1 340 ? -21.384 4.520 7.255 1.00 71.38 340 LYS A N 1
ATOM 2742 C CA . LYS A 1 340 ? -21.365 4.890 5.837 1.00 71.38 340 LYS A CA 1
ATOM 2743 C C . LYS A 1 340 ? -20.603 6.192 5.628 1.00 71.38 340 LYS A C 1
ATOM 2745 O O . LYS A 1 340 ? -19.883 6.348 4.641 1.00 71.38 340 LYS A O 1
ATOM 2750 N N . LYS A 1 341 ? -20.701 7.105 6.603 1.00 78.25 341 LYS A N 1
ATOM 2751 C CA . LYS A 1 341 ? -19.928 8.336 6.549 1.00 78.25 341 LYS A CA 1
ATOM 2752 C C . LYS A 1 341 ? -18.416 8.093 6.636 1.00 78.25 341 LYS A C 1
ATOM 2754 O O . LYS A 1 341 ? -17.615 8.747 5.962 1.00 78.25 341 LYS A O 1
ATOM 2759 N N . LEU A 1 342 ? -18.050 7.125 7.465 1.00 76.50 342 LEU A N 1
ATOM 2760 C CA . LEU A 1 342 ? -16.689 6.660 7.661 1.00 76.50 342 LEU A CA 1
ATOM 2761 C C . LEU A 1 342 ? -16.125 5.983 6.408 1.00 76.50 342 LEU A C 1
ATOM 2763 O O . LEU A 1 342 ? -14.998 6.263 6.012 1.00 76.50 342 LEU A O 1
ATOM 2767 N N . GLU A 1 343 ? -16.921 5.153 5.736 1.00 80.44 343 GLU A N 1
ATOM 2768 C CA . GLU A 1 343 ? -16.528 4.524 4.471 1.00 80.44 343 GLU A CA 1
ATOM 2769 C C . GLU A 1 343 ? -16.170 5.576 3.407 1.00 80.44 343 GLU A C 1
ATOM 2771 O O . GLU A 1 343 ? -15.102 5.514 2.794 1.00 80.44 343 GLU A O 1
ATOM 2776 N N . MET A 1 344 ? -17.008 6.606 3.241 1.00 81.06 344 MET A N 1
ATOM 2777 C CA . MET A 1 344 ? -16.730 7.678 2.279 1.00 81.06 344 MET A CA 1
ATOM 2778 C C . MET A 1 344 ? -15.507 8.522 2.672 1.00 81.06 344 MET A C 1
ATOM 2780 O O . MET A 1 344 ? -14.755 8.953 1.795 1.00 81.06 344 MET A O 1
ATOM 2784 N N . LEU A 1 345 ? -15.269 8.731 3.971 1.00 83.62 345 LEU A N 1
ATOM 2785 C CA . LEU A 1 345 ? -14.051 9.379 4.463 1.00 83.62 345 LEU A CA 1
ATOM 2786 C C . LEU A 1 345 ? -12.795 8.597 4.055 1.00 83.62 345 LEU A C 1
ATOM 2788 O O . LEU A 1 345 ? -11.878 9.200 3.498 1.00 83.62 345 LEU A O 1
ATOM 2792 N N . LYS A 1 346 ? -12.782 7.273 4.253 1.00 83.12 346 LYS A N 1
ATOM 2793 C CA . LYS A 1 346 ? -11.656 6.398 3.877 1.00 83.12 346 LYS A CA 1
ATOM 2794 C C . LYS A 1 346 ? -11.390 6.415 2.371 1.00 83.12 346 LYS A C 1
ATOM 2796 O O . LYS A 1 346 ? -10.254 6.611 1.945 1.00 83.12 346 LYS A O 1
ATOM 2801 N N . VAL A 1 347 ? -12.446 6.347 1.554 1.00 85.00 347 VAL A N 1
ATOM 2802 C CA . VAL A 1 347 ? -12.348 6.458 0.085 1.00 85.00 347 VAL A CA 1
ATOM 2803 C C . VAL A 1 347 ? -11.650 7.755 -0.343 1.00 85.00 347 VAL A C 1
ATOM 2805 O O . VAL A 1 347 ? -10.754 7.736 -1.192 1.00 85.00 347 VAL A O 1
ATOM 2808 N N . TYR A 1 348 ? -12.042 8.891 0.241 1.00 85.88 348 TYR A N 1
ATOM 2809 C CA . TYR A 1 348 ? -11.448 10.188 -0.091 1.00 85.88 348 TYR A CA 1
ATOM 2810 C C . TYR A 1 348 ? -10.054 10.387 0.512 1.00 85.88 348 TYR A C 1
ATOM 2812 O O . TYR A 1 348 ? -9.227 11.050 -0.115 1.00 85.88 348 TYR A O 1
ATOM 2820 N N . ALA A 1 349 ? -9.767 9.797 1.673 1.00 84.12 349 ALA A N 1
ATOM 2821 C CA . ALA A 1 349 ? -8.430 9.780 2.257 1.00 84.12 349 ALA A CA 1
ATOM 2822 C C . ALA A 1 349 ? -7.437 9.065 1.325 1.00 84.12 349 ALA A C 1
ATOM 2824 O O . ALA A 1 349 ? -6.454 9.673 0.900 1.00 84.12 349 ALA A O 1
ATOM 2825 N N . LYS A 1 350 ? -7.783 7.856 0.867 1.00 85.50 350 LYS A N 1
ATOM 2826 C CA . LYS A 1 350 ? -6.978 7.080 -0.087 1.00 85.50 350 LYS A CA 1
ATOM 2827 C C . LYS A 1 350 ? -6.766 7.798 -1.422 1.00 85.50 350 LYS A C 1
ATOM 2829 O O . LYS A 1 350 ? -5.679 7.768 -2.001 1.00 85.50 350 LYS A O 1
ATOM 2834 N N . LEU A 1 351 ? -7.799 8.481 -1.924 1.00 86.38 351 LEU A N 1
ATOM 2835 C CA . LEU A 1 351 ? -7.690 9.314 -3.124 1.00 86.38 351 LEU A CA 1
ATOM 2836 C C . LEU A 1 351 ? -6.652 10.435 -2.948 1.00 86.38 351 LEU A C 1
ATOM 2838 O O . LEU A 1 351 ? -5.867 10.697 -3.864 1.00 86.38 351 LEU A O 1
ATOM 2842 N N . LEU A 1 352 ? -6.667 11.108 -1.7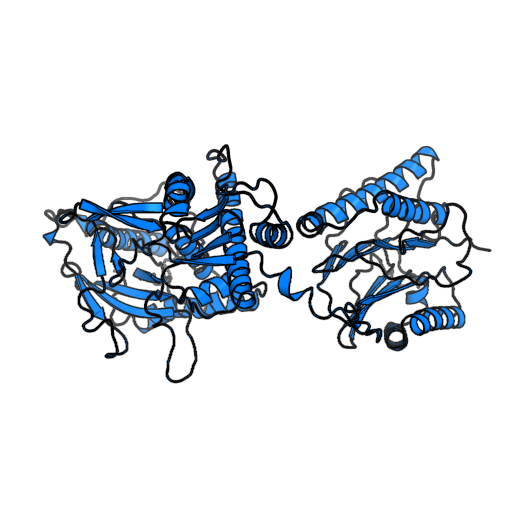93 1.00 84.50 352 LEU A N 1
ATOM 2843 C CA . LEU A 1 352 ? -5.723 12.177 -1.474 1.00 84.50 352 LEU A CA 1
ATOM 2844 C C . LEU A 1 352 ? -4.302 11.628 -1.327 1.00 84.50 352 LEU A C 1
ATOM 2846 O O . LEU A 1 352 ? -3.387 12.243 -1.865 1.00 84.50 352 LEU A O 1
ATOM 2850 N N . ASP A 1 353 ? -4.116 10.462 -0.709 1.00 83.44 353 ASP A N 1
ATOM 2851 C CA . ASP A 1 353 ? -2.802 9.815 -0.596 1.00 83.44 353 ASP A CA 1
ATOM 2852 C C . ASP A 1 353 ? -2.160 9.549 -1.960 1.00 83.44 353 ASP A C 1
ATOM 2854 O O . ASP A 1 353 ? -1.026 9.968 -2.211 1.00 83.44 353 ASP A O 1
ATOM 2858 N N . LEU A 1 354 ? -2.917 8.954 -2.887 1.00 81.69 354 LEU A N 1
ATOM 2859 C CA . LEU A 1 354 ? -2.450 8.717 -4.256 1.00 81.69 354 LEU A CA 1
ATOM 2860 C C . LEU A 1 354 ? -2.098 10.024 -4.982 1.00 81.69 354 LEU A C 1
ATOM 2862 O O . LEU A 1 354 ? -1.060 10.114 -5.640 1.00 81.69 354 LEU A O 1
ATOM 2866 N N . TYR A 1 355 ? -2.942 11.052 -4.855 1.00 81.06 355 TYR A N 1
ATOM 2867 C CA . TYR A 1 355 ? -2.682 12.354 -5.468 1.00 81.06 355 TYR A CA 1
ATOM 2868 C C . TYR A 1 355 ? -1.394 12.989 -4.922 1.00 81.06 355 TYR A C 1
ATOM 2870 O O . TYR A 1 355 ? -0.577 13.511 -5.686 1.00 81.06 355 TYR A O 1
ATOM 2878 N N . LEU A 1 356 ? -1.201 12.965 -3.600 1.00 77.25 356 LEU A N 1
ATOM 2879 C CA . LEU A 1 356 ? -0.054 13.593 -2.946 1.00 77.25 356 LEU A CA 1
ATOM 2880 C C . LEU A 1 356 ? 1.257 12.853 -3.245 1.00 77.25 356 LEU A C 1
ATOM 2882 O O . LEU A 1 356 ? 2.277 13.519 -3.444 1.00 77.25 356 LEU A O 1
ATOM 2886 N N . ALA A 1 357 ? 1.224 11.520 -3.354 1.00 76.38 357 ALA A N 1
ATOM 2887 C CA . ALA A 1 357 ? 2.366 10.714 -3.784 1.00 76.38 357 ALA A CA 1
ATOM 2888 C C . ALA A 1 357 ? 2.840 11.109 -5.195 1.00 76.38 357 ALA A C 1
ATOM 2890 O O . ALA A 1 357 ? 4.014 11.447 -5.386 1.00 76.38 357 ALA A O 1
ATOM 2891 N N . ASP A 1 358 ? 1.914 11.190 -6.158 1.00 73.94 358 ASP A N 1
ATOM 2892 C CA . ASP A 1 358 ? 2.221 11.583 -7.541 1.00 73.94 358 ASP A CA 1
ATOM 2893 C C . ASP A 1 358 ? 2.730 13.039 -7.626 1.00 73.94 358 ASP A C 1
ATOM 2895 O O . ASP A 1 358 ? 3.655 13.356 -8.384 1.00 73.94 358 ASP A O 1
ATOM 2899 N N . VAL A 1 359 ? 2.168 13.951 -6.818 1.00 72.94 359 VAL A N 1
ATOM 2900 C CA . VAL A 1 359 ? 2.664 15.336 -6.700 1.00 72.94 359 VAL A CA 1
ATOM 2901 C C . VAL A 1 359 ? 4.103 15.364 -6.185 1.00 72.94 359 VAL A C 1
ATOM 2903 O O . VAL A 1 359 ? 4.917 16.149 -6.686 1.00 72.94 359 VAL A O 1
ATOM 2906 N N . TRP A 1 360 ? 4.422 14.546 -5.181 1.00 71.81 360 TRP A N 1
ATOM 2907 C CA . TRP A 1 360 ? 5.748 14.518 -4.573 1.00 71.81 360 TRP A CA 1
ATOM 2908 C C . TRP A 1 360 ? 6.803 14.011 -5.551 1.00 71.81 360 TRP A C 1
ATOM 2910 O O . TRP A 1 360 ? 7.813 14.687 -5.771 1.00 71.81 360 TRP A O 1
ATOM 2920 N N . GLU A 1 361 ? 6.525 12.890 -6.214 1.00 67.62 361 GLU A N 1
ATOM 2921 C CA . GLU A 1 361 ? 7.399 12.328 -7.242 1.00 67.62 361 GLU A CA 1
ATOM 2922 C C . GLU A 1 361 ? 7.643 13.344 -8.377 1.00 67.62 361 GLU A C 1
ATOM 2924 O O . GLU A 1 361 ? 8.778 13.579 -8.815 1.00 67.62 361 GLU A O 1
ATOM 2929 N N . ALA A 1 362 ? 6.585 14.037 -8.814 1.00 65.75 362 ALA A N 1
ATOM 2930 C CA . ALA A 1 362 ? 6.693 15.088 -9.818 1.00 65.75 362 ALA A CA 1
ATOM 2931 C C . ALA A 1 362 ? 7.532 16.286 -9.337 1.00 65.75 362 ALA A C 1
ATOM 2933 O O . ALA A 1 362 ? 8.296 16.857 -10.125 1.00 65.75 362 ALA A O 1
ATOM 2934 N N . ALA A 1 363 ? 7.420 16.692 -8.072 1.00 63.97 363 ALA A N 1
ATOM 2935 C CA . ALA A 1 363 ? 8.219 17.781 -7.514 1.00 63.97 363 ALA A CA 1
ATOM 2936 C C . ALA A 1 363 ? 9.716 17.422 -7.456 1.00 63.97 363 ALA A C 1
ATOM 2938 O O . ALA A 1 363 ? 10.555 18.253 -7.823 1.00 63.97 363 ALA A O 1
ATOM 2939 N N . GLU A 1 364 ? 10.054 16.185 -7.073 1.00 66.19 364 GLU A N 1
ATOM 2940 C CA . GLU A 1 364 ? 11.438 15.696 -7.008 1.00 66.19 364 GLU A CA 1
ATOM 2941 C C . GLU A 1 364 ? 12.112 15.665 -8.381 1.00 66.19 364 GLU A C 1
ATOM 2943 O O . GLU A 1 364 ? 13.199 16.227 -8.550 1.00 66.19 364 GLU A O 1
ATOM 2948 N N . ARG A 1 365 ? 11.428 15.112 -9.391 1.00 64.88 365 ARG A N 1
ATOM 2949 C CA . ARG A 1 365 ? 11.944 15.037 -10.770 1.00 64.88 365 ARG A CA 1
ATOM 2950 C C . ARG A 1 365 ? 12.293 16.402 -11.366 1.00 64.88 365 ARG A C 1
ATOM 2952 O O . ARG A 1 365 ? 13.188 16.498 -12.200 1.00 64.88 365 ARG A O 1
ATOM 2959 N N . ASN A 1 366 ? 11.591 17.466 -10.970 1.00 61.31 366 ASN A N 1
ATOM 2960 C CA . ASN A 1 366 ? 11.731 18.786 -11.590 1.00 61.31 366 ASN A CA 1
ATOM 2961 C C . ASN A 1 366 ? 12.700 19.735 -10.859 1.00 61.31 366 ASN A C 1
ATOM 2963 O O . ASN A 1 366 ? 12.803 20.889 -11.273 1.00 61.31 366 ASN A O 1
ATOM 2967 N N . GLN A 1 367 ? 13.378 19.294 -9.785 1.00 57.44 367 GLN A N 1
ATOM 2968 C CA . GLN A 1 367 ? 14.315 20.093 -8.960 1.00 57.44 367 GLN A CA 1
ATOM 2969 C C . GLN A 1 367 ? 13.758 21.447 -8.459 1.00 57.44 367 GLN A C 1
ATOM 2971 O O . GLN A 1 367 ? 14.488 22.282 -7.920 1.00 57.44 367 GLN A O 1
ATOM 2976 N N . LYS A 1 368 ? 12.450 21.689 -8.606 1.00 52.06 368 LYS A N 1
ATOM 2977 C CA . LYS A 1 368 ? 11.776 22.902 -8.152 1.00 52.06 368 LYS A CA 1
ATOM 2978 C C . LYS A 1 368 ? 11.461 22.737 -6.672 1.00 52.06 368 LYS A C 1
ATOM 2980 O O . LYS A 1 368 ? 10.632 21.915 -6.307 1.00 52.06 368 LYS A O 1
ATOM 2985 N N . CYS A 1 369 ? 12.164 23.525 -5.858 1.00 49.41 369 CYS A N 1
ATOM 2986 C CA . CYS A 1 369 ? 12.027 23.721 -4.414 1.00 49.41 369 CYS A CA 1
ATOM 2987 C C . CYS A 1 369 ? 10.930 22.879 -3.742 1.00 49.41 369 CYS A C 1
ATOM 2989 O O . CYS A 1 369 ? 9.758 23.269 -3.746 1.00 49.41 369 CYS A O 1
ATOM 2991 N N . LYS A 1 370 ? 11.340 21.784 -3.082 1.00 51.81 370 LYS A N 1
ATOM 2992 C CA . LYS A 1 370 ? 10.523 21.124 -2.058 1.00 51.81 370 LYS A CA 1
ATOM 2993 C C . LYS A 1 370 ? 9.958 22.211 -1.133 1.00 51.81 370 LYS A C 1
ATOM 2995 O O . LYS A 1 370 ? 10.728 23.057 -0.654 1.00 51.81 370 LYS A O 1
ATOM 3000 N N . PRO A 1 371 ? 8.638 22.280 -0.919 1.00 45.66 371 PRO A N 1
ATOM 3001 C CA . PRO A 1 371 ? 8.091 23.291 -0.035 1.00 45.66 371 PRO A CA 1
ATOM 3002 C C . PRO A 1 371 ? 8.661 23.057 1.376 1.00 45.66 371 PRO A C 1
ATOM 3004 O O . PRO A 1 371 ? 8.653 21.937 1.870 1.00 45.66 371 PRO A O 1
ATOM 3007 N N . LYS A 1 372 ? 9.179 24.111 2.033 1.00 43.66 372 LYS A N 1
ATOM 3008 C CA . LYS A 1 372 ? 9.799 24.025 3.382 1.00 43.66 372 LYS A CA 1
ATOM 3009 C C . LYS A 1 372 ? 8.898 23.381 4.449 1.00 43.66 372 LYS A C 1
ATOM 3011 O O . LYS A 1 372 ? 9.390 22.906 5.462 1.00 43.66 372 LYS A O 1
ATOM 3016 N N . LYS A 1 373 ? 7.588 23.431 4.218 1.00 45.00 373 LYS A N 1
ATOM 3017 C CA . LYS A 1 373 ? 6.556 22.642 4.881 1.00 45.00 373 LYS A CA 1
ATOM 3018 C C . LYS A 1 373 ? 5.739 22.012 3.767 1.00 45.00 373 LYS A C 1
ATOM 3020 O O . LYS A 1 373 ? 5.312 22.749 2.867 1.00 45.00 373 LYS A O 1
ATOM 3025 N N . ALA A 1 374 ? 5.576 20.697 3.804 1.00 47.38 374 ALA A N 1
ATOM 3026 C CA . ALA A 1 374 ? 4.640 20.014 2.932 1.00 47.38 374 ALA A CA 1
ATOM 3027 C C . ALA A 1 374 ? 3.232 20.630 3.101 1.00 47.38 374 ALA A C 1
ATOM 3029 O O . ALA A 1 374 ? 2.945 21.202 4.154 1.00 47.38 374 ALA A O 1
ATOM 3030 N N . PRO A 1 375 ? 2.374 20.628 2.068 1.00 45.69 375 PRO A N 1
ATOM 3031 C CA . PRO A 1 375 ? 1.012 21.158 2.185 1.00 45.69 375 PRO A CA 1
ATOM 3032 C C . PRO A 1 375 ? 0.153 20.360 3.185 1.00 45.69 375 PRO A C 1
ATOM 3034 O O . PRO A 1 375 ? -0.896 20.847 3.590 1.00 45.69 375 PRO A O 1
ATOM 3037 N N . TRP A 1 376 ? 0.611 19.169 3.577 1.00 56.94 376 TRP A N 1
ATOM 3038 C CA . TRP A 1 376 ? 0.084 18.338 4.647 1.00 56.94 376 TRP A CA 1
ATOM 3039 C C . TRP A 1 376 ? 0.922 18.543 5.917 1.00 56.94 376 TRP A C 1
ATOM 3041 O O . TRP A 1 376 ? 2.154 18.581 5.870 1.00 56.94 376 TRP A O 1
ATOM 3051 N N . ASN A 1 377 ? 0.273 18.647 7.074 1.00 48.19 377 ASN A N 1
ATOM 3052 C CA . ASN A 1 377 ? 0.949 18.784 8.371 1.00 48.19 377 ASN A CA 1
ATOM 3053 C C . ASN A 1 377 ? 1.607 17.469 8.859 1.00 48.19 377 ASN A C 1
ATOM 3055 O O . ASN A 1 377 ? 1.900 17.327 10.042 1.00 48.19 377 ASN A O 1
ATOM 3059 N N . MET A 1 378 ? 1.856 16.505 7.967 1.00 50.00 378 MET A N 1
ATOM 3060 C CA . MET A 1 378 ? 2.213 15.124 8.308 1.00 50.00 378 MET A CA 1
ATOM 3061 C C . MET A 1 378 ? 3.447 14.630 7.561 1.00 50.00 378 MET A C 1
ATOM 3063 O O . MET A 1 378 ? 3.390 14.102 6.459 1.00 50.00 378 MET A O 1
ATOM 3067 N N . VAL A 1 379 ? 4.612 14.808 8.161 1.00 43.78 379 VAL A N 1
ATOM 3068 C CA . VAL A 1 379 ? 5.893 14.516 7.505 1.00 43.78 379 VAL A CA 1
ATOM 3069 C C . VAL A 1 379 ? 6.144 12.997 7.318 1.00 43.78 379 VAL A C 1
ATOM 3071 O O . VAL A 1 379 ? 7.195 12.641 6.796 1.00 43.78 379 VAL A O 1
ATOM 3074 N N . SER A 1 380 ? 5.216 12.089 7.673 1.00 47.34 380 SER A N 1
ATOM 3075 C CA . SER A 1 380 ? 5.532 10.646 7.732 1.00 47.34 380 SER A CA 1
ATOM 3076 C C . SER A 1 380 ? 4.386 9.613 7.677 1.00 47.34 380 SER A C 1
ATOM 3078 O O . SER A 1 380 ? 4.691 8.437 7.836 1.00 47.34 380 SER A O 1
ATOM 3080 N N . GLN A 1 381 ? 3.111 9.974 7.491 1.00 60.97 381 GLN A N 1
ATOM 3081 C CA . GLN A 1 381 ? 1.989 9.008 7.491 1.00 60.97 381 GLN A CA 1
ATOM 3082 C C . GLN A 1 381 ? 0.953 9.360 6.415 1.00 60.97 381 GLN A C 1
ATOM 3084 O O . GLN A 1 381 ? 0.839 10.529 6.035 1.00 60.97 381 GLN A O 1
ATOM 3089 N N . SER A 1 382 ? 0.217 8.352 5.939 1.00 73.62 382 SER A N 1
ATOM 3090 C CA . SER A 1 382 ? -0.885 8.528 4.981 1.00 73.62 382 SER A CA 1
ATOM 3091 C C . SER A 1 382 ? -2.091 9.229 5.625 1.00 73.62 382 SER A C 1
ATOM 3093 O O . SER A 1 382 ? -2.305 9.150 6.837 1.00 73.62 382 SER A O 1
ATOM 3095 N N . VAL A 1 383 ? -2.890 9.925 4.819 1.00 73.69 383 VAL A N 1
ATOM 3096 C CA . VAL A 1 383 ? -4.143 10.566 5.231 1.00 73.69 383 VAL A CA 1
ATOM 3097 C C . VAL A 1 383 ? -5.122 9.515 5.756 1.00 73.69 383 VAL A C 1
ATOM 3099 O O . VAL A 1 383 ? -5.800 9.774 6.749 1.00 73.69 383 VAL A O 1
ATOM 3102 N N . GLU A 1 384 ? -5.173 8.331 5.138 1.00 69.81 384 GLU A N 1
ATOM 3103 C CA . GLU A 1 384 ? -6.019 7.210 5.574 1.00 69.81 384 GLU A CA 1
ATOM 3104 C C . GLU A 1 384 ? -5.652 6.720 6.984 1.00 69.81 384 GLU A C 1
ATOM 3106 O O . GLU A 1 384 ? -6.517 6.663 7.861 1.00 69.81 384 GLU A O 1
ATOM 3111 N N . GLN A 1 385 ? -4.362 6.494 7.249 1.00 69.56 385 GLN A N 1
ATOM 3112 C CA . GLN A 1 385 ? -3.879 6.140 8.590 1.00 69.56 385 GLN A CA 1
ATOM 3113 C C . GLN A 1 385 ? -4.109 7.244 9.610 1.00 69.56 385 GLN A C 1
ATOM 3115 O O . GLN A 1 385 ? -4.453 6.962 10.751 1.00 69.56 385 GLN A O 1
ATOM 3120 N N . TRP A 1 386 ? -3.947 8.512 9.224 1.00 74.50 386 TRP A N 1
ATOM 3121 C CA . TRP A 1 386 ? -4.213 9.607 10.151 1.00 74.50 386 TRP A CA 1
ATOM 3122 C C . TRP A 1 386 ? -5.686 9.665 10.549 1.00 74.50 386 TRP A C 1
ATOM 3124 O O . TRP A 1 386 ? -5.994 9.927 11.713 1.00 74.50 386 TRP A O 1
ATOM 3134 N N . CYS A 1 387 ? -6.600 9.405 9.607 1.00 68.50 387 CYS A N 1
ATOM 3135 C CA . CYS A 1 387 ? -8.024 9.296 9.916 1.00 68.50 387 CYS A CA 1
ATOM 3136 C C . CYS A 1 387 ? -8.264 8.134 10.890 1.00 68.50 387 CYS A C 1
ATOM 3138 O O . CYS A 1 387 ? -8.886 8.348 11.925 1.00 68.50 387 CYS A O 1
ATOM 3140 N N . ALA A 1 388 ? -7.671 6.961 10.640 1.00 64.94 388 ALA A N 1
ATOM 3141 C CA . ALA A 1 388 ? -7.782 5.790 11.513 1.00 64.94 388 ALA A CA 1
ATOM 3142 C C . ALA A 1 388 ? -7.165 6.007 12.913 1.00 64.94 388 ALA A C 1
ATOM 3144 O O . ALA A 1 388 ? -7.722 5.586 13.926 1.00 64.94 388 ALA A O 1
ATOM 3145 N N . GLN A 1 389 ? -6.040 6.716 13.005 1.00 64.62 389 GLN A N 1
ATOM 3146 C CA . GLN A 1 389 ? -5.409 7.088 14.271 1.00 64.62 389 GLN A CA 1
ATOM 3147 C C . GLN A 1 389 ? -6.249 8.128 15.018 1.00 64.62 389 GLN A C 1
ATOM 3149 O O . GLN A 1 389 ? -6.475 8.005 16.220 1.00 64.62 389 GLN A O 1
ATOM 3154 N N . THR A 1 390 ? -6.785 9.118 14.305 1.00 61.44 390 THR A N 1
ATOM 3155 C CA . THR A 1 390 ? -7.676 10.135 14.878 1.00 61.44 390 THR A CA 1
ATOM 3156 C C . THR A 1 390 ? -9.019 9.547 15.282 1.00 61.44 390 THR A C 1
ATOM 3158 O O . THR A 1 390 ? -9.622 10.062 16.213 1.00 61.44 390 THR A O 1
ATOM 3161 N N . GLU A 1 391 ? -9.487 8.455 14.672 1.00 56.16 391 GLU A N 1
ATOM 3162 C CA . GLU A 1 391 ? -10.624 7.662 15.162 1.00 56.16 391 GLU A CA 1
ATOM 3163 C C . GLU A 1 391 ? -10.307 7.034 16.529 1.00 56.16 391 GLU A C 1
ATOM 3165 O O . GLU A 1 391 ? -11.139 7.099 17.438 1.00 56.16 391 GLU A O 1
ATOM 3170 N N . LYS A 1 392 ? -9.080 6.533 16.718 1.00 54.88 392 LYS A N 1
ATOM 3171 C CA . LYS A 1 392 ? -8.611 5.879 17.953 1.00 54.88 392 LYS A CA 1
ATOM 3172 C C . LYS A 1 392 ? -8.272 6.876 19.080 1.00 54.88 392 LYS A C 1
ATOM 3174 O O . LYS A 1 392 ? -8.545 6.606 20.246 1.00 54.88 392 LYS A O 1
ATOM 3179 N N . GLU A 1 393 ? -7.739 8.057 18.764 1.00 51.12 393 GLU A N 1
ATOM 3180 C CA . GLU A 1 393 ? -7.206 9.006 19.757 1.00 51.12 393 GLU A CA 1
ATOM 3181 C C . GLU A 1 393 ? -8.244 10.050 20.211 1.00 51.12 393 GLU A C 1
ATOM 3183 O O . GLU A 1 393 ? -8.748 10.844 19.417 1.00 51.12 393 GLU A O 1
ATOM 3188 N N . GLN A 1 394 ? -8.610 10.067 21.496 1.00 47.75 394 GLN A N 1
ATOM 3189 C CA . GLN A 1 394 ? -9.429 11.132 22.093 1.00 47.75 394 GLN A CA 1
ATOM 3190 C C . GLN A 1 394 ? -8.556 12.356 22.392 1.00 47.75 394 GLN A C 1
ATOM 3192 O O . GLN A 1 394 ? -7.837 12.387 23.388 1.00 47.75 394 GLN A O 1
ATOM 3197 N N . ALA A 1 395 ? -8.625 13.382 21.547 1.00 47.94 395 ALA A N 1
ATOM 3198 C CA . ALA A 1 395 ? -8.010 14.670 21.844 1.00 47.94 395 ALA A CA 1
ATOM 3199 C C . ALA A 1 395 ? -9.040 15.799 21.689 1.00 47.94 395 ALA A C 1
ATOM 3201 O O . ALA A 1 395 ? -9.373 16.211 20.579 1.00 47.94 395 ALA A O 1
ATOM 3202 N N . ASP A 1 396 ? -9.523 16.314 22.820 1.00 49.91 396 ASP A N 1
ATOM 3203 C CA . ASP A 1 396 ? -10.338 17.528 22.895 1.00 49.91 396 ASP A CA 1
ATOM 3204 C C . ASP A 1 396 ? -9.444 18.760 22.725 1.00 49.91 396 ASP A C 1
ATOM 3206 O O . ASP A 1 396 ? -8.896 19.305 23.685 1.00 49.91 396 ASP A O 1
ATOM 3210 N N . THR A 1 397 ? -9.272 19.212 21.484 1.00 54.97 397 THR A N 1
ATOM 3211 C CA . THR A 1 397 ? -8.569 20.467 21.194 1.00 54.97 397 THR A CA 1
ATOM 3212 C C . THR A 1 397 ? -9.310 21.244 20.117 1.00 54.97 397 THR A C 1
ATOM 3214 O O . THR A 1 397 ? -9.392 20.795 18.981 1.00 54.97 397 THR A O 1
ATOM 3217 N N . ALA A 1 398 ? -9.797 22.446 20.441 1.00 57.94 398 ALA A N 1
ATOM 3218 C CA . ALA A 1 398 ? -10.509 23.347 19.519 1.00 57.94 398 ALA A CA 1
ATOM 3219 C C . ALA A 1 398 ? -9.637 23.916 18.370 1.00 57.94 398 ALA A C 1
ATOM 3221 O O . ALA A 1 398 ? -10.027 24.875 17.709 1.00 57.94 398 ALA A O 1
ATOM 3222 N N . GLU A 1 399 ? -8.439 23.371 18.153 1.00 71.06 399 GLU A N 1
ATOM 3223 C CA . GLU A 1 399 ? -7.497 23.816 17.130 1.00 71.06 399 GLU A CA 1
ATOM 3224 C C . GLU A 1 399 ? -7.875 23.229 15.763 1.00 71.06 399 GLU A C 1
ATOM 3226 O O . GLU A 1 399 ? -8.198 22.045 15.644 1.00 71.06 399 GLU A O 1
ATOM 3231 N N . VAL A 1 400 ? -7.845 24.065 14.722 1.00 77.00 400 VAL A N 1
ATOM 3232 C CA . VAL A 1 400 ? -8.035 23.614 13.341 1.00 77.00 400 VAL A CA 1
ATOM 3233 C C . VAL A 1 400 ? -6.756 22.946 12.856 1.00 77.00 400 VAL A C 1
ATOM 3235 O O . VAL A 1 400 ? -5.686 23.552 12.877 1.00 77.00 400 VAL A O 1
ATOM 3238 N N . GLN A 1 401 ? -6.878 21.738 12.313 1.00 79.31 401 GLN A N 1
ATOM 3239 C CA . GLN A 1 401 ? -5.768 21.052 11.663 1.00 79.31 401 GLN A CA 1
ATOM 3240 C C . GLN A 1 401 ? -6.140 20.678 10.227 1.00 79.31 401 GLN A C 1
ATOM 3242 O O . GLN A 1 401 ? -7.039 19.874 9.983 1.00 79.31 401 GLN A O 1
ATOM 3247 N N . ILE A 1 402 ? -5.422 21.248 9.255 1.00 79.69 402 ILE A N 1
ATOM 3248 C CA . ILE A 1 402 ? -5.525 20.829 7.853 1.00 79.69 402 ILE A CA 1
ATOM 3249 C C . ILE A 1 402 ? -4.746 19.528 7.684 1.00 79.69 402 ILE A C 1
ATOM 3251 O O . ILE A 1 402 ? -3.517 19.522 7.796 1.00 79.69 402 ILE A O 1
ATOM 3255 N N . ILE A 1 403 ? -5.458 18.442 7.400 1.00 79.06 403 ILE A N 1
ATOM 3256 C CA . ILE A 1 403 ? -4.850 17.121 7.210 1.00 79.06 403 ILE A CA 1
ATOM 3257 C C . ILE A 1 403 ? -4.396 17.005 5.767 1.00 79.06 403 ILE A C 1
ATOM 3259 O O . ILE A 1 403 ? -3.205 16.904 5.473 1.00 79.06 403 ILE A O 1
ATOM 3263 N N . ALA A 1 404 ? -5.356 17.162 4.864 1.00 82.50 404 ALA A N 1
ATOM 3264 C CA . ALA A 1 404 ? -5.123 17.262 3.440 1.00 82.50 404 ALA A CA 1
ATOM 3265 C C . ALA A 1 404 ? -6.167 18.198 2.846 1.00 82.50 404 ALA A C 1
ATOM 3267 O O . ALA A 1 404 ? -7.357 18.031 3.075 1.00 82.50 404 ALA A O 1
ATOM 3268 N N . ALA A 1 405 ? -5.736 19.186 2.072 1.00 83.25 405 ALA A N 1
ATOM 3269 C CA . ALA A 1 405 ? -6.640 20.053 1.335 1.00 83.25 405 ALA A CA 1
ATOM 3270 C C . ALA A 1 405 ? -6.042 20.335 -0.035 1.00 83.25 405 ALA A C 1
ATOM 3272 O O . ALA A 1 405 ? -4.882 20.738 -0.159 1.00 83.25 405 ALA A O 1
ATOM 3273 N N . VAL A 1 406 ? -6.841 20.096 -1.070 1.00 79.94 406 VAL A N 1
ATOM 3274 C CA . VAL A 1 406 ? -6.447 20.280 -2.461 1.00 79.94 406 VAL A CA 1
ATOM 3275 C C . VAL A 1 406 ? -7.587 20.959 -3.200 1.00 79.94 406 VAL A C 1
ATOM 3277 O O . VAL A 1 406 ? -8.763 20.721 -2.944 1.00 79.94 406 VAL A O 1
ATOM 3280 N N . LYS A 1 407 ? -7.243 21.810 -4.157 1.00 80.00 407 LYS A N 1
ATOM 3281 C CA . LYS A 1 407 ? -8.226 22.387 -5.061 1.00 80.00 407 LYS A CA 1
ATOM 3282 C C . LYS A 1 407 ? -8.840 21.283 -5.932 1.00 80.00 407 LYS A C 1
ATOM 3284 O O . LYS A 1 407 ? -8.087 20.557 -6.584 1.00 80.00 407 LYS A O 1
ATOM 3289 N N . PHE A 1 408 ? -10.172 21.173 -5.976 1.00 78.69 408 PHE A N 1
ATOM 3290 C CA . PHE A 1 408 ? -10.863 20.091 -6.693 1.00 78.69 408 PHE A CA 1
ATOM 3291 C C . PHE A 1 408 ? -10.403 19.962 -8.146 1.00 78.69 408 PHE A C 1
ATOM 3293 O O . PHE A 1 408 ? -10.117 18.860 -8.612 1.00 78.69 408 PHE A O 1
ATOM 3300 N N . GLU A 1 409 ? -10.260 21.089 -8.844 1.00 74.19 409 GLU A N 1
ATOM 3301 C CA . GLU A 1 409 ? -9.841 21.128 -10.243 1.00 74.19 409 GLU A CA 1
ATOM 3302 C C . GLU A 1 409 ? -8.498 20.417 -10.459 1.00 74.19 409 GLU A C 1
ATOM 3304 O O . GLU A 1 409 ? -8.290 19.814 -11.505 1.00 74.19 409 GLU A O 1
ATOM 3309 N N . LYS A 1 410 ? -7.605 20.413 -9.458 1.00 75.31 410 LYS A N 1
ATOM 3310 C CA . LYS A 1 410 ? -6.299 19.742 -9.546 1.00 75.31 410 LYS A CA 1
ATOM 3311 C C . LYS A 1 410 ? -6.382 18.238 -9.365 1.00 75.31 410 LYS A C 1
ATOM 3313 O O . LYS A 1 410 ? -5.737 17.512 -10.117 1.00 75.31 410 LYS A O 1
ATOM 3318 N N . VAL A 1 411 ? -7.219 17.774 -8.442 1.00 76.81 411 VAL A N 1
ATOM 3319 C CA . VAL A 1 411 ? -7.500 16.339 -8.286 1.00 76.81 411 VAL A CA 1
ATOM 3320 C C . VAL A 1 411 ? -8.221 15.807 -9.526 1.00 76.81 411 VAL A C 1
ATOM 3322 O O . VAL A 1 411 ? -7.897 14.732 -10.020 1.00 76.81 411 VAL A O 1
ATOM 3325 N N . TYR A 1 412 ? -9.156 16.582 -10.078 1.00 77.00 412 TYR A N 1
ATOM 3326 C CA . TYR A 1 412 ? -9.898 16.206 -11.276 1.00 77.00 412 TYR A CA 1
ATOM 3327 C C . TYR A 1 412 ? -9.007 16.132 -12.528 1.00 77.00 412 TYR A C 1
ATOM 3329 O O . TYR A 1 412 ? -9.048 15.126 -13.233 1.00 77.00 412 TYR A O 1
ATOM 3337 N N . GLU A 1 413 ? -8.155 17.138 -12.771 1.00 72.50 413 GLU A N 1
ATOM 3338 C CA . GLU A 1 413 ? -7.140 17.112 -13.843 1.00 72.50 413 GLU A CA 1
ATOM 3339 C C . GLU A 1 413 ? -6.258 15.852 -13.746 1.00 72.50 413 GLU A C 1
ATOM 3341 O O . GLU A 1 413 ? -6.035 15.154 -14.738 1.00 72.50 413 GLU A O 1
ATOM 3346 N N . TRP A 1 414 ? -5.793 15.527 -12.536 1.00 75.69 414 TRP A N 1
ATOM 3347 C CA . TRP A 1 414 ? -4.976 14.343 -12.273 1.00 75.69 414 TRP A CA 1
ATOM 3348 C C . TRP A 1 414 ? -5.724 13.026 -12.548 1.00 75.69 414 TRP A C 1
ATOM 3350 O O . TRP A 1 414 ? -5.190 12.150 -13.231 1.00 75.69 414 TRP A O 1
ATOM 3360 N N . LEU A 1 415 ? -6.980 12.906 -12.104 1.00 75.94 415 LEU A N 1
ATOM 3361 C CA . LEU A 1 415 ? -7.823 11.734 -12.366 1.00 75.94 415 LEU A CA 1
ATOM 3362 C C . LEU A 1 415 ? -8.074 11.512 -13.862 1.00 75.94 415 LEU A C 1
ATOM 3364 O O . LEU A 1 415 ? -8.040 10.372 -14.328 1.00 75.94 415 LEU A O 1
ATOM 3368 N N . LEU A 1 416 ? -8.302 12.585 -14.626 1.00 71.69 416 LEU A N 1
ATOM 3369 C CA . LEU A 1 416 ? -8.421 12.486 -16.081 1.00 71.69 416 LEU A CA 1
ATOM 3370 C C . LEU A 1 416 ? -7.102 12.025 -16.715 1.00 71.69 416 LEU A C 1
ATOM 3372 O O . LEU A 1 416 ? -7.122 11.160 -17.589 1.00 71.69 416 LEU A O 1
ATOM 3376 N N . GLY A 1 417 ? -5.962 12.537 -16.245 1.00 66.25 417 GLY A N 1
ATOM 3377 C CA . GLY A 1 417 ? -4.643 12.094 -16.703 1.00 66.25 417 GLY A CA 1
ATOM 3378 C C . GLY A 1 417 ? -4.408 10.590 -16.518 1.00 66.25 417 GLY A C 1
ATOM 3379 O O . GLY A 1 417 ? -3.871 9.930 -17.410 1.00 66.25 417 GLY A O 1
ATOM 3380 N N . TRP A 1 418 ? -4.866 10.026 -15.397 1.00 74.62 418 TRP A N 1
ATOM 3381 C CA . TRP A 1 418 ? -4.852 8.577 -15.171 1.00 74.62 418 TRP A CA 1
ATOM 3382 C C . TRP A 1 418 ? -5.836 7.827 -16.081 1.00 74.62 418 TRP A C 1
ATOM 3384 O O . TRP A 1 418 ? -5.467 6.817 -16.683 1.00 74.62 418 TRP A O 1
ATOM 3394 N N . LEU A 1 419 ? -7.072 8.321 -16.222 1.00 69.94 419 LEU A N 1
ATOM 3395 C CA . LEU A 1 419 ? -8.120 7.668 -17.018 1.00 69.94 419 LEU A CA 1
ATOM 3396 C C . LEU A 1 419 ? -7.719 7.475 -18.483 1.00 69.94 419 LEU A C 1
ATOM 3398 O O . LEU A 1 419 ? -8.086 6.480 -19.109 1.00 69.94 419 LEU A O 1
ATOM 3402 N N . TYR A 1 420 ? -6.987 8.446 -19.025 1.00 63.06 420 TYR A N 1
ATOM 3403 C CA . TYR A 1 420 ? -6.572 8.473 -20.422 1.00 63.06 420 TYR A CA 1
ATOM 3404 C C . TYR A 1 420 ? -5.123 8.031 -20.659 1.00 63.06 420 TYR A C 1
ATOM 3406 O O . TYR A 1 420 ? -4.703 7.984 -21.813 1.00 63.06 420 TYR A O 1
ATOM 3414 N N . GLY A 1 421 ? -4.380 7.676 -19.605 1.00 54.97 421 GLY A N 1
ATOM 3415 C CA . GLY A 1 421 ? -3.023 7.137 -19.713 1.00 54.97 421 GLY A CA 1
ATOM 3416 C C . GLY A 1 421 ? -1.994 8.152 -20.222 1.00 54.97 421 GLY A C 1
ATOM 3417 O O . GLY A 1 421 ? -1.424 7.962 -21.291 1.00 54.97 421 GLY A O 1
ATOM 3418 N N . ASN A 1 422 ? -1.751 9.223 -19.457 1.00 47.84 422 ASN A N 1
ATOM 3419 C CA . ASN A 1 422 ? -0.747 10.261 -19.737 1.00 47.84 422 ASN A CA 1
ATOM 3420 C C . ASN A 1 422 ? 0.589 9.718 -20.293 1.00 47.84 422 ASN A C 1
ATOM 3422 O O . ASN A 1 422 ? 1.448 9.261 -19.540 1.00 47.84 422 ASN A O 1
ATOM 3426 N N . GLN A 1 423 ? 0.830 9.896 -21.592 1.00 40.66 423 GLN A N 1
ATOM 3427 C CA . GLN A 1 423 ? 2.172 9.861 -22.173 1.00 40.66 423 GLN A CA 1
ATOM 3428 C C . GLN A 1 423 ? 2.307 10.931 -23.249 1.00 40.66 423 GLN A C 1
ATOM 3430 O O . GLN A 1 423 ? 1.981 10.668 -24.397 1.00 40.66 423 GLN A O 1
ATOM 3435 N N . ILE A 1 424 ? 2.861 12.101 -22.902 1.00 36.84 424 ILE A N 1
ATOM 3436 C CA . ILE A 1 424 ? 3.618 12.919 -23.861 1.00 36.84 424 ILE A CA 1
ATOM 3437 C C . ILE A 1 424 ? 4.851 13.511 -23.189 1.00 36.84 424 ILE A C 1
ATOM 3439 O O . ILE A 1 424 ? 4.780 14.156 -22.146 1.00 36.84 424 ILE A O 1
ATOM 3443 N N . SER A 1 425 ? 5.992 13.334 -23.850 1.00 33.75 425 SER A N 1
ATOM 3444 C CA . SER A 1 425 ? 7.198 14.125 -23.628 1.00 33.75 425 SER A CA 1
ATOM 3445 C C . SER A 1 425 ? 7.527 14.879 -24.915 1.00 33.75 425 SER A C 1
ATOM 3447 O O . SER A 1 425 ? 7.996 14.285 -25.884 1.00 33.75 425 SER A O 1
ATOM 3449 N N . LEU A 1 426 ? 7.296 16.193 -24.942 1.00 32.66 426 LEU A N 1
ATOM 3450 C CA . LEU A 1 426 ? 7.793 17.059 -26.014 1.00 32.66 426 LEU A CA 1
ATOM 3451 C C . LEU A 1 426 ? 9.287 17.322 -25.780 1.00 32.66 426 LEU A C 1
ATOM 3453 O O . LEU A 1 426 ? 9.670 18.338 -25.205 1.00 32.66 426 LEU A O 1
ATOM 3457 N N . PHE A 1 427 ? 10.151 16.399 -26.203 1.00 28.86 427 PHE A N 1
ATOM 3458 C CA . PHE A 1 427 ? 11.586 16.675 -26.278 1.00 28.86 427 PHE A CA 1
ATOM 3459 C C . PHE A 1 427 ? 11.918 17.329 -27.627 1.00 28.86 427 PHE A C 1
ATOM 3461 O O . PHE A 1 427 ? 11.962 16.659 -28.658 1.00 28.86 427 PHE A O 1
ATOM 3468 N N . GLY A 1 428 ? 12.180 18.641 -27.618 1.00 32.16 428 GLY A N 1
ATOM 3469 C CA . GLY A 1 428 ? 12.876 19.339 -28.708 1.00 32.16 428 GLY A CA 1
ATOM 3470 C C . GLY A 1 428 ? 12.341 20.735 -29.053 1.00 32.16 428 GLY A C 1
ATOM 3471 O O . GLY A 1 428 ? 11.138 20.955 -29.145 1.00 32.16 428 GLY A O 1
ATOM 3472 N N . GLU A 1 429 ? 13.261 21.667 -29.318 1.00 33.88 429 GLU A N 1
ATOM 3473 C CA . GLU A 1 429 ? 13.059 23.083 -29.688 1.00 33.88 429 GLU A CA 1
ATOM 3474 C C . GLU A 1 429 ? 12.376 23.320 -31.062 1.00 33.88 429 GLU A C 1
ATOM 3476 O O . GLU A 1 429 ? 12.809 24.163 -31.846 1.00 33.88 429 GLU A O 1
ATOM 3481 N N . LYS A 1 430 ? 11.326 22.576 -31.430 1.00 38.09 430 LYS A N 1
ATOM 3482 C CA . LYS A 1 430 ? 10.701 22.692 -32.766 1.00 38.09 430 LYS A CA 1
ATOM 3483 C C . LYS A 1 430 ? 9.181 22.814 -32.723 1.00 38.09 430 LYS A C 1
ATOM 3485 O O . LYS A 1 430 ? 8.474 22.038 -33.360 1.00 38.09 430 LYS A O 1
ATOM 3490 N N . VAL A 1 431 ? 8.676 23.839 -32.041 1.00 34.66 431 VAL A N 1
ATOM 3491 C CA . VAL A 1 431 ? 7.339 24.381 -32.331 1.00 34.66 431 VAL A CA 1
ATOM 3492 C C . VAL A 1 431 ? 7.536 25.609 -33.218 1.00 34.66 431 VAL A C 1
ATOM 3494 O O . VAL A 1 431 ? 8.061 26.621 -32.766 1.00 34.66 431 VAL A O 1
ATOM 3497 N N . PHE A 1 432 ? 7.166 25.515 -34.496 1.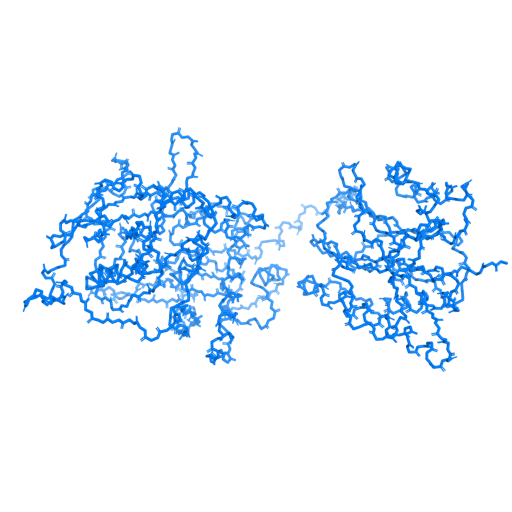00 36.81 432 PHE A N 1
ATOM 3498 C CA . PHE A 1 432 ? 7.227 26.644 -35.430 1.00 36.81 432 PHE A CA 1
ATOM 3499 C C . PHE A 1 432 ? 5.849 27.301 -35.550 1.00 36.81 432 PHE A C 1
ATOM 3501 O O . PHE A 1 432 ? 4.837 26.621 -35.713 1.00 36.81 432 PHE A O 1
ATOM 3508 N N . PHE A 1 433 ? 5.812 28.630 -35.477 1.00 29.83 433 PHE A N 1
ATOM 3509 C CA . PHE A 1 433 ? 4.585 29.420 -35.516 1.00 29.83 433 PHE A CA 1
ATOM 3510 C C . PHE A 1 433 ? 4.248 29.833 -36.959 1.00 29.83 433 PHE A C 1
ATOM 3512 O O . PHE A 1 433 ? 4.630 30.907 -37.406 1.00 29.83 433 PHE A O 1
ATOM 3519 N N . GLU A 1 434 ? 3.527 28.977 -37.687 1.00 36.00 434 GLU A N 1
ATOM 3520 C CA . GLU A 1 434 ? 2.869 29.324 -38.960 1.00 36.00 434 GLU A CA 1
ATOM 3521 C C . GLU A 1 434 ? 1.487 28.642 -39.020 1.00 36.00 434 GLU A C 1
ATOM 3523 O O . GLU A 1 434 ? 1.382 27.416 -39.189 1.00 36.00 434 GLU A O 1
ATOM 3528 N N . SER A 1 435 ? 0.409 29.421 -38.856 1.00 36.38 435 SER A N 1
ATOM 3529 C CA . SER A 1 435 ? -0.978 28.970 -39.048 1.00 36.38 435 SER A CA 1
ATOM 3530 C C . SER A 1 435 ? -1.674 29.807 -40.109 1.00 36.38 435 SER A C 1
ATOM 3532 O O . SER A 1 435 ? -1.676 31.033 -40.041 1.00 36.38 435 SER A O 1
ATOM 3534 N N . LYS A 1 436 ? -2.348 29.114 -41.033 1.00 40.91 436 LYS A N 1
ATOM 3535 C CA . LYS A 1 436 ? -3.185 29.728 -42.071 1.00 40.91 436 LYS A CA 1
ATOM 3536 C C . LYS A 1 436 ? -4.419 30.435 -41.496 1.00 40.91 436 LYS A C 1
ATOM 3538 O O . LYS A 1 436 ? -5.022 31.242 -42.194 1.00 40.91 436 LYS A O 1
ATOM 3543 N N . ILE A 1 437 ? -4.799 30.144 -40.245 1.00 40.53 437 ILE A N 1
ATOM 3544 C CA . ILE A 1 437 ? -5.897 30.824 -39.537 1.00 40.53 437 ILE A CA 1
ATOM 3545 C C . ILE A 1 437 ? -5.525 32.289 -39.260 1.00 40.53 437 ILE A C 1
ATOM 3547 O O . ILE A 1 437 ? -6.376 33.167 -39.368 1.00 40.53 437 ILE A O 1
ATOM 3551 N N . LEU A 1 438 ? -4.249 32.565 -38.968 1.00 37.41 438 LEU A N 1
ATOM 3552 C CA . LEU A 1 438 ? -3.742 33.916 -38.698 1.00 37.41 438 LEU A CA 1
ATOM 3553 C C . LEU A 1 438 ? -3.379 34.694 -39.976 1.00 37.41 438 LEU A C 1
ATOM 3555 O O . LEU A 1 438 ? -3.171 35.901 -39.915 1.00 37.41 438 LEU A O 1
ATOM 3559 N N . ASP A 1 439 ? -3.350 34.028 -41.136 1.00 41.69 439 ASP A N 1
ATOM 3560 C CA . ASP A 1 439 ? -3.111 34.664 -42.440 1.00 41.69 439 ASP A CA 1
ATOM 3561 C C . ASP A 1 439 ? -4.346 35.411 -42.984 1.00 41.69 439 ASP A C 1
ATOM 3563 O O . ASP A 1 439 ? -4.257 36.126 -43.989 1.00 41.69 439 ASP A O 1
ATOM 3567 N N . GLN A 1 440 ? -5.510 35.292 -42.330 1.00 46.97 440 GLN A N 1
ATOM 3568 C CA . GLN A 1 440 ? -6.646 36.173 -42.598 1.00 46.97 440 GLN A CA 1
ATOM 3569 C C . GLN A 1 440 ? -6.346 37.545 -41.981 1.00 46.97 440 GLN A C 1
ATOM 3571 O O . GLN A 1 440 ? -6.535 37.760 -40.788 1.00 46.97 440 GLN A O 1
ATOM 3576 N N . LYS A 1 441 ? -5.838 38.455 -42.823 1.00 42.09 441 LYS A N 1
ATOM 3577 C CA . LYS A 1 441 ? -5.200 39.752 -42.508 1.00 42.09 441 LYS A CA 1
ATOM 3578 C C . LYS A 1 441 ? -5.925 40.731 -41.563 1.00 42.09 441 LYS A C 1
ATOM 3580 O O . LYS A 1 441 ? -5.378 41.799 -41.315 1.00 42.09 441 LYS A O 1
ATOM 3585 N N . GLU A 1 442 ? -7.090 40.407 -41.014 1.00 45.41 442 GLU A N 1
ATOM 3586 C CA . GLU A 1 442 ? -7.880 41.316 -40.170 1.00 45.41 442 GLU A CA 1
ATOM 3587 C C . GLU A 1 442 ? -8.547 40.639 -38.959 1.00 45.41 442 GLU A C 1
ATOM 3589 O O . GLU A 1 442 ? -9.407 41.241 -38.323 1.00 45.41 442 GLU A O 1
ATOM 3594 N N . ILE A 1 443 ? -8.173 39.408 -38.587 1.00 44.88 443 ILE A N 1
ATOM 3595 C CA . ILE A 1 443 ? -8.785 38.755 -37.417 1.00 44.88 443 ILE A CA 1
ATOM 3596 C C . ILE A 1 443 ? -7.981 39.057 -36.152 1.00 44.88 443 ILE A C 1
ATOM 3598 O O . ILE A 1 443 ? -6.967 38.421 -35.859 1.00 44.88 443 ILE A O 1
ATOM 3602 N N . ASN A 1 444 ? -8.478 39.998 -35.349 1.00 49.62 444 ASN A N 1
ATOM 3603 C CA . ASN A 1 444 ? -8.065 40.117 -33.958 1.00 49.62 444 ASN A CA 1
ATOM 3604 C C . ASN A 1 444 ? -8.811 39.067 -33.122 1.00 49.62 444 ASN A C 1
ATOM 3606 O O . ASN A 1 444 ? -9.967 39.245 -32.733 1.00 49.62 444 ASN A O 1
ATOM 3610 N N . ILE A 1 445 ? -8.123 37.966 -32.822 1.00 43.16 445 ILE A N 1
ATOM 3611 C CA . ILE A 1 445 ? -8.638 36.849 -32.011 1.00 43.16 445 ILE A CA 1
ATOM 3612 C C . ILE A 1 445 ? -9.072 37.258 -30.588 1.00 43.16 445 ILE A C 1
ATOM 3614 O O . ILE A 1 445 ? -9.718 36.477 -29.897 1.00 43.16 445 ILE A O 1
ATOM 3618 N N . ASN A 1 446 ? -8.727 38.471 -30.138 1.00 44.31 446 ASN A N 1
ATOM 3619 C CA . ASN A 1 446 ? -9.119 38.995 -28.830 1.00 44.31 446 ASN A CA 1
ATOM 3620 C C . ASN A 1 446 ? -10.431 39.803 -28.856 1.00 44.31 446 ASN A C 1
ATOM 3622 O O . ASN A 1 446 ? -10.878 40.249 -27.803 1.00 44.31 446 ASN A O 1
ATOM 3626 N N . GLU A 1 447 ? -11.055 40.028 -30.016 1.00 47.72 447 GLU A N 1
ATOM 3627 C CA . GLU A 1 447 ? -12.329 40.755 -30.089 1.00 47.72 447 GLU A CA 1
ATOM 3628 C C . GLU A 1 447 ? -13.514 39.877 -29.662 1.00 47.72 447 GLU A C 1
ATOM 3630 O O . GLU A 1 447 ? -13.770 38.826 -30.247 1.00 47.72 447 GLU A O 1
ATOM 3635 N N . CYS A 1 448 ? -14.289 40.326 -28.668 1.00 41.38 448 CYS A N 1
ATOM 3636 C CA . CYS A 1 448 ? -15.414 39.580 -28.083 1.00 41.38 448 CYS A CA 1
ATOM 3637 C C . CYS A 1 448 ? -16.481 39.136 -29.101 1.00 41.38 448 CYS A C 1
ATOM 3639 O O . CYS A 1 448 ? -17.094 38.089 -28.913 1.00 41.38 448 CYS A O 1
ATOM 3641 N N . GLN A 1 449 ? -16.666 39.882 -30.195 1.00 45.09 449 GLN A N 1
ATOM 3642 C CA . GLN A 1 449 ? -17.609 39.561 -31.276 1.00 45.09 449 GLN A CA 1
ATOM 3643 C C . GLN A 1 449 ? -17.249 38.288 -32.062 1.00 45.09 449 GLN A C 1
ATOM 3645 O O . GLN A 1 449 ? -18.131 37.651 -32.629 1.00 45.09 449 GLN A O 1
ATOM 3650 N N . ASN A 1 450 ? -15.978 37.876 -32.040 1.00 46.91 450 ASN A N 1
ATOM 3651 C CA . ASN A 1 450 ? -15.495 36.661 -32.702 1.00 46.91 450 ASN A CA 1
ATOM 3652 C C . ASN A 1 450 ? -15.663 35.405 -31.825 1.00 46.91 450 ASN A C 1
ATOM 3654 O O . ASN A 1 450 ? -15.220 34.317 -32.182 1.00 46.91 450 ASN A O 1
ATOM 3658 N N . ASN A 1 451 ? -16.315 35.539 -30.668 1.00 49.47 451 ASN A N 1
ATOM 3659 C CA . ASN A 1 451 ? -16.365 34.520 -29.625 1.00 49.47 451 ASN A CA 1
ATOM 3660 C C . ASN A 1 451 ? -17.793 34.075 -29.287 1.00 49.47 451 ASN A C 1
ATOM 3662 O O . ASN A 1 451 ? -18.130 33.838 -28.127 1.00 49.47 451 ASN A O 1
ATOM 3666 N N . VAL A 1 452 ? -18.634 33.972 -30.317 1.00 50.91 452 VAL A N 1
ATOM 3667 C CA . VAL A 1 452 ? -20.009 33.474 -30.215 1.00 50.91 452 VAL A CA 1
ATOM 3668 C C . VAL A 1 452 ? -20.060 32.032 -30.716 1.00 50.91 452 VAL A C 1
ATOM 3670 O O . VAL A 1 452 ? -19.529 31.693 -31.776 1.00 50.91 452 VAL A O 1
ATOM 3673 N N . TYR A 1 453 ? -20.653 31.163 -29.907 1.00 56.50 453 TYR A N 1
ATOM 3674 C CA . TYR A 1 453 ? -20.811 29.744 -30.183 1.00 56.50 453 TYR A CA 1
ATOM 3675 C C . TYR A 1 453 ? -22.190 29.297 -29.705 1.00 56.50 453 TYR A C 1
ATOM 3677 O O . TYR A 1 453 ? -22.753 29.853 -28.761 1.00 56.50 453 TYR A O 1
ATOM 3685 N N . SER A 1 454 ? -22.754 28.312 -30.397 1.00 56.44 454 SER A N 1
ATOM 3686 C CA . SER A 1 454 ? -24.068 27.743 -30.103 1.00 56.44 454 SER A CA 1
ATOM 3687 C C . SER A 1 454 ? -23.926 26.263 -29.779 1.00 56.44 454 SER A C 1
ATOM 3689 O O . SER A 1 454 ? -23.061 25.573 -30.312 1.00 56.44 454 SER A O 1
ATOM 3691 N N . TRP A 1 455 ? -24.761 25.751 -28.883 1.00 62.09 455 TRP A N 1
ATOM 3692 C CA . TRP A 1 455 ? -24.699 24.357 -28.444 1.00 62.09 455 TRP A CA 1
ATOM 3693 C C . TRP A 1 455 ? -25.973 23.606 -28.782 1.00 62.09 455 TRP A C 1
ATOM 3695 O O . TRP A 1 455 ? -27.086 24.095 -28.592 1.00 62.09 455 TRP A O 1
ATOM 3705 N N . LYS A 1 456 ? -25.786 22.358 -29.209 1.00 63.41 456 LYS A N 1
ATOM 3706 C CA . LYS A 1 456 ? -26.845 21.367 -29.361 1.00 63.41 456 LYS A CA 1
ATOM 3707 C C . LYS A 1 456 ? -26.710 20.324 -28.256 1.00 63.41 456 LYS A C 1
ATOM 3709 O O . LYS A 1 456 ? -25.723 19.593 -28.207 1.00 63.41 456 LYS A O 1
ATOM 3714 N N . VAL A 1 457 ? -27.701 20.253 -27.372 1.00 62.09 457 VAL A N 1
ATOM 3715 C CA . VAL A 1 457 ? -27.723 19.297 -26.254 1.00 62.09 457 VAL A CA 1
ATOM 3716 C C . VAL A 1 457 ? -28.107 17.895 -26.746 1.00 62.09 457 VAL A C 1
ATOM 3718 O O . VAL A 1 457 ? -29.010 17.742 -27.568 1.00 62.09 457 VAL A O 1
ATOM 3721 N N . TYR A 1 458 ? -27.446 16.869 -26.210 1.00 60.50 458 TYR A N 1
ATOM 3722 C CA . TYR A 1 458 ? -27.714 15.449 -26.440 1.00 60.50 458 TYR A CA 1
ATOM 3723 C C . TYR A 1 458 ? -28.217 14.795 -25.137 1.00 60.50 458 TYR A C 1
ATOM 3725 O O . TYR A 1 458 ? -27.542 14.839 -24.115 1.00 60.50 458 TYR A O 1
ATOM 3733 N N . GLY A 1 459 ? -29.399 14.161 -25.154 1.00 52.88 459 GLY A N 1
ATOM 3734 C CA . GLY A 1 459 ? -29.960 13.431 -23.997 1.00 52.88 459 GLY A CA 1
ATOM 3735 C C . GLY A 1 459 ? -31.261 14.011 -23.412 1.00 52.88 459 GLY A C 1
ATOM 3736 O O . GLY A 1 459 ? -31.663 15.119 -23.762 1.00 52.88 459 GLY A O 1
ATOM 3737 N N . LYS A 1 460 ? -31.934 13.219 -22.550 1.00 49.56 460 LYS A N 1
ATOM 3738 C CA . LYS A 1 460 ? -33.337 13.356 -22.074 1.00 49.56 460 LYS A CA 1
ATOM 3739 C C . LYS A 1 460 ? -33.884 14.789 -22.064 1.00 49.56 460 LYS A C 1
ATOM 3741 O O . LYS A 1 460 ? -33.445 15.603 -21.263 1.00 49.56 460 LYS A O 1
ATOM 3746 N N . SER A 1 461 ? -34.876 15.072 -22.901 1.00 47.53 461 SER A N 1
ATOM 3747 C CA . SER A 1 461 ? -35.810 16.187 -22.718 1.00 47.53 461 SER A CA 1
ATOM 3748 C C . SER A 1 461 ? -36.777 15.838 -21.574 1.00 47.53 461 SER A C 1
ATOM 3750 O O . SER A 1 461 ? -37.510 14.858 -21.695 1.00 47.53 461 SER A O 1
ATOM 3752 N N . GLY A 1 462 ? -36.748 16.608 -20.479 1.00 48.34 462 GLY A N 1
ATOM 3753 C CA . GLY A 1 462 ? -37.488 16.356 -19.226 1.00 48.34 462 GLY A CA 1
ATOM 3754 C C . GLY A 1 462 ? -36.715 15.408 -18.294 1.00 48.34 462 GLY A C 1
ATOM 3755 O O . GLY A 1 462 ? -36.360 14.304 -18.697 1.00 48.34 462 GLY A O 1
ATOM 3756 N N . ASN A 1 463 ? -36.320 15.772 -17.070 1.00 41.97 463 ASN A N 1
ATOM 3757 C CA . ASN A 1 463 ? -37.029 16.542 -16.046 1.00 41.97 463 ASN A CA 1
ATOM 3758 C C . ASN A 1 463 ? -36.035 17.375 -15.176 1.00 41.97 463 ASN A C 1
ATOM 3760 O O . ASN A 1 463 ? -35.574 16.869 -14.160 1.00 41.97 463 ASN A O 1
ATOM 3764 N N . GLY A 1 464 ? -35.736 18.632 -15.573 1.00 42.50 464 GLY A N 1
ATOM 3765 C CA . GLY A 1 464 ? -35.058 19.713 -14.794 1.00 42.50 464 GLY A CA 1
ATOM 3766 C C . GLY A 1 464 ? -33.521 19.644 -14.638 1.00 42.50 464 GLY A C 1
ATOM 3767 O O . GLY A 1 464 ? -32.998 18.552 -14.497 1.00 42.50 464 GLY A O 1
ATOM 3768 N N . ILE A 1 465 ? -32.693 20.709 -14.643 1.00 38.91 465 ILE A N 1
ATOM 3769 C CA . ILE A 1 465 ? -32.843 22.189 -14.658 1.00 38.91 465 ILE A CA 1
ATOM 3770 C C . ILE A 1 465 ? -33.590 22.645 -15.914 1.00 38.91 465 ILE A C 1
ATOM 3772 O O . ILE A 1 465 ? -33.131 22.435 -17.037 1.00 38.91 465 ILE A O 1
ATOM 3776 N N . GLN A 1 466 ? -34.812 23.136 -15.754 1.00 39.62 466 GLN A N 1
ATOM 3777 C CA . GLN A 1 466 ? -35.770 23.207 -16.858 1.00 39.62 466 GLN A CA 1
ATOM 3778 C C . GLN A 1 466 ? -35.315 24.295 -17.858 1.00 39.62 466 GLN A C 1
ATOM 3780 O O . GLN A 1 466 ? -34.981 25.396 -17.449 1.00 39.62 466 GLN A O 1
ATOM 3785 N N . ASP A 1 467 ? -35.230 23.968 -19.152 1.00 48.88 467 ASP A N 1
ATOM 3786 C CA . ASP A 1 467 ? -34.933 24.896 -20.267 1.00 48.88 467 ASP A CA 1
ATOM 3787 C C . ASP A 1 467 ? -33.473 25.327 -20.557 1.00 48.88 467 ASP A C 1
ATOM 3789 O O . ASP A 1 467 ? -33.265 26.352 -21.198 1.00 48.88 467 ASP A O 1
ATOM 3793 N N . ARG A 1 468 ? -32.460 24.521 -20.182 1.00 51.69 468 ARG A N 1
ATOM 3794 C CA . ARG A 1 468 ? -31.141 24.275 -20.858 1.00 51.69 468 ARG A CA 1
ATOM 3795 C C . ARG A 1 468 ? -30.463 25.383 -21.721 1.00 51.69 468 ARG A C 1
ATOM 3797 O O . ARG A 1 468 ? -29.714 25.052 -22.641 1.00 51.69 468 ARG A O 1
ATOM 3804 N N . THR A 1 469 ? -30.661 26.671 -21.437 1.00 41.84 469 THR A N 1
ATOM 3805 C CA . THR A 1 469 ? -30.163 27.807 -22.247 1.00 41.84 469 THR A CA 1
ATOM 3806 C C . THR A 1 469 ? -29.128 28.670 -21.514 1.00 41.84 469 THR A C 1
ATOM 3808 O O . THR A 1 469 ? -28.505 29.519 -22.146 1.00 41.84 469 THR A O 1
ATOM 3811 N N . PRO A 1 470 ? -28.767 28.357 -20.257 1.00 47.91 470 PRO A N 1
ATOM 3812 C CA . PRO A 1 470 ? -27.368 28.535 -19.905 1.00 47.91 470 PRO A CA 1
ATOM 3813 C C . PRO A 1 470 ? -26.886 27.338 -19.095 1.00 47.91 470 PRO A C 1
ATOM 3815 O O . PRO A 1 470 ? -26.774 27.398 -17.881 1.00 47.91 470 PRO A O 1
ATOM 3818 N N . VAL A 1 471 ? -26.560 26.229 -19.763 1.00 52.94 471 VAL A N 1
ATOM 3819 C CA . VAL A 1 471 ? -25.713 25.204 -19.121 1.00 52.94 471 VAL A CA 1
ATOM 3820 C C . VAL A 1 471 ? -24.268 25.708 -19.013 1.00 52.94 471 VAL A C 1
ATOM 3822 O O . VAL A 1 471 ? -23.489 25.160 -18.246 1.00 52.94 471 VAL A O 1
ATOM 3825 N N . PHE A 1 472 ? -23.915 26.778 -19.732 1.00 53.69 472 PHE A N 1
ATOM 3826 C CA . PHE A 1 472 ? -22.566 27.318 -19.817 1.00 53.69 472 PHE A CA 1
ATOM 3827 C C . PHE A 1 472 ? -22.567 28.838 -19.607 1.00 53.69 472 PHE A C 1
ATOM 3829 O O . PHE A 1 472 ? -23.300 29.549 -20.296 1.00 53.69 472 PHE A O 1
ATOM 3836 N N . LYS A 1 473 ? -21.744 29.340 -18.677 1.00 52.12 473 LYS A N 1
ATOM 3837 C CA . LYS A 1 473 ? -21.503 30.778 -18.444 1.00 52.12 473 LYS A CA 1
ATOM 3838 C C . LYS A 1 473 ? -20.023 31.108 -18.672 1.00 52.12 473 LYS A C 1
ATOM 3840 O O . LYS A 1 473 ? -19.140 30.330 -18.321 1.00 52.12 473 LYS A O 1
ATOM 3845 N N . ASN A 1 474 ? -19.758 32.252 -19.296 1.00 51.62 474 ASN A N 1
ATOM 3846 C CA . ASN A 1 474 ? -18.433 32.656 -19.779 1.00 51.62 474 ASN A CA 1
ATOM 3847 C C . ASN A 1 474 ? -17.636 33.443 -18.719 1.00 51.62 474 ASN A C 1
ATOM 3849 O O . ASN A 1 474 ? -18.232 34.218 -17.971 1.00 51.62 474 ASN A O 1
ATOM 3853 N N . GLN A 1 475 ? -16.305 33.300 -18.680 1.00 42.91 475 GLN A N 1
ATOM 3854 C CA . GLN A 1 475 ? -15.413 34.092 -17.817 1.00 42.91 475 GLN A CA 1
ATOM 3855 C C . GLN A 1 475 ? -14.214 34.678 -18.567 1.00 42.91 475 GLN A C 1
ATOM 3857 O O . GLN A 1 475 ? -13.612 34.025 -19.403 1.00 42.91 475 GLN A O 1
ATOM 3862 N N . GLU A 1 476 ? -13.753 35.867 -18.173 1.00 41.38 476 GLU A N 1
ATOM 3863 C CA . GLU A 1 476 ? -12.456 36.411 -18.596 1.00 41.38 476 GLU A CA 1
ATOM 3864 C C . GLU A 1 476 ? -11.317 35.875 -17.710 1.00 41.38 476 GLU A C 1
ATOM 3866 O O . GLU A 1 476 ? -10.847 36.546 -16.790 1.00 41.38 476 GLU A O 1
ATOM 3871 N N . LYS A 1 477 ? -10.838 34.653 -17.958 1.00 35.94 477 LYS A N 1
ATOM 3872 C CA . LYS A 1 477 ? -9.575 34.184 -17.361 1.00 35.94 477 LYS A CA 1
ATOM 3873 C C . LYS A 1 477 ? -8.631 33.636 -18.416 1.00 35.94 477 LYS A C 1
ATOM 3875 O O . LYS A 1 477 ? -9.016 32.821 -19.241 1.00 35.94 477 LYS A O 1
ATOM 3880 N N . LYS A 1 478 ? -7.383 34.106 -18.331 1.00 38.78 478 LYS A N 1
ATOM 3881 C CA . LYS A 1 478 ? -6.219 33.634 -19.081 1.00 38.78 478 LYS A CA 1
ATOM 3882 C C . LYS A 1 478 ? -5.666 32.413 -18.366 1.00 38.78 478 LYS A C 1
ATOM 3884 O O . LYS A 1 478 ? -5.276 32.565 -17.206 1.00 38.78 478 LYS A O 1
ATOM 3889 N N . ASN A 1 479 ? -5.659 31.258 -19.035 1.00 33.28 479 ASN A N 1
ATOM 3890 C CA . ASN A 1 479 ? -4.614 30.224 -18.976 1.00 33.28 479 ASN A CA 1
ATOM 3891 C C . ASN A 1 479 ? -5.162 28.856 -19.434 1.00 33.28 479 ASN A C 1
ATOM 3893 O O . ASN A 1 479 ? -6.143 28.380 -18.869 1.00 33.28 479 ASN A O 1
ATOM 3897 N N . ILE A 1 480 ? -4.457 28.181 -20.350 1.00 37.25 480 ILE A N 1
ATOM 3898 C CA . ILE A 1 480 ? -4.745 26.828 -20.883 1.00 37.25 480 ILE A CA 1
ATOM 3899 C C . ILE A 1 480 ? -3.712 25.829 -20.328 1.00 37.25 480 ILE A C 1
ATOM 3901 O O . ILE A 1 480 ? -2.542 26.205 -20.349 1.00 37.25 480 ILE A O 1
ATOM 3905 N N . PRO A 1 481 ? -4.081 24.605 -19.884 1.00 37.69 481 PRO A N 1
ATOM 3906 C CA . PRO A 1 481 ? -3.168 23.505 -19.617 1.00 37.69 481 PRO A CA 1
ATOM 3907 C C . PRO A 1 481 ? -3.148 22.508 -20.787 1.00 37.69 481 PRO A C 1
ATOM 3909 O O . PRO A 1 481 ? -4.151 22.246 -21.449 1.00 37.69 481 PRO A O 1
ATOM 3912 N N . ASP A 1 482 ? -1.994 21.895 -20.997 1.00 45.84 482 ASP A N 1
ATOM 3913 C CA . ASP A 1 482 ? -1.799 20.883 -22.022 1.00 45.84 482 ASP A CA 1
ATOM 3914 C C . ASP A 1 482 ? -2.135 19.492 -21.464 1.00 45.84 482 ASP A C 1
ATOM 3916 O O . ASP A 1 482 ? -1.359 18.914 -20.703 1.00 45.84 482 ASP A O 1
ATOM 3920 N N . ILE A 1 483 ? -3.268 18.925 -21.876 1.00 43.31 483 ILE A N 1
ATOM 3921 C CA . ILE A 1 483 ? -3.367 17.473 -22.046 1.00 43.31 483 ILE A CA 1
ATOM 3922 C C . ILE A 1 483 ? -3.473 17.260 -23.544 1.00 43.31 483 ILE A C 1
ATOM 3924 O O . ILE A 1 483 ? -4.264 17.918 -24.209 1.00 43.31 483 ILE A O 1
ATOM 3928 N N . VAL A 1 484 ? -2.600 16.411 -24.062 1.00 47.03 484 VAL A N 1
ATOM 3929 C CA . VAL A 1 484 ? -2.527 15.983 -25.452 1.00 47.03 484 VAL A CA 1
ATOM 3930 C C . VAL A 1 484 ? -2.361 14.479 -25.322 1.00 47.03 484 VAL A C 1
ATOM 3932 O O . VAL A 1 484 ? -1.437 14.008 -24.663 1.00 47.03 484 VAL A O 1
ATOM 3935 N N . ILE A 1 485 ? -3.326 13.729 -25.839 1.00 50.44 485 ILE A N 1
ATOM 3936 C CA . ILE A 1 485 ? -3.306 12.267 -25.772 1.00 50.44 485 ILE A CA 1
ATOM 3937 C C . ILE A 1 485 ? -2.638 11.742 -27.039 1.00 50.44 485 ILE A C 1
ATOM 3939 O O . ILE A 1 485 ? -2.972 12.159 -28.146 1.00 50.44 485 ILE A O 1
ATOM 3943 N N . GLU A 1 486 ? -1.714 10.811 -26.866 1.00 44.06 486 GLU A N 1
ATOM 3944 C CA . GLU A 1 486 ? -1.193 9.939 -27.910 1.00 44.06 486 GLU A CA 1
ATOM 3945 C C . GLU A 1 486 ? -1.436 8.497 -27.452 1.00 44.06 486 GLU A C 1
ATOM 3947 O O . GLU A 1 486 ? -1.386 8.223 -26.254 1.00 44.06 486 GLU A O 1
ATOM 3952 N N . MET A 1 487 ? -1.723 7.570 -28.371 1.00 48.59 487 MET A N 1
ATOM 3953 C CA . MET A 1 487 ? -1.781 6.154 -28.012 1.00 48.59 487 MET A CA 1
ATOM 3954 C C . MET A 1 487 ? -1.001 5.248 -28.960 1.00 48.59 487 MET A C 1
ATOM 3956 O O . MET A 1 487 ? -1.201 5.255 -30.174 1.00 48.59 487 MET A O 1
ATOM 3960 N N . ASP A 1 488 ? -0.183 4.447 -28.277 1.00 39.94 488 ASP A N 1
ATOM 3961 C CA . ASP A 1 488 ? 0.013 3.001 -28.367 1.00 39.94 488 ASP A CA 1
ATOM 3962 C C . ASP A 1 488 ? 0.540 2.431 -29.693 1.00 39.94 488 ASP A C 1
ATOM 3964 O O . ASP A 1 488 ? -0.143 2.370 -30.717 1.00 39.94 488 ASP A O 1
ATOM 3968 N N . LYS A 1 489 ? 1.795 1.964 -29.658 1.00 40.22 489 LYS A N 1
ATOM 3969 C CA . LYS A 1 489 ? 2.473 1.322 -30.795 1.00 40.22 489 LYS A CA 1
ATOM 3970 C C . LYS A 1 489 ? 1.920 -0.075 -31.107 1.00 40.22 489 LYS A C 1
ATOM 3972 O O . LYS A 1 489 ? 2.199 -0.574 -32.197 1.00 40.22 489 LYS A O 1
ATOM 3977 N N . GLU A 1 490 ? 1.166 -0.686 -30.191 1.00 40.00 490 GLU A N 1
ATOM 3978 C CA . GLU A 1 490 ? 0.845 -2.121 -30.229 1.00 40.00 490 GLU A CA 1
ATOM 3979 C C . GLU A 1 490 ? -0.620 -2.450 -30.573 1.00 40.00 490 GLU A C 1
ATOM 3981 O O . GLU A 1 490 ? -0.913 -3.579 -30.968 1.00 40.00 490 GLU A O 1
ATOM 3986 N N . ASP A 1 491 ? -1.546 -1.484 -30.523 1.00 44.94 491 ASP A N 1
ATOM 3987 C CA . ASP A 1 491 ? -2.967 -1.745 -30.793 1.00 44.94 491 ASP A CA 1
ATOM 3988 C C . ASP A 1 491 ? -3.305 -1.612 -32.293 1.00 44.94 491 ASP A C 1
ATOM 3990 O O . ASP A 1 491 ? -3.590 -0.535 -32.826 1.00 44.94 491 ASP A O 1
ATOM 3994 N N . SER A 1 492 ? -3.242 -2.741 -33.004 1.00 44.12 492 SER A N 1
ATOM 3995 C CA . SER A 1 492 ? -3.469 -2.838 -34.457 1.00 44.12 492 SER A CA 1
ATOM 3996 C C . SER A 1 492 ? -4.898 -2.491 -34.929 1.00 44.12 492 SER A C 1
ATOM 3998 O O . SER A 1 492 ? -5.114 -2.302 -36.134 1.00 44.12 492 SER A O 1
ATOM 4000 N N . GLU A 1 493 ? -5.871 -2.365 -34.016 1.00 43.69 493 GLU A N 1
ATOM 4001 C CA . GLU A 1 493 ? -7.277 -2.085 -34.350 1.00 43.69 493 GLU A CA 1
ATOM 4002 C C . GLU A 1 493 ? -7.640 -0.584 -34.324 1.00 43.69 493 GLU A C 1
ATOM 4004 O O . GLU A 1 493 ? -8.526 -0.148 -35.072 1.00 43.69 493 GLU A O 1
ATOM 4009 N N . LEU A 1 494 ? -6.920 0.252 -33.561 1.00 46.19 494 LEU A N 1
ATOM 4010 C CA . LEU A 1 494 ? -7.164 1.701 -33.464 1.00 46.19 494 LEU A CA 1
ATOM 4011 C C . LEU A 1 494 ? -6.441 2.474 -34.583 1.00 46.19 494 LEU A C 1
ATOM 4013 O O . LEU A 1 494 ? -5.407 3.111 -34.411 1.00 46.19 494 LEU A O 1
ATOM 4017 N N . LYS A 1 495 ? -7.028 2.435 -35.783 1.00 47.19 495 LYS A N 1
ATOM 4018 C CA . LYS A 1 495 ? -6.446 2.948 -37.042 1.00 47.19 495 LYS A CA 1
ATOM 4019 C C . LYS A 1 495 ? -6.275 4.477 -37.187 1.00 47.19 495 LYS A C 1
ATOM 4021 O O . LYS A 1 495 ? -5.916 4.908 -38.277 1.00 47.19 495 LYS A O 1
ATOM 4026 N N . ASN A 1 496 ? -6.533 5.320 -36.180 1.00 47.50 496 ASN A N 1
ATOM 4027 C CA . ASN A 1 496 ? -6.391 6.784 -36.310 1.00 47.50 496 ASN A CA 1
ATOM 4028 C C . ASN A 1 496 ? -5.900 7.426 -35.002 1.00 47.50 496 ASN A C 1
ATOM 4030 O O . ASN A 1 496 ? -6.447 7.148 -33.938 1.00 47.50 496 ASN A O 1
ATOM 4034 N N . ILE A 1 497 ? -4.908 8.315 -35.096 1.00 48.91 497 ILE A N 1
ATOM 4035 C CA . ILE A 1 497 ? -4.285 8.978 -33.938 1.00 48.91 497 ILE A CA 1
ATOM 4036 C C . ILE A 1 497 ? -5.232 10.049 -33.393 1.00 48.91 497 ILE A C 1
ATOM 4038 O O . ILE A 1 497 ? -5.494 11.001 -34.119 1.00 48.91 497 ILE A O 1
ATOM 4042 N N . CYS A 1 498 ? -5.705 9.901 -32.151 1.00 48.69 498 CYS A N 1
ATOM 4043 C CA . CYS A 1 498 ? -6.614 10.818 -31.455 1.00 48.69 498 CYS A CA 1
ATOM 4044 C C . CYS A 1 498 ? -5.861 11.640 -30.405 1.00 48.69 498 CYS A C 1
ATOM 4046 O O . CYS A 1 498 ? -5.301 11.061 -29.483 1.00 48.69 498 CYS A O 1
ATOM 4048 N N . CYS A 1 499 ? -5.929 12.968 -30.507 1.00 49.78 499 CYS A N 1
ATOM 4049 C CA . CYS A 1 499 ? -5.419 13.902 -29.506 1.00 49.78 499 CYS A CA 1
ATOM 4050 C C . CYS A 1 499 ? -6.588 14.696 -28.913 1.00 49.78 499 CYS A C 1
ATOM 4052 O O . CYS A 1 499 ? -7.310 15.346 -29.666 1.00 49.78 499 CYS A O 1
ATOM 4054 N N . ILE A 1 500 ? -6.771 14.599 -27.592 1.00 50.94 500 ILE A N 1
ATOM 4055 C CA . ILE A 1 500 ? -7.737 15.373 -26.799 1.00 50.94 500 ILE A CA 1
ATOM 4056 C C . ILE A 1 500 ? -7.003 16.586 -26.239 1.00 50.94 500 ILE A C 1
ATOM 4058 O O . ILE A 1 500 ? -5.962 16.390 -25.628 1.00 50.94 500 ILE A O 1
ATOM 4062 N N . LEU A 1 501 ? -7.552 17.789 -26.436 1.00 50.75 501 LEU A N 1
ATOM 4063 C CA . LEU A 1 501 ? -7.067 19.047 -25.859 1.00 50.75 501 LEU A CA 1
ATOM 4064 C C . LEU A 1 501 ? -8.012 19.520 -24.750 1.00 50.75 501 LEU A C 1
ATOM 4066 O O . LEU A 1 501 ? -9.203 19.714 -24.997 1.00 50.75 501 LEU A O 1
ATOM 4070 N N . ASP A 1 502 ? -7.467 19.722 -23.550 1.00 54.59 502 ASP A N 1
ATOM 4071 C CA . ASP A 1 502 ? -8.199 20.176 -22.364 1.00 54.59 502 ASP A CA 1
ATOM 4072 C C . ASP A 1 502 ? -8.526 21.681 -22.429 1.00 54.59 502 ASP A C 1
ATOM 4074 O O . ASP A 1 502 ? -7.667 22.516 -22.732 1.00 54.59 502 ASP A O 1
ATOM 4078 N N . ALA A 1 503 ? -9.778 22.045 -22.133 1.00 49.72 503 ALA A N 1
ATOM 4079 C CA . ALA A 1 503 ? -10.132 23.414 -21.767 1.00 49.72 503 ALA A CA 1
ATOM 4080 C C . ALA A 1 503 ? -10.527 23.398 -20.295 1.00 49.72 503 ALA A C 1
ATOM 4082 O O . ALA A 1 503 ? -11.507 22.743 -19.935 1.00 49.72 503 ALA A O 1
ATOM 4083 N N . LYS A 1 504 ? -9.775 24.144 -19.472 1.00 51.66 504 LYS A N 1
ATOM 4084 C CA . LYS A 1 504 ? -9.926 24.148 -18.011 1.00 51.66 504 LYS A CA 1
ATOM 4085 C C . LYS A 1 504 ? -11.387 24.232 -17.624 1.00 51.66 504 LYS A C 1
ATOM 4087 O O . LYS A 1 504 ? -12.045 25.242 -17.878 1.00 51.66 504 LYS A O 1
ATOM 4092 N N . TYR A 1 505 ? -11.858 23.207 -16.932 1.00 58.91 505 TYR A N 1
ATOM 4093 C CA . TYR A 1 505 ? -13.013 23.343 -16.068 1.00 58.91 505 TYR A CA 1
ATOM 4094 C C . TYR A 1 505 ? -12.759 24.522 -15.108 1.00 58.91 505 TYR A C 1
ATOM 4096 O O . TYR A 1 505 ? -11.798 24.505 -14.341 1.00 58.91 505 TYR A O 1
ATOM 4104 N N . CYS A 1 506 ? -13.569 25.583 -15.204 1.00 52.34 506 CYS A N 1
ATOM 4105 C CA . CYS A 1 506 ? -13.400 26.801 -14.399 1.00 52.34 506 CYS A CA 1
ATOM 4106 C C . CYS A 1 506 ? -14.375 26.878 -13.214 1.00 52.34 506 CYS A C 1
ATOM 4108 O O . CYS A 1 506 ? -14.334 27.853 -12.461 1.00 52.34 506 CYS A O 1
ATOM 4110 N N . GLY A 1 507 ? -15.249 25.880 -13.052 1.00 61.53 507 GLY A N 1
ATOM 4111 C CA . GLY A 1 507 ? -16.170 25.786 -11.923 1.00 61.53 507 GLY A CA 1
ATOM 4112 C C . GLY A 1 507 ? -17.613 25.454 -12.306 1.00 61.53 507 GLY A C 1
ATOM 4113 O O . GLY A 1 507 ? -17.975 25.347 -13.480 1.00 61.53 507 GLY A O 1
ATOM 4114 N N . TRP A 1 508 ? -18.443 25.327 -11.274 1.00 64.94 508 TRP A N 1
ATOM 4115 C CA . TRP A 1 508 ? -19.890 25.141 -11.337 1.00 64.94 508 TRP A CA 1
ATOM 4116 C C . TRP A 1 508 ? -20.535 26.137 -10.379 1.00 64.94 508 TRP A C 1
ATOM 4118 O O . TRP A 1 508 ? -20.187 26.179 -9.190 1.00 64.94 508 TRP A O 1
ATOM 4128 N N . ASP A 1 509 ? -21.451 26.959 -10.884 1.00 60.38 509 ASP A N 1
ATOM 4129 C CA . ASP A 1 509 ? -22.079 28.021 -10.090 1.00 60.38 509 ASP A CA 1
ATOM 4130 C C . ASP A 1 509 ? -23.359 27.584 -9.360 1.00 60.38 509 ASP A C 1
ATOM 4132 O O . ASP A 1 509 ? -23.911 28.371 -8.602 1.00 60.38 509 ASP A O 1
ATOM 4136 N N . GLY A 1 510 ? -23.786 26.332 -9.538 1.00 62.62 510 GLY A N 1
ATOM 4137 C CA . GLY A 1 510 ? -25.042 25.801 -8.999 1.00 62.62 510 GLY A CA 1
ATOM 4138 C C . GLY A 1 510 ? -26.028 25.412 -10.099 1.00 62.62 510 GLY A C 1
ATOM 4139 O O . GLY A 1 510 ? -26.739 24.422 -9.950 1.00 62.62 510 GLY A O 1
ATOM 4140 N N . GLU A 1 511 ? -25.997 26.119 -11.230 1.00 61.16 511 GLU A N 1
ATOM 4141 C CA . GLU A 1 511 ? -26.941 25.940 -12.340 1.00 61.16 511 GLU A CA 1
ATOM 4142 C C . GLU A 1 511 ? -26.241 25.700 -13.688 1.00 61.16 511 GLU A C 1
ATOM 4144 O O . GLU A 1 511 ? -26.803 25.064 -14.586 1.00 61.16 511 GLU A O 1
ATOM 4149 N N . SER A 1 512 ? -25.006 26.186 -13.830 1.00 62.97 512 SER A N 1
ATOM 4150 C CA . SER A 1 512 ? -24.245 26.220 -15.077 1.00 62.97 512 SER A CA 1
ATOM 4151 C C . SER A 1 512 ? -22.769 25.863 -14.855 1.00 62.97 512 SER A C 1
ATOM 4153 O O . SER A 1 512 ? -22.139 26.242 -13.863 1.00 62.97 512 SER A O 1
ATOM 4155 N N . TYR A 1 513 ? -22.170 25.198 -15.844 1.00 66.75 513 TYR A N 1
ATOM 4156 C CA . TYR A 1 513 ? -20.723 25.063 -15.972 1.00 66.75 513 TYR A CA 1
ATOM 4157 C C . TYR A 1 513 ? -20.107 26.408 -16.359 1.00 66.75 513 TYR A C 1
ATOM 4159 O O . TYR A 1 513 ? -20.607 27.121 -17.231 1.00 66.75 513 TYR A O 1
ATOM 4167 N N . ILE A 1 514 ? -18.984 26.741 -15.740 1.00 61.97 514 ILE A N 1
ATOM 4168 C CA . ILE A 1 514 ? -18.219 27.941 -16.056 1.00 61.97 514 ILE A CA 1
ATOM 4169 C C . ILE A 1 514 ? -17.126 27.557 -17.055 1.00 61.97 514 ILE A C 1
ATOM 4171 O O . ILE A 1 514 ? -16.272 26.716 -16.759 1.00 61.97 514 ILE A O 1
ATOM 4175 N N . LEU A 1 515 ? -17.158 28.170 -18.238 1.00 59.72 515 LEU A N 1
ATOM 4176 C CA . LEU A 1 515 ? -16.190 27.927 -19.307 1.00 59.72 515 LEU A CA 1
ATOM 4177 C C . LEU A 1 515 ? -14.999 28.900 -19.232 1.00 59.72 515 LEU A C 1
ATOM 4179 O O . LEU A 1 515 ? -15.165 30.035 -18.770 1.00 59.72 515 LEU A O 1
ATOM 4183 N N . PRO A 1 516 ? -13.806 28.477 -19.699 1.00 53.69 516 PRO A N 1
ATOM 4184 C CA . PRO A 1 516 ? -12.645 29.351 -19.816 1.00 53.69 516 PRO A CA 1
ATOM 4185 C C . PRO A 1 516 ? -12.888 30.449 -20.856 1.00 53.69 516 PRO A C 1
ATOM 4187 O O . PRO A 1 516 ? -13.758 30.332 -21.722 1.00 53.69 516 PRO A O 1
ATOM 4190 N N . GLY A 1 517 ? -12.101 31.523 -20.776 1.00 53.88 517 GLY A N 1
ATOM 4191 C CA . GLY A 1 517 ? -12.320 32.697 -21.609 1.00 53.88 517 GLY A CA 1
ATOM 4192 C C . GLY A 1 517 ? -12.207 32.429 -23.100 1.00 53.88 517 GLY A C 1
ATOM 4193 O O . GLY A 1 517 ? -11.251 31.837 -23.582 1.00 53.88 517 GLY A O 1
ATOM 4194 N N . ASN A 1 518 ? -13.190 32.947 -23.824 1.00 53.91 518 ASN A N 1
ATOM 4195 C CA . ASN A 1 518 ? -13.320 33.102 -25.272 1.00 53.91 518 ASN A CA 1
ATOM 4196 C C . ASN A 1 518 ? -12.075 32.877 -26.163 1.00 53.91 518 ASN A C 1
ATOM 4198 O O . ASN A 1 518 ? -12.111 32.034 -27.058 1.00 53.91 518 ASN A O 1
ATOM 4202 N N . ALA A 1 519 ? -10.970 33.593 -25.930 1.00 50.41 519 ALA A N 1
ATOM 4203 C CA . ALA A 1 519 ? -9.763 33.510 -26.764 1.00 50.41 519 ALA A CA 1
ATOM 4204 C C . ALA A 1 519 ? -9.011 32.167 -26.649 1.00 50.41 519 ALA A C 1
ATOM 4206 O O . ALA A 1 519 ? -8.178 31.843 -27.498 1.00 50.41 519 ALA A O 1
ATOM 4207 N N . ASP A 1 520 ? -9.278 31.381 -25.606 1.00 55.16 520 ASP A N 1
ATOM 4208 C CA . ASP A 1 520 ? -8.528 30.167 -25.296 1.00 55.16 520 ASP A CA 1
ATOM 4209 C C . ASP A 1 520 ? -9.068 28.925 -26.032 1.00 55.16 520 ASP A C 1
ATOM 4211 O O . ASP A 1 520 ? -8.280 28.057 -26.406 1.00 55.16 520 ASP A O 1
ATOM 4215 N N . ILE A 1 521 ? -10.362 28.880 -26.378 1.00 57.38 521 ILE A N 1
ATOM 4216 C CA . ILE A 1 521 ? -10.933 27.798 -27.207 1.00 57.38 521 ILE A CA 1
ATOM 4217 C C . ILE A 1 521 ? -10.387 27.863 -28.645 1.00 57.38 521 ILE A C 1
ATOM 4219 O O . ILE A 1 521 ? -10.020 26.845 -29.228 1.00 57.38 521 ILE A O 1
ATOM 4223 N N . TYR A 1 522 ? -10.231 29.063 -29.213 1.00 59.91 522 TYR A N 1
ATOM 4224 C CA . TYR A 1 522 ? -9.656 29.227 -30.555 1.00 59.91 522 TYR A CA 1
ATOM 4225 C C . TYR A 1 522 ? -8.159 28.890 -30.620 1.00 59.91 522 TYR A C 1
ATOM 4227 O O . TYR A 1 522 ? -7.685 28.379 -31.637 1.00 59.91 522 TYR A O 1
ATOM 4235 N N . LYS A 1 523 ? -7.403 29.086 -29.530 1.00 58.28 523 LYS A N 1
ATOM 4236 C CA . LYS A 1 523 ? -6.015 28.596 -29.446 1.00 58.28 523 LYS A CA 1
ATOM 4237 C C . LYS A 1 523 ? -5.942 27.073 -29.549 1.00 58.28 523 LYS A C 1
ATOM 4239 O O . LYS A 1 523 ? -4.993 26.562 -30.137 1.00 58.28 523 LYS A O 1
ATOM 4244 N N . GLN A 1 524 ? -6.947 26.340 -29.068 1.00 61.75 524 GLN A N 1
ATOM 4245 C CA . GLN A 1 524 ? -6.981 24.884 -29.239 1.00 61.75 524 GLN A CA 1
ATOM 4246 C C . GLN A 1 524 ? -7.053 24.493 -30.715 1.00 61.75 524 GLN A C 1
ATOM 4248 O O . GLN A 1 524 ? -6.300 23.625 -31.146 1.00 61.75 524 GLN A O 1
ATOM 4253 N N . PHE A 1 525 ? -7.881 25.172 -31.516 1.00 64.44 525 PHE A N 1
ATOM 4254 C CA . PHE A 1 525 ? -7.938 24.950 -32.965 1.00 64.44 525 PHE A CA 1
ATOM 4255 C C . PHE A 1 525 ? -6.592 25.191 -33.664 1.00 64.44 525 PHE A C 1
ATOM 4257 O O . PHE A 1 525 ? -6.284 24.487 -34.625 1.00 64.44 525 PHE A O 1
ATOM 4264 N N . PHE A 1 526 ? -5.779 26.130 -33.170 1.00 62.12 526 PHE A N 1
ATOM 4265 C CA . PHE A 1 526 ? -4.408 26.347 -33.640 1.00 62.12 526 PHE A CA 1
ATOM 4266 C C . PHE A 1 526 ? -3.476 25.180 -33.275 1.00 62.12 526 PHE A C 1
ATOM 4268 O O . PHE A 1 526 ? -2.754 24.679 -34.141 1.00 62.12 526 PHE A O 1
ATOM 4275 N N . TYR A 1 527 ? -3.499 24.720 -32.019 1.00 61.59 527 TYR A N 1
ATOM 4276 C CA . TYR A 1 527 ? -2.666 23.597 -31.574 1.00 61.59 527 TYR A CA 1
ATOM 4277 C C . TYR A 1 527 ? -2.981 22.313 -32.343 1.00 61.59 527 TYR A C 1
ATOM 4279 O O . TYR A 1 527 ? -2.054 21.608 -32.745 1.00 61.59 527 TYR A O 1
ATOM 4287 N N . GLN A 1 528 ? -4.259 22.057 -32.644 1.00 64.94 528 GLN A N 1
ATOM 4288 C CA . GLN A 1 528 ? -4.660 20.949 -33.514 1.00 64.94 528 GLN A CA 1
ATOM 4289 C C . GLN A 1 528 ? -3.918 20.974 -34.859 1.00 64.94 528 GLN A C 1
ATOM 4291 O O . GLN A 1 528 ? -3.383 19.949 -35.277 1.00 64.94 528 GLN A O 1
ATOM 4296 N N . GLU A 1 529 ? -3.824 22.132 -35.528 1.00 64.12 529 GLU A N 1
ATOM 4297 C CA . GLU A 1 529 ? -3.144 22.207 -36.830 1.00 64.12 529 GLU A CA 1
ATOM 4298 C C . GLU A 1 529 ? -1.662 21.821 -36.718 1.00 64.12 529 GLU A C 1
ATOM 4300 O O . GLU A 1 529 ? -1.109 21.175 -37.611 1.00 64.12 529 GLU A O 1
ATOM 4305 N N . GLN A 1 530 ? -1.012 22.212 -35.618 1.00 63.03 530 GLN A N 1
ATOM 4306 C CA . GLN A 1 530 ? 0.401 21.917 -35.383 1.00 63.03 530 GLN A CA 1
ATOM 4307 C C . GLN A 1 530 ? 0.621 20.440 -35.056 1.00 63.03 530 GLN A C 1
ATOM 4309 O O . GLN A 1 530 ? 1.541 19.828 -35.602 1.00 63.03 530 GLN A O 1
ATOM 4314 N N . PHE A 1 531 ? -0.251 19.839 -34.245 1.00 63.22 531 PHE A N 1
ATOM 4315 C CA . PHE A 1 531 ? -0.182 18.412 -33.945 1.00 63.22 531 PHE A CA 1
ATOM 4316 C C . PHE A 1 531 ? -0.412 17.556 -35.189 1.00 63.22 531 PHE A C 1
ATOM 4318 O O . PHE A 1 531 ? 0.368 16.636 -35.429 1.00 63.22 531 PHE A O 1
ATOM 4325 N N . VAL A 1 532 ? -1.386 17.897 -36.045 1.00 63.59 532 VAL A N 1
ATOM 4326 C CA . VAL A 1 532 ? -1.580 17.182 -37.319 1.00 63.59 532 VAL A CA 1
ATOM 4327 C C . VAL A 1 532 ? -0.290 17.213 -38.139 1.00 63.59 532 VAL A C 1
ATOM 4329 O O . VAL A 1 532 ? 0.148 16.171 -38.625 1.00 63.59 532 VAL A O 1
ATOM 4332 N N . LYS A 1 533 ? 0.365 18.376 -38.257 1.00 63.06 533 LYS A N 1
ATOM 4333 C CA . LYS A 1 533 ? 1.632 18.513 -38.999 1.00 63.06 533 LYS A CA 1
ATOM 4334 C C . LYS A 1 533 ? 2.778 17.707 -38.381 1.00 63.06 533 LYS A C 1
ATOM 4336 O O . LYS A 1 533 ? 3.553 17.108 -39.124 1.00 63.06 533 LYS A O 1
ATOM 4341 N N . LEU A 1 534 ? 2.921 17.724 -37.055 1.00 59.88 534 LEU A N 1
ATOM 4342 C CA . LEU A 1 534 ? 3.977 16.997 -36.343 1.00 59.88 534 LEU A CA 1
ATOM 4343 C C . LEU A 1 534 ? 3.811 15.484 -36.510 1.00 59.88 534 LEU A C 1
ATOM 4345 O O . LEU A 1 534 ? 4.741 14.812 -36.955 1.00 59.88 534 LEU A O 1
ATOM 4349 N N . TYR A 1 535 ? 2.614 14.964 -36.242 1.00 61.16 535 TYR A N 1
ATOM 4350 C CA . TYR A 1 535 ? 2.346 13.528 -36.294 1.00 61.16 535 TYR A CA 1
ATOM 4351 C C . TYR A 1 535 ? 2.284 12.983 -37.721 1.00 61.16 535 TYR A C 1
ATOM 4353 O O . TYR A 1 535 ? 2.795 11.894 -37.974 1.00 61.16 535 TYR A O 1
ATOM 4361 N N . SER A 1 536 ? 1.783 13.761 -38.688 1.00 63.25 536 SER A N 1
ATOM 4362 C CA . SER A 1 536 ? 1.811 13.351 -40.103 1.00 63.25 536 SER A CA 1
ATOM 4363 C C . SER A 1 536 ? 3.243 13.200 -40.634 1.00 63.25 536 SER A C 1
ATOM 4365 O O . SER A 1 536 ? 3.473 12.425 -41.556 1.00 63.25 536 SER A O 1
ATOM 4367 N N . LYS A 1 537 ? 4.229 13.907 -40.057 1.00 63.06 537 LYS A N 1
ATOM 4368 C CA . LYS A 1 537 ? 5.654 13.713 -40.387 1.00 63.06 537 LYS A CA 1
ATOM 4369 C C . LYS A 1 537 ? 6.245 12.454 -39.754 1.00 63.06 537 LYS A C 1
ATOM 4371 O O . LYS A 1 537 ? 7.133 11.852 -40.345 1.00 63.06 537 LYS A O 1
ATOM 4376 N N . GLN A 1 538 ? 5.799 12.090 -38.554 1.00 56.53 538 GLN A N 1
ATOM 4377 C CA . GLN A 1 538 ? 6.308 10.927 -37.821 1.00 56.53 538 GLN A CA 1
ATOM 4378 C C . GLN A 1 538 ? 5.685 9.608 -38.303 1.00 56.53 538 GLN A C 1
ATOM 4380 O O . GLN A 1 538 ? 6.334 8.568 -38.228 1.00 56.53 538 GLN A O 1
ATOM 4385 N N . ALA A 1 539 ? 4.459 9.648 -38.835 1.00 57.94 539 ALA A N 1
ATOM 4386 C CA . ALA A 1 539 ? 3.743 8.488 -39.361 1.00 57.94 539 ALA A CA 1
ATOM 4387 C C . ALA A 1 539 ? 3.068 8.801 -40.719 1.00 57.94 539 ALA A C 1
ATOM 4389 O O . ALA A 1 539 ? 1.842 8.866 -40.790 1.00 57.94 539 ALA A O 1
ATOM 4390 N N . PRO A 1 540 ? 3.843 8.978 -41.808 1.00 59.00 540 PRO A N 1
ATOM 4391 C CA . PRO A 1 540 ? 3.327 9.422 -43.112 1.00 59.00 540 PRO A CA 1
ATOM 4392 C C . PRO A 1 540 ? 2.361 8.431 -43.783 1.00 59.00 540 PRO A C 1
ATOM 4394 O O . PRO A 1 540 ? 1.547 8.825 -44.610 1.00 59.00 540 PRO A O 1
ATOM 4397 N N . GLU A 1 541 ? 2.429 7.153 -43.407 1.00 57.38 541 GLU A N 1
ATOM 4398 C CA . GLU A 1 541 ? 1.565 6.070 -43.902 1.00 57.38 541 GLU A CA 1
ATOM 4399 C C . GLU A 1 541 ? 0.190 6.027 -43.191 1.00 57.38 541 GLU A C 1
ATOM 4401 O O . GLU A 1 541 ? -0.668 5.220 -43.549 1.00 57.38 541 GLU A O 1
ATOM 4406 N N . LYS A 1 542 ? -0.025 6.844 -42.144 1.00 58.75 542 LYS A N 1
ATOM 4407 C CA . LYS A 1 542 ? -1.220 6.797 -41.280 1.00 58.75 542 LYS A CA 1
ATOM 4408 C C . LYS A 1 542 ? -2.040 8.090 -41.373 1.00 58.75 542 LYS A C 1
ATOM 4410 O O . LYS A 1 542 ? -1.498 9.190 -41.370 1.00 58.75 542 LYS A O 1
ATOM 4415 N N . GLU A 1 543 ? -3.370 7.965 -41.391 1.00 59.38 543 GLU A N 1
ATOM 4416 C CA . GLU A 1 543 ? -4.280 9.118 -41.321 1.00 59.38 543 GLU A CA 1
ATOM 4417 C C . GLU A 1 543 ? -4.348 9.644 -39.871 1.00 59.38 543 GLU A C 1
ATOM 4419 O O . GLU A 1 543 ? -4.817 8.960 -38.958 1.00 59.38 543 GLU A O 1
ATOM 4424 N N . VAL A 1 544 ? -3.867 10.869 -39.644 1.00 57.66 544 VAL A N 1
ATOM 4425 C CA . VAL A 1 544 ? -3.900 11.536 -38.330 1.00 57.66 544 VAL A CA 1
ATOM 4426 C C . VAL A 1 544 ? -5.239 12.263 -38.160 1.00 57.66 544 VAL A C 1
ATOM 4428 O O . VAL A 1 544 ? -5.595 13.078 -39.010 1.00 57.66 544 VAL A O 1
ATOM 4431 N N . LYS A 1 545 ? -5.988 12.002 -37.074 1.00 58.44 545 LYS A N 1
ATOM 4432 C CA . LYS A 1 545 ? -7.310 12.617 -36.817 1.00 58.44 545 LYS A CA 1
ATOM 4433 C C . LYS A 1 545 ? -7.424 13.183 -35.405 1.00 58.44 545 LYS A C 1
ATOM 4435 O O . LYS A 1 545 ? -7.665 12.459 -34.450 1.00 58.44 545 LYS A O 1
ATOM 4440 N N . ILE A 1 546 ? -7.343 14.500 -35.280 1.00 58.97 546 ILE A N 1
ATOM 4441 C CA . ILE A 1 546 ? -7.414 15.169 -33.976 1.00 58.97 546 ILE A CA 1
ATOM 4442 C C . ILE A 1 546 ? -8.861 15.518 -33.623 1.00 58.97 546 ILE A C 1
ATOM 4444 O O . ILE A 1 546 ? -9.584 16.049 -34.467 1.00 58.97 546 ILE A O 1
ATOM 4448 N N . TYR A 1 547 ? -9.267 15.234 -32.380 1.00 63.16 547 TYR A N 1
ATOM 4449 C CA . TYR A 1 547 ? -10.629 15.443 -31.882 1.00 63.16 547 TYR A CA 1
ATOM 4450 C C . TYR A 1 547 ? -10.602 16.263 -30.591 1.00 63.16 547 TYR A C 1
ATOM 4452 O O . TYR A 1 547 ? -10.039 15.831 -29.593 1.00 63.16 547 TYR A O 1
ATOM 4460 N N . ASN A 1 548 ? -11.275 17.414 -30.573 1.00 65.81 548 ASN A N 1
ATOM 4461 C CA . ASN A 1 548 ? -11.414 18.200 -29.346 1.00 65.81 548 ASN A CA 1
ATOM 4462 C C . ASN A 1 548 ? -12.666 17.795 -28.574 1.00 65.81 548 ASN A C 1
ATOM 4464 O O . ASN A 1 548 ? -13.755 17.660 -29.144 1.00 65.81 548 ASN A O 1
ATOM 4468 N N . ALA A 1 549 ? -12.511 17.674 -27.260 1.00 67.38 549 ALA A N 1
ATOM 4469 C CA . ALA A 1 549 ? -13.600 17.411 -26.342 1.00 67.38 549 ALA A CA 1
ATOM 4470 C C . ALA A 1 549 ? -13.423 18.226 -25.059 1.00 67.38 549 ALA A C 1
ATOM 4472 O O . ALA A 1 549 ? -12.310 18.378 -24.568 1.00 67.38 549 ALA A O 1
ATOM 4473 N N . LEU A 1 550 ? -14.533 18.707 -24.506 1.00 70.00 550 LEU A N 1
ATOM 4474 C CA . LEU A 1 550 ? -14.598 19.215 -23.140 1.00 70.00 550 LEU A CA 1
ATOM 4475 C C . LEU A 1 550 ? -15.076 18.088 -22.237 1.00 70.00 550 LEU A C 1
ATOM 4477 O O . LEU A 1 550 ? -16.064 17.427 -22.559 1.00 70.00 550 LEU A O 1
ATOM 4481 N N . ILE A 1 551 ? -14.381 17.859 -21.127 1.00 71.81 551 ILE A N 1
ATOM 4482 C CA . ILE A 1 551 ? -14.653 16.737 -20.227 1.00 71.81 551 ILE A CA 1
ATOM 4483 C C . ILE A 1 551 ? -15.002 17.291 -18.849 1.00 71.81 551 ILE A C 1
ATOM 4485 O O . ILE A 1 551 ? -14.139 17.719 -18.086 1.00 71.81 551 ILE A O 1
ATOM 4489 N N . PHE A 1 552 ? -16.286 17.270 -18.518 1.00 73.75 552 PHE A N 1
ATOM 4490 C CA . PHE A 1 552 ? -16.820 17.832 -17.288 1.00 73.75 552 PHE A CA 1
ATOM 4491 C C . PHE A 1 552 ? -17.207 16.761 -16.272 1.00 73.75 552 PHE A C 1
ATOM 4493 O O . PHE A 1 552 ? -17.682 15.693 -16.652 1.00 73.75 552 PHE A O 1
ATOM 4500 N N . PRO A 1 553 ? -17.074 17.038 -14.969 1.00 74.88 553 PRO A N 1
ATOM 4501 C CA . PRO A 1 553 ? -17.661 16.184 -13.948 1.00 74.88 553 PRO A CA 1
ATOM 4502 C C . PRO A 1 553 ? -19.193 16.233 -14.048 1.00 74.88 553 PRO A C 1
ATOM 4504 O O . PRO A 1 553 ? -19.789 17.273 -14.350 1.00 74.88 553 PRO A O 1
ATOM 4507 N N . ASP A 1 554 ? -19.848 15.100 -13.815 1.00 75.94 554 ASP A N 1
ATOM 4508 C CA . ASP A 1 554 ? -21.304 14.975 -13.874 1.00 75.94 554 ASP A CA 1
ATOM 4509 C C . ASP A 1 554 ? -21.990 15.539 -12.616 1.00 75.94 554 ASP A C 1
ATOM 4511 O O . ASP A 1 554 ? -22.389 14.798 -11.722 1.00 75.94 554 ASP A O 1
ATOM 4515 N N . TYR A 1 555 ? -22.160 16.863 -12.550 1.00 70.44 555 TYR A N 1
ATOM 4516 C CA . TYR A 1 555 ? -22.912 17.519 -11.467 1.00 70.44 555 TYR A CA 1
ATOM 4517 C C . TYR A 1 555 ? -24.407 17.192 -11.478 1.00 70.44 555 TYR A C 1
ATOM 4519 O O . TYR A 1 555 ? -25.075 17.279 -10.451 1.00 70.44 555 TYR A O 1
ATOM 4527 N N . MET A 1 556 ? -24.946 16.813 -12.635 1.00 66.69 556 MET A N 1
ATOM 4528 C CA . MET A 1 556 ? -26.379 16.583 -12.811 1.00 66.69 556 MET A CA 1
ATOM 4529 C C . MET A 1 556 ? -26.786 15.140 -12.453 1.00 66.69 556 MET A C 1
ATOM 4531 O O . MET A 1 556 ? -27.970 14.859 -12.266 1.00 66.69 556 MET A O 1
ATOM 4535 N N . GLY A 1 557 ? -25.823 14.220 -12.301 1.00 66.31 557 GLY A N 1
ATOM 4536 C CA . GLY A 1 557 ? -26.076 12.788 -12.085 1.00 66.31 557 GLY A CA 1
ATOM 4537 C C . GLY A 1 557 ? -26.683 12.100 -13.313 1.00 66.31 557 GLY A C 1
ATOM 4538 O O . GLY A 1 557 ? -27.417 11.117 -13.207 1.00 66.31 557 GLY A O 1
ATOM 4539 N N . ASP A 1 558 ? -26.410 12.659 -14.482 1.00 67.56 558 ASP A N 1
ATOM 4540 C CA . ASP A 1 558 ? -27.019 12.342 -15.763 1.00 67.56 558 ASP A CA 1
ATOM 4541 C C . ASP A 1 558 ? -26.338 11.147 -16.470 1.00 67.56 558 ASP A C 1
ATOM 4543 O O . ASP A 1 558 ? -26.838 10.625 -17.474 1.00 67.56 558 ASP A O 1
ATOM 4547 N N . THR A 1 559 ? -25.191 10.698 -15.950 1.00 67.19 559 THR A N 1
ATOM 4548 C CA . THR A 1 559 ? -24.439 9.509 -16.395 1.00 67.19 559 THR A CA 1
ATOM 4549 C C . THR A 1 559 ? -25.133 8.183 -16.041 1.00 67.19 559 THR A C 1
ATOM 4551 O O . THR A 1 559 ? -24.810 7.137 -16.618 1.00 67.19 559 THR A O 1
ATOM 4554 N N . VAL A 1 560 ? -26.147 8.208 -15.166 1.00 60.78 560 VAL A N 1
ATOM 4555 C CA . VAL A 1 560 ? -26.940 7.034 -14.762 1.00 60.78 560 VAL A CA 1
ATOM 4556 C C . VAL A 1 560 ? -28.028 6.715 -15.806 1.00 60.78 560 VAL A C 1
ATOM 4558 O O . VAL A 1 560 ? -28.934 7.510 -16.065 1.00 60.78 560 VAL A O 1
ATOM 4561 N N . ARG A 1 561 ? -27.993 5.521 -16.427 1.00 55.69 561 ARG A N 1
ATOM 4562 C CA . ARG A 1 561 ? -29.021 5.103 -17.409 1.00 55.69 561 ARG A CA 1
ATOM 4563 C C . ARG A 1 561 ? -30.237 4.471 -16.727 1.00 55.69 561 ARG A C 1
ATOM 4565 O O . ARG A 1 561 ? -30.186 3.320 -16.299 1.00 55.69 561 ARG A O 1
ATOM 4572 N N . THR A 1 562 ? -31.379 5.158 -16.769 1.00 47.88 562 THR A N 1
ATOM 4573 C CA . THR A 1 562 ? -32.613 4.731 -16.075 1.00 47.88 562 THR A CA 1
ATOM 4574 C C . THR A 1 562 ? -33.282 3.455 -16.601 1.00 47.88 562 THR A C 1
ATOM 4576 O O . THR A 1 562 ? -34.070 2.868 -15.879 1.00 47.88 562 THR A O 1
ATOM 4579 N N . ASN A 1 563 ? -33.004 2.993 -17.827 1.00 40.81 563 ASN A N 1
ATOM 4580 C CA . ASN A 1 563 ? -33.740 1.848 -18.401 1.00 40.81 563 ASN A CA 1
ATOM 4581 C C . ASN A 1 563 ? -33.055 0.481 -18.216 1.00 40.81 563 ASN A C 1
ATOM 4583 O O . ASN A 1 563 ? -33.607 -0.523 -18.658 1.00 40.81 563 ASN A O 1
ATOM 4587 N N . LYS A 1 564 ? -31.858 0.415 -17.611 1.00 46.28 564 LYS A N 1
ATOM 4588 C CA . LYS A 1 564 ? -31.147 -0.859 -17.349 1.00 46.28 564 LYS A CA 1
ATOM 4589 C C . LYS A 1 564 ? -30.337 -0.887 -16.041 1.00 46.28 564 LYS A C 1
ATOM 4591 O O . LYS A 1 564 ? -29.568 -1.825 -15.873 1.00 46.28 564 LYS A O 1
ATOM 4596 N N . ASN A 1 565 ? -30.422 0.139 -15.183 1.00 45.03 565 ASN A N 1
ATOM 4597 C CA . ASN A 1 565 ? -29.534 0.327 -14.017 1.00 45.03 565 ASN A CA 1
ATOM 4598 C C . ASN A 1 565 ? -28.039 0.102 -14.337 1.00 45.03 565 ASN A C 1
ATOM 4600 O O . ASN A 1 565 ? -27.259 -0.315 -13.491 1.00 45.03 565 ASN A O 1
ATOM 4604 N N . LYS A 1 566 ? -27.626 0.357 -15.589 1.00 47.97 566 LYS A N 1
ATOM 4605 C CA . LYS A 1 566 ? -26.223 0.294 -16.003 1.00 47.97 566 LYS A CA 1
ATOM 4606 C C . LYS A 1 566 ? -25.670 1.705 -15.999 1.00 47.97 566 LYS A C 1
ATOM 4608 O O . LYS A 1 566 ? -25.904 2.478 -16.927 1.00 47.97 566 LYS A O 1
ATOM 4613 N N . GLU A 1 567 ? -24.965 2.034 -14.938 1.00 56.22 567 GLU A N 1
ATOM 4614 C CA . GLU A 1 567 ? -24.222 3.277 -14.799 1.00 56.22 567 GLU A CA 1
ATOM 4615 C C . GLU A 1 567 ? -22.976 3.255 -15.695 1.00 56.22 567 GLU A C 1
ATOM 4617 O O . GLU A 1 567 ? -22.112 2.382 -15.555 1.00 56.22 567 GLU A O 1
ATOM 4622 N N . GLY A 1 568 ? -22.896 4.207 -16.625 1.00 62.94 568 GLY A N 1
ATOM 4623 C CA . GLY A 1 568 ? -21.710 4.419 -17.450 1.00 62.94 568 GLY A CA 1
ATOM 4624 C C . GLY A 1 568 ? -20.739 5.386 -16.777 1.00 62.94 568 GLY A C 1
ATOM 4625 O O . GLY A 1 568 ? -21.156 6.254 -16.019 1.00 62.94 568 GLY A O 1
ATOM 4626 N N . ILE A 1 569 ? -19.449 5.258 -17.084 1.00 68.44 569 ILE A N 1
ATOM 4627 C CA . ILE A 1 569 ? -18.422 6.196 -16.602 1.00 68.44 569 ILE A CA 1
ATOM 4628 C C . ILE A 1 569 ? -18.525 7.534 -17.351 1.00 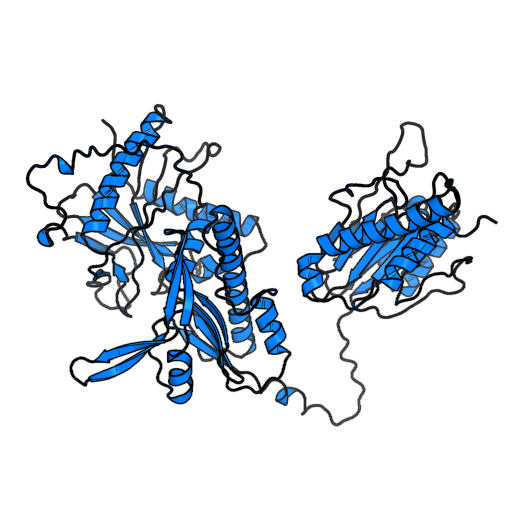68.44 569 ILE A C 1
ATOM 4630 O O . ILE A 1 569 ? -18.189 8.569 -16.796 1.00 68.44 569 ILE A O 1
ATOM 4634 N N . LEU A 1 570 ? -19.022 7.534 -18.594 1.00 72.31 570 LEU A N 1
ATOM 4635 C CA . LEU A 1 570 ? -18.994 8.687 -19.497 1.00 72.31 570 LEU A CA 1
ATOM 4636 C C . LEU A 1 570 ? -20.278 8.858 -20.310 1.00 72.31 570 LEU A C 1
ATOM 4638 O O . LEU A 1 570 ? -20.929 7.877 -20.690 1.00 72.31 570 LEU A O 1
ATOM 4642 N N . ARG A 1 571 ? -20.607 10.114 -20.635 1.00 72.50 571 ARG A N 1
ATOM 4643 C CA . ARG A 1 571 ? -21.779 10.493 -21.441 1.00 72.50 571 ARG A CA 1
ATOM 4644 C C . ARG A 1 571 ? -21.516 11.745 -22.279 1.00 72.50 571 ARG A C 1
ATOM 4646 O O . ARG A 1 571 ? -21.135 12.766 -21.731 1.00 72.50 571 ARG A O 1
ATOM 4653 N N . LEU A 1 572 ? -21.817 11.713 -23.578 1.00 70.62 572 LEU A N 1
ATOM 4654 C CA . LEU A 1 572 ? -21.896 12.926 -24.403 1.00 70.62 572 LEU A CA 1
ATOM 4655 C C . LEU A 1 572 ? -23.162 13.707 -24.027 1.00 70.62 572 LEU A C 1
ATOM 4657 O O . LEU A 1 572 ? -24.263 13.165 -24.150 1.00 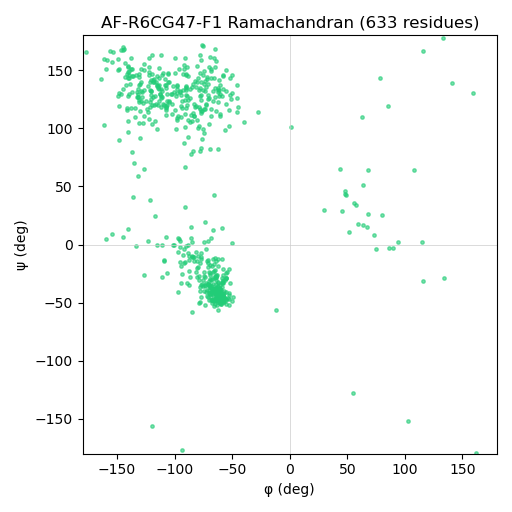70.62 572 LEU A O 1
ATOM 4661 N N . CYS A 1 573 ? -23.014 14.956 -23.586 1.00 66.19 573 CYS A N 1
ATOM 4662 C CA . CYS A 1 573 ? -24.131 15.790 -23.136 1.00 66.19 573 CYS A CA 1
ATOM 4663 C C . CYS A 1 573 ? -24.431 16.963 -24.076 1.00 66.19 573 CYS A C 1
ATOM 4665 O O . CYS A 1 573 ? -25.583 17.379 -24.174 1.00 66.19 573 CYS A O 1
ATOM 4667 N N . ALA A 1 574 ? -23.448 17.487 -24.811 1.00 67.12 574 ALA A N 1
ATOM 4668 C CA . ALA A 1 574 ? -23.674 18.562 -25.774 1.00 67.12 574 ALA A CA 1
ATOM 4669 C C . ALA A 1 574 ? -22.606 18.590 -26.869 1.00 67.12 574 ALA A C 1
ATOM 4671 O O . ALA A 1 574 ? -21.563 17.950 -26.768 1.00 67.12 574 ALA A O 1
ATOM 4672 N N . VAL A 1 575 ? -22.879 19.346 -27.928 1.00 71.00 575 VAL A N 1
ATOM 4673 C CA . VAL A 1 575 ? -21.918 19.680 -28.980 1.00 71.00 575 VAL A CA 1
ATOM 4674 C C . VAL A 1 575 ? -21.944 21.183 -29.190 1.00 71.00 575 VAL A C 1
ATOM 4676 O O . VAL A 1 575 ? -23.008 21.733 -29.465 1.00 71.00 575 VAL A O 1
ATOM 4679 N N . ALA A 1 576 ? -20.789 21.829 -29.052 1.00 67.88 576 ALA A N 1
ATOM 4680 C CA . ALA A 1 576 ? -20.607 23.246 -29.339 1.00 67.88 576 ALA A CA 1
ATOM 4681 C C . ALA A 1 576 ? -20.198 23.440 -30.806 1.00 67.88 576 ALA A C 1
ATOM 4683 O O . ALA A 1 576 ? -19.309 22.743 -31.296 1.00 67.88 576 ALA A O 1
ATOM 4684 N N . ALA A 1 577 ? -20.841 24.383 -31.489 1.00 67.88 577 ALA A N 1
ATOM 4685 C CA . ALA A 1 577 ? -20.554 24.819 -32.850 1.00 67.88 577 ALA A CA 1
ATOM 4686 C C . ALA A 1 577 ? -20.159 26.301 -32.848 1.00 67.88 577 ALA A C 1
ATOM 4688 O O . ALA A 1 577 ? -20.721 27.098 -32.095 1.00 67.88 577 ALA A O 1
ATOM 4689 N N . PHE A 1 578 ? -19.199 26.666 -33.696 1.00 65.88 578 PHE A N 1
ATOM 4690 C CA . PHE A 1 578 ? -18.568 27.987 -33.689 1.00 65.88 578 PHE A CA 1
ATOM 4691 C C . PHE A 1 578 ? -18.934 28.762 -34.952 1.00 65.88 578 PHE A C 1
ATOM 4693 O O . PHE A 1 578 ? -18.770 28.256 -36.063 1.00 65.88 578 PHE A O 1
ATOM 4700 N N . ASP A 1 579 ? -19.392 30.005 -34.805 1.00 59.94 579 ASP A N 1
ATOM 4701 C CA . ASP A 1 579 ? -19.936 30.768 -35.937 1.00 59.94 579 ASP A CA 1
ATOM 4702 C C . ASP A 1 579 ? -18.877 31.128 -36.996 1.00 59.94 579 ASP A C 1
ATOM 4704 O O . ASP A 1 579 ? -19.193 31.194 -38.189 1.00 59.94 579 ASP A O 1
ATOM 4708 N N . LEU A 1 580 ? -17.614 31.304 -36.5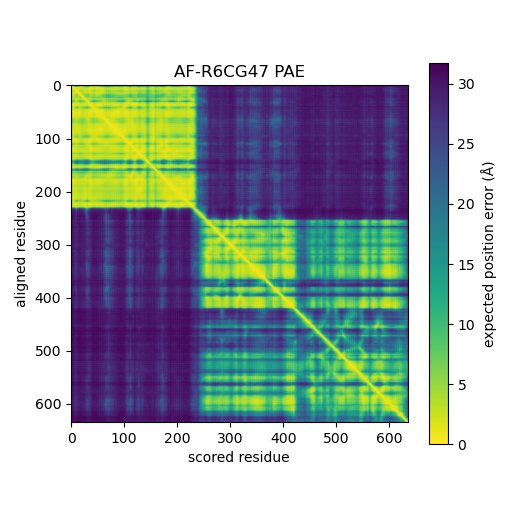84 1.00 55.50 580 LEU A N 1
ATOM 4709 C CA . LEU A 1 580 ? -16.468 31.586 -37.466 1.00 55.50 580 LEU A CA 1
ATOM 4710 C C . LEU A 1 580 ? -15.730 30.327 -37.953 1.00 55.50 580 LEU A C 1
ATOM 4712 O O . LEU A 1 580 ? -14.994 30.387 -38.938 1.00 55.50 580 LEU A O 1
ATOM 4716 N N . HIS A 1 581 ? -15.967 29.179 -37.318 1.00 60.16 581 HIS A N 1
ATOM 4717 C CA . HIS A 1 581 ? -15.445 27.872 -37.726 1.00 60.16 581 HIS A CA 1
ATOM 4718 C C . HIS A 1 581 ? -16.605 26.889 -37.849 1.00 60.16 581 HIS A C 1
ATOM 4720 O O . HIS A 1 581 ? -16.716 25.935 -37.086 1.00 60.16 581 HIS A O 1
ATOM 4726 N N . LYS A 1 582 ? -17.499 27.154 -38.811 1.00 61.69 582 LYS A N 1
ATOM 4727 C CA . LYS A 1 582 ? -18.721 26.361 -39.053 1.00 61.69 582 LYS A CA 1
ATOM 4728 C C . LYS A 1 582 ? -18.438 24.913 -39.442 1.00 61.69 582 LYS A C 1
ATOM 4730 O O . LYS A 1 582 ? -19.327 24.071 -39.389 1.00 61.69 582 LYS A O 1
ATOM 4735 N N . ASP A 1 583 ? -17.213 24.645 -39.873 1.00 59.16 583 ASP A N 1
ATOM 4736 C CA . ASP A 1 583 ? -16.693 23.316 -40.136 1.00 59.16 583 ASP A CA 1
ATOM 4737 C C . ASP A 1 583 ? -16.255 22.591 -38.853 1.00 59.16 583 ASP A C 1
ATOM 4739 O O . ASP A 1 583 ? -15.988 21.400 -38.891 1.00 59.16 583 ASP A O 1
ATOM 4743 N N . ARG A 1 584 ? -16.187 23.253 -37.697 1.00 62.31 584 ARG A N 1
ATOM 4744 C CA . ARG A 1 584 ? -15.654 22.664 -36.466 1.00 62.31 584 ARG A CA 1
ATOM 4745 C C . ARG A 1 584 ? -16.707 22.612 -35.370 1.00 62.31 584 ARG A C 1
ATOM 4747 O O . ARG A 1 584 ? -17.497 23.533 -35.166 1.00 62.31 584 ARG A O 1
ATOM 4754 N N . THR A 1 585 ? -16.669 21.522 -34.618 1.00 65.81 585 THR A N 1
ATOM 4755 C CA . THR A 1 585 ? -17.505 21.303 -33.442 1.00 65.81 585 THR A CA 1
ATOM 4756 C C . THR A 1 585 ? -16.673 20.683 -32.324 1.00 65.81 585 THR A C 1
ATOM 4758 O O . THR A 1 585 ? -15.684 19.994 -32.580 1.00 65.81 585 THR A O 1
ATOM 4761 N N . ILE A 1 586 ? -17.055 20.946 -31.073 1.00 69.06 586 ILE A N 1
ATOM 4762 C CA . ILE A 1 586 ? -16.425 20.361 -29.883 1.00 69.06 586 ILE A CA 1
ATOM 4763 C C . ILE A 1 586 ? -17.472 19.550 -29.127 1.00 69.06 586 ILE A C 1
ATOM 4765 O O . ILE A 1 586 ? -18.556 20.049 -28.817 1.00 69.06 586 ILE A O 1
ATOM 4769 N N . GLY A 1 587 ? -17.157 18.286 -28.847 1.00 70.19 587 GLY A N 1
ATOM 4770 C CA . GLY A 1 587 ? -18.011 17.425 -28.032 1.00 70.19 587 GLY A CA 1
ATOM 4771 C C . GLY A 1 587 ? -17.856 17.759 -26.553 1.00 70.19 587 GLY A C 1
ATOM 4772 O O . GLY A 1 587 ? -16.741 17.901 -26.069 1.00 70.19 587 GLY A O 1
ATOM 4773 N N . ILE A 1 588 ? -18.961 17.858 -25.826 1.00 72.12 588 ILE A N 1
ATOM 4774 C CA . ILE A 1 588 ? -18.971 18.078 -24.382 1.00 72.12 588 ILE A CA 1
ATOM 4775 C C . ILE A 1 588 ? -19.426 16.791 -23.708 1.00 72.12 588 ILE A C 1
ATOM 4777 O O . ILE A 1 588 ? -20.532 16.299 -23.954 1.00 72.12 588 ILE A O 1
ATOM 4781 N N . TRP A 1 589 ? -18.559 16.247 -22.866 1.00 73.81 589 TRP A N 1
ATOM 4782 C CA . TRP A 1 589 ? -18.722 14.972 -22.190 1.00 73.81 589 TRP A CA 1
ATOM 4783 C C . TRP A 1 589 ? -18.823 15.174 -20.687 1.00 73.81 589 TRP A C 1
ATOM 4785 O O . TRP A 1 589 ? -18.173 16.044 -20.123 1.00 73.81 589 TRP A O 1
ATOM 4795 N N . GLN A 1 590 ? -19.629 14.342 -20.046 1.00 75.44 590 GLN A N 1
ATOM 4796 C CA . GLN A 1 590 ? -19.750 14.232 -18.603 1.00 75.44 590 GLN A CA 1
ATOM 4797 C C . GLN A 1 590 ? -19.100 12.936 -18.128 1.00 75.44 5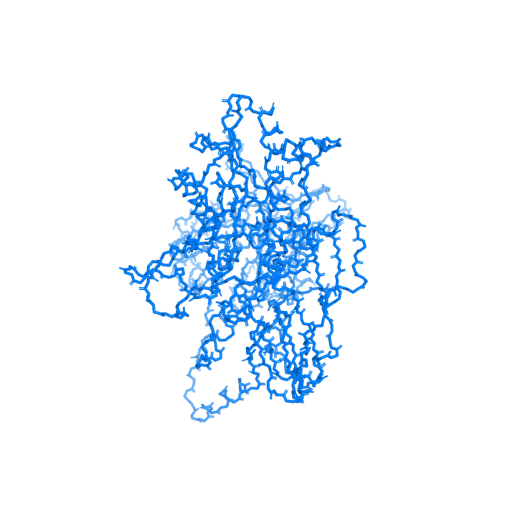90 GLN A C 1
ATOM 4799 O O . GLN A 1 590 ? -19.310 11.889 -18.748 1.00 75.44 590 GLN A O 1
ATOM 4804 N N . VAL A 1 591 ? -18.356 13.009 -17.026 1.00 76.69 591 VAL A N 1
ATOM 4805 C CA . VAL A 1 591 ? -17.725 11.871 -16.350 1.00 76.69 591 VAL A CA 1
ATOM 4806 C C . VAL A 1 591 ? -18.406 11.628 -15.013 1.00 76.69 591 VAL A C 1
ATOM 4808 O O . VAL A 1 591 ? -18.577 12.552 -14.216 1.00 76.69 591 VAL A O 1
ATOM 4811 N N . ASN A 1 592 ? -18.755 10.375 -14.747 1.00 79.38 592 ASN A N 1
ATOM 4812 C CA . ASN A 1 592 ? -19.189 9.941 -13.433 1.00 79.38 592 ASN A CA 1
ATOM 4813 C C . ASN A 1 592 ? -17.979 9.958 -12.490 1.00 79.38 592 ASN A C 1
ATOM 4815 O O . ASN A 1 592 ? -17.114 9.082 -12.562 1.00 79.38 592 ASN A O 1
ATOM 4819 N N . LEU A 1 593 ? -17.912 10.980 -11.635 1.00 78.69 593 LEU A N 1
ATOM 4820 C CA . LEU A 1 593 ? -16.763 11.197 -10.762 1.00 78.69 593 LEU A CA 1
ATOM 4821 C C . LEU A 1 593 ? -16.601 10.082 -9.725 1.00 78.69 593 LEU A C 1
ATOM 4823 O O . LEU A 1 593 ? -15.477 9.675 -9.458 1.00 78.69 593 LEU A O 1
ATOM 4827 N N . GLN A 1 594 ? -17.702 9.571 -9.173 1.00 78.69 594 GLN A N 1
ATOM 4828 C CA . GLN A 1 594 ? -17.652 8.502 -8.180 1.00 78.69 594 GLN A CA 1
ATOM 4829 C C . GLN A 1 594 ? -16.988 7.252 -8.766 1.00 78.69 594 GLN A C 1
ATOM 4831 O O . GLN A 1 594 ? -16.006 6.762 -8.218 1.00 78.69 594 GLN A O 1
ATOM 4836 N N . LYS A 1 595 ? -17.426 6.814 -9.950 1.00 79.38 595 LYS A N 1
ATOM 4837 C CA . LYS A 1 595 ? -16.790 5.684 -10.642 1.00 79.38 595 LYS A CA 1
ATOM 4838 C C . LYS A 1 595 ? -15.351 5.956 -11.016 1.00 79.38 595 LYS A C 1
ATOM 4840 O O . LYS A 1 595 ? -14.530 5.049 -11.000 1.00 79.38 595 LYS A O 1
ATOM 4845 N N . LEU A 1 596 ? -15.046 7.190 -11.404 1.00 80.50 596 LEU A N 1
ATOM 4846 C CA . LEU A 1 596 ? -13.682 7.569 -11.731 1.00 80.50 596 LEU A CA 1
ATOM 4847 C C . LEU A 1 596 ? -12.754 7.394 -10.519 1.00 80.50 596 LEU A C 1
ATOM 4849 O O . LEU A 1 596 ? -11.662 6.851 -10.667 1.00 80.50 596 LEU A O 1
ATOM 4853 N N . ILE A 1 597 ? -13.216 7.807 -9.335 1.00 85.31 597 ILE A N 1
ATOM 4854 C CA . ILE A 1 597 ? -12.501 7.648 -8.065 1.00 85.31 597 ILE A CA 1
ATOM 4855 C C . ILE A 1 597 ? -12.378 6.166 -7.701 1.00 85.31 597 ILE A C 1
ATOM 4857 O O . ILE A 1 597 ? -11.259 5.701 -7.516 1.00 85.31 597 ILE A O 1
ATOM 4861 N N . GLU A 1 598 ? -13.488 5.418 -7.679 1.00 83.62 598 GLU A N 1
ATOM 4862 C CA . GLU A 1 598 ? -13.513 3.971 -7.391 1.00 83.62 598 GLU A CA 1
ATOM 4863 C C . GLU A 1 598 ? -12.547 3.193 -8.293 1.00 83.62 598 GLU A C 1
ATOM 4865 O O . GLU A 1 598 ? -11.817 2.315 -7.839 1.00 83.62 598 GLU A O 1
ATOM 4870 N N . GLY A 1 599 ? -12.501 3.557 -9.576 1.00 83.19 599 GLY A N 1
ATOM 4871 C CA . GLY A 1 599 ? -11.557 2.990 -10.524 1.00 83.19 599 GLY A CA 1
ATOM 4872 C C . GLY A 1 599 ? -10.108 3.309 -10.189 1.00 83.19 599 GLY A C 1
ATOM 4873 O O . GLY A 1 599 ? -9.275 2.411 -10.224 1.00 83.19 599 GLY A O 1
ATOM 4874 N N . ARG A 1 600 ? -9.797 4.569 -9.859 1.00 83.56 600 ARG A N 1
ATOM 4875 C CA . ARG A 1 600 ? -8.422 4.998 -9.562 1.00 83.56 600 ARG A CA 1
ATOM 4876 C C . ARG A 1 600 ? -7.859 4.323 -8.315 1.00 83.56 600 ARG A C 1
ATOM 4878 O O . ARG A 1 600 ? -6.667 4.027 -8.296 1.00 83.56 600 ARG A O 1
ATOM 4885 N N . ILE A 1 601 ? -8.691 4.133 -7.290 1.00 84.56 601 ILE A N 1
ATOM 4886 C CA . ILE A 1 601 ? -8.280 3.591 -5.985 1.00 84.56 601 ILE A CA 1
ATOM 4887 C C . ILE A 1 601 ? -8.316 2.057 -5.915 1.00 84.56 601 ILE A C 1
ATOM 4889 O O . ILE A 1 601 ? -7.862 1.488 -4.921 1.00 84.56 601 ILE A O 1
ATOM 4893 N N . SER A 1 602 ? -8.885 1.390 -6.925 1.00 81.38 602 SER A N 1
ATOM 4894 C CA . SER A 1 602 ? -9.010 -0.069 -6.964 1.00 81.38 602 SER A CA 1
ATOM 4895 C C . SER A 1 602 ? -7.636 -0.740 -6.975 1.00 81.38 602 SER A C 1
ATOM 4897 O O . SER A 1 602 ? -6.774 -0.357 -7.759 1.00 81.38 602 SER A O 1
ATOM 4899 N N . SER A 1 603 ? -7.430 -1.762 -6.146 1.00 72.81 603 SER A N 1
ATOM 4900 C CA . SER A 1 603 ? -6.212 -2.590 -6.158 1.00 72.81 603 SER A CA 1
ATOM 4901 C C . SER A 1 603 ? -6.183 -3.608 -7.306 1.00 72.81 603 SER A C 1
ATOM 4903 O O . SER A 1 603 ? -5.138 -4.184 -7.588 1.00 72.81 603 SER A O 1
ATOM 4905 N N . ASP A 1 604 ? -7.312 -3.821 -7.987 1.00 79.62 604 ASP A N 1
ATOM 4906 C CA . ASP A 1 604 ? -7.432 -4.751 -9.105 1.00 79.62 604 ASP A CA 1
ATOM 4907 C C . ASP A 1 604 ? -7.000 -4.067 -10.416 1.00 79.62 604 ASP A C 1
ATOM 4909 O O . ASP A 1 604 ? -7.713 -3.232 -10.990 1.00 79.62 604 ASP A O 1
ATOM 4913 N N . GLU A 1 605 ? -5.818 -4.437 -10.914 1.00 74.69 605 GLU A N 1
ATOM 4914 C CA . GLU A 1 605 ? -5.298 -3.930 -12.185 1.00 74.69 605 GLU A CA 1
ATOM 4915 C C . GLU A 1 605 ? -6.219 -4.219 -13.378 1.00 74.69 605 GLU A C 1
ATOM 4917 O O . GLU A 1 605 ? -6.287 -3.410 -14.305 1.00 74.69 605 GLU A O 1
ATOM 4922 N N . GLU A 1 606 ? -6.939 -5.344 -13.387 1.00 73.69 606 GLU A N 1
ATOM 4923 C CA . GLU A 1 606 ? -7.880 -5.679 -14.458 1.00 73.69 606 GLU A CA 1
ATOM 4924 C C . GLU A 1 606 ? -9.105 -4.764 -14.417 1.00 73.69 606 GLU A C 1
ATOM 4926 O O . GLU A 1 606 ? -9.610 -4.352 -15.467 1.00 73.69 606 GLU A O 1
ATOM 4931 N N . VAL A 1 607 ? -9.563 -4.361 -13.226 1.00 73.69 607 VAL A N 1
ATOM 4932 C CA . VAL A 1 607 ? -10.611 -3.338 -13.082 1.00 73.69 607 VAL A CA 1
ATOM 4933 C C . VAL A 1 607 ? -10.129 -1.997 -13.630 1.00 73.69 607 VAL A C 1
ATOM 4935 O O . VAL A 1 607 ? -10.842 -1.401 -14.448 1.00 73.69 607 VAL A O 1
ATOM 4938 N N . GLN A 1 608 ? -8.919 -1.559 -13.264 1.00 74.75 608 GLN A N 1
ATOM 4939 C CA . GLN A 1 608 ? -8.325 -0.320 -13.782 1.00 74.75 608 GLN A CA 1
ATOM 4940 C C . GLN A 1 608 ? -8.178 -0.356 -15.313 1.00 74.75 608 GLN A C 1
ATOM 4942 O O . GLN A 1 608 ? -8.691 0.527 -16.012 1.00 74.75 608 GLN A O 1
ATOM 4947 N N . LYS A 1 609 ? -7.573 -1.423 -15.855 1.00 71.75 609 LYS A N 1
ATOM 4948 C CA . LYS A 1 609 ? -7.385 -1.640 -17.302 1.00 71.75 609 LYS A CA 1
ATOM 4949 C C . LYS A 1 609 ? -8.719 -1.689 -18.038 1.00 71.75 609 LYS A C 1
ATOM 4951 O O . LYS A 1 609 ? -8.876 -1.064 -19.088 1.00 71.75 609 LYS A O 1
ATOM 4956 N N . ARG A 1 610 ? -9.728 -2.373 -17.489 1.00 71.38 610 ARG A N 1
ATOM 4957 C CA . ARG A 1 610 ? -11.083 -2.432 -18.062 1.00 71.38 610 ARG A CA 1
ATOM 4958 C C . ARG A 1 610 ? -11.757 -1.064 -18.072 1.00 71.38 610 ARG A C 1
ATOM 4960 O O . ARG A 1 610 ? -12.461 -0.750 -19.032 1.00 71.38 610 ARG A O 1
ATOM 4967 N N . MET A 1 611 ? -11.566 -0.245 -17.038 1.00 69.56 611 MET A N 1
ATOM 4968 C CA . MET A 1 611 ? -12.115 1.115 -16.992 1.00 69.56 611 MET A CA 1
ATOM 4969 C C . MET A 1 611 ? -11.450 2.019 -18.025 1.00 69.56 611 MET A C 1
ATOM 4971 O O . MET A 1 611 ? -12.164 2.637 -18.816 1.00 69.56 611 MET A O 1
ATOM 4975 N N . GLN A 1 612 ? -10.120 2.009 -18.112 1.00 67.94 612 GLN A N 1
ATOM 4976 C CA . GLN A 1 612 ? -9.376 2.723 -19.155 1.00 67.94 612 GLN A CA 1
ATOM 4977 C C . GLN A 1 612 ? -9.779 2.244 -20.562 1.00 67.94 612 GLN A C 1
ATOM 4979 O O . GLN A 1 612 ? -10.064 3.057 -21.443 1.00 67.94 612 GLN A O 1
ATOM 4984 N N . LYS A 1 613 ? -9.941 0.928 -20.768 1.00 64.31 613 LYS A N 1
ATOM 4985 C CA . LYS A 1 613 ? -10.426 0.335 -22.029 1.00 64.31 613 LYS A CA 1
ATOM 4986 C C . LYS A 1 613 ? -11.851 0.769 -22.382 1.00 64.31 613 LYS A C 1
ATOM 4988 O O . LYS A 1 613 ? -12.118 1.126 -23.525 1.00 64.31 613 LYS A O 1
ATOM 4993 N N . ASN A 1 614 ? -12.768 0.803 -21.416 1.00 60.03 614 ASN A N 1
ATOM 4994 C CA . ASN A 1 614 ? -14.124 1.317 -21.634 1.00 60.03 614 ASN A CA 1
ATOM 4995 C C . ASN A 1 614 ? -14.127 2.823 -21.962 1.00 60.03 614 ASN A C 1
ATOM 4997 O O . ASN A 1 614 ? -14.996 3.283 -22.706 1.00 60.03 614 ASN A O 1
ATOM 5001 N N . CYS A 1 615 ? -13.143 3.580 -21.466 1.00 56.81 615 CYS A N 1
ATOM 5002 C CA . CYS A 1 615 ? -12.949 4.999 -21.778 1.00 56.81 615 CYS A CA 1
ATOM 5003 C C . CYS A 1 615 ? -12.286 5.233 -23.144 1.00 56.81 615 CYS A C 1
ATOM 5005 O O . CYS A 1 615 ? -12.627 6.216 -23.800 1.00 56.81 615 CYS A O 1
ATOM 5007 N N . ARG A 1 616 ? -11.468 4.298 -23.665 1.00 53.91 616 ARG A N 1
ATOM 5008 C CA . ARG A 1 616 ? -11.083 4.264 -25.101 1.00 53.91 616 ARG A CA 1
ATOM 5009 C C . ARG A 1 616 ? -12.322 4.220 -26.013 1.00 53.91 616 ARG A C 1
ATOM 5011 O O . ARG A 1 616 ? -12.291 4.724 -27.134 1.00 53.91 616 ARG A O 1
ATOM 5018 N N . GLY A 1 617 ? -13.454 3.734 -25.496 1.00 50.97 617 GLY A N 1
ATOM 5019 C CA . GLY A 1 617 ? -14.774 3.851 -26.112 1.00 50.97 617 GLY A CA 1
ATOM 5020 C C . GLY A 1 617 ? -15.231 5.292 -26.386 1.00 50.97 617 GLY A C 1
ATOM 5021 O O . GLY A 1 617 ? -16.070 5.479 -27.261 1.00 50.97 617 GLY A O 1
ATOM 5022 N N . ILE A 1 618 ? -14.683 6.317 -25.718 1.00 52.72 618 ILE A N 1
ATOM 5023 C CA . ILE A 1 618 ? -14.866 7.732 -26.088 1.00 52.72 618 ILE A CA 1
ATOM 5024 C C . ILE A 1 618 ? -14.129 8.032 -27.374 1.00 52.72 618 ILE A C 1
ATOM 5026 O O . ILE A 1 618 ? -14.734 8.613 -28.254 1.00 52.72 618 ILE A O 1
ATOM 5030 N N . THR A 1 619 ? -12.866 7.628 -27.515 1.00 50.38 619 THR A N 1
ATOM 5031 C CA . THR A 1 619 ? -12.112 7.777 -28.766 1.00 50.38 619 THR A CA 1
ATOM 5032 C C . THR A 1 619 ? -12.856 7.086 -29.899 1.00 50.38 619 THR A C 1
ATOM 5034 O O . THR A 1 619 ? -13.121 7.694 -30.931 1.00 50.38 619 THR A O 1
ATOM 5037 N N . GLU A 1 620 ? -13.323 5.855 -29.680 1.00 48.75 620 GLU A N 1
ATOM 5038 C CA . GLU A 1 620 ? -14.173 5.164 -30.648 1.00 48.75 620 GLU A CA 1
ATOM 5039 C C . GLU A 1 620 ? -15.526 5.839 -30.867 1.00 48.75 620 GLU A C 1
ATOM 5041 O O . GLU A 1 620 ? -16.022 5.834 -31.988 1.00 48.75 620 GLU A O 1
ATOM 5046 N N . SER A 1 621 ? -16.156 6.391 -29.829 1.00 49.81 621 SER A N 1
ATOM 5047 C CA . SER A 1 621 ? -17.436 7.085 -29.944 1.00 49.81 621 SER A CA 1
ATOM 5048 C C . SER A 1 621 ? -17.268 8.419 -30.652 1.00 49.81 621 SER A C 1
ATOM 5050 O O . SER A 1 621 ? -18.124 8.718 -31.461 1.00 49.81 621 SER A O 1
ATOM 5052 N N . LEU A 1 622 ? -16.195 9.175 -30.410 1.00 51.44 622 LEU A N 1
ATOM 5053 C CA . LEU A 1 622 ? -15.782 10.389 -31.119 1.00 51.44 622 LEU A CA 1
ATOM 5054 C C . LEU A 1 622 ? -15.508 10.065 -32.592 1.00 51.44 622 LEU A C 1
ATOM 5056 O O . LEU A 1 622 ? -15.962 10.783 -33.477 1.00 51.44 622 LEU A O 1
ATOM 5060 N N . ILE A 1 623 ? -14.851 8.931 -32.864 1.00 49.06 623 ILE A N 1
ATOM 5061 C CA . ILE A 1 623 ? -14.618 8.408 -34.217 1.00 49.06 623 ILE A CA 1
ATOM 5062 C C . ILE A 1 623 ? -15.938 7.952 -34.879 1.00 49.06 623 ILE A C 1
ATOM 5064 O O . ILE A 1 623 ? -16.145 8.206 -36.066 1.00 49.06 623 ILE A O 1
ATOM 5068 N N . LYS A 1 624 ? -16.855 7.303 -34.141 1.00 44.38 624 LYS A N 1
ATOM 5069 C CA . LYS A 1 624 ? -18.145 6.770 -34.638 1.00 44.38 624 LYS A CA 1
ATOM 5070 C C . LYS A 1 624 ? -19.221 7.856 -34.807 1.00 44.38 624 LYS A C 1
ATOM 5072 O O . LYS A 1 624 ? -19.991 7.784 -35.763 1.00 44.38 624 LYS A O 1
ATOM 5077 N N . THR A 1 625 ? -19.286 8.856 -33.924 1.00 45.66 625 THR A N 1
ATOM 5078 C CA . THR A 1 625 ? -20.149 10.050 -34.052 1.00 45.66 625 THR A CA 1
ATOM 5079 C C . THR A 1 625 ? -19.515 11.136 -34.930 1.00 45.66 625 THR A C 1
ATOM 5081 O O . THR A 1 625 ? -20.212 12.051 -35.361 1.00 45.66 625 THR A O 1
ATOM 5084 N N . GLY A 1 626 ? -18.232 10.989 -35.284 1.00 43.53 626 GLY A N 1
ATOM 5085 C CA . GLY A 1 626 ? -17.411 11.849 -36.149 1.00 43.53 626 GLY A CA 1
ATOM 5086 C C . GLY A 1 626 ? -17.885 12.071 -37.591 1.00 43.53 626 GLY A C 1
ATOM 5087 O O . GLY A 1 626 ? -17.121 12.582 -38.404 1.00 43.53 626 GLY A O 1
ATOM 5088 N N . LYS A 1 627 ? -19.133 11.732 -37.945 1.00 41.22 627 LYS A N 1
ATOM 5089 C CA . LYS A 1 627 ? -19.756 12.282 -39.163 1.00 41.22 627 LYS A CA 1
ATOM 5090 C C . LYS A 1 627 ? -20.079 13.778 -39.024 1.00 41.22 627 LYS A C 1
ATOM 5092 O O . LYS A 1 627 ? -20.098 14.456 -40.044 1.00 41.22 627 LYS A O 1
ATOM 5097 N N . ASP A 1 628 ? -20.241 14.278 -37.794 1.00 40.09 628 ASP A N 1
ATOM 5098 C CA . ASP A 1 628 ? -20.617 15.676 -37.504 1.00 40.09 628 ASP A CA 1
ATOM 5099 C C . ASP A 1 628 ? -19.491 16.515 -36.855 1.00 40.09 628 ASP A C 1
ATOM 5101 O O . ASP A 1 628 ? -19.674 17.702 -36.580 1.00 40.09 628 ASP A O 1
ATOM 5105 N N . PHE A 1 629 ? -18.318 15.920 -36.617 1.00 43.75 629 PHE A N 1
ATOM 5106 C CA . PHE A 1 629 ? -17.115 16.601 -36.126 1.00 43.75 629 PHE A CA 1
ATOM 5107 C C . PHE A 1 629 ? -16.066 16.497 -37.224 1.00 43.75 629 PHE A C 1
ATOM 5109 O O . PHE A 1 629 ? -15.486 15.428 -37.398 1.00 43.75 629 PHE A O 1
ATOM 5116 N N . LEU A 1 630 ? -15.874 17.539 -38.040 1.00 42.44 630 LEU A N 1
ATOM 5117 C CA . LEU A 1 630 ? -14.942 17.431 -39.164 1.00 42.44 630 LEU A CA 1
ATOM 5118 C C . LEU A 1 630 ? -13.509 17.324 -38.617 1.00 42.44 630 LEU A C 1
ATOM 5120 O O . LEU A 1 630 ? -13.030 18.265 -37.980 1.00 42.44 630 LEU A O 1
ATOM 5124 N N . PRO A 1 631 ? -12.797 16.206 -38.851 1.00 42.88 631 PRO A N 1
ATOM 5125 C CA . PRO A 1 631 ? -11.384 16.137 -38.521 1.00 42.88 631 PRO A CA 1
ATOM 5126 C C . PRO A 1 631 ? -10.612 17.070 -39.459 1.00 42.88 631 PRO A C 1
ATOM 5128 O O . PRO A 1 631 ? -10.921 17.155 -40.653 1.00 42.88 631 PRO A O 1
ATOM 5131 N N . MET A 1 632 ? -9.564 17.727 -38.953 1.00 37.69 632 MET A N 1
ATOM 5132 C CA . MET A 1 632 ? -8.583 18.359 -39.835 1.00 37.69 632 MET A CA 1
ATOM 5133 C C . MET A 1 632 ? -7.953 17.281 -40.713 1.00 37.69 632 MET A C 1
ATOM 5135 O O . MET A 1 632 ? -7.224 16.422 -40.225 1.00 37.69 632 MET A O 1
ATOM 5139 N N . ARG A 1 633 ? -8.234 17.328 -42.014 1.00 38.81 633 ARG A N 1
ATOM 5140 C CA . ARG A 1 633 ? -7.547 16.504 -43.008 1.00 38.81 633 ARG A CA 1
ATOM 5141 C C . ARG A 1 633 ? -6.415 17.313 -43.617 1.00 38.81 633 ARG A C 1
ATOM 5143 O O . ARG A 1 633 ? -6.623 18.450 -44.044 1.00 38.81 633 ARG A O 1
ATOM 5150 N N . THR A 1 634 ? -5.231 16.723 -43.693 1.00 31.92 634 THR A N 1
ATOM 5151 C CA . THR A 1 634 ? -4.203 17.195 -44.618 1.00 31.92 634 THR A CA 1
ATOM 5152 C C . THR A 1 634 ? -4.710 16.987 -46.048 1.00 31.92 634 THR A C 1
ATOM 5154 O O . THR A 1 634 ? -5.311 15.959 -46.361 1.00 31.92 634 THR A O 1
ATOM 5157 N N . LYS A 1 635 ? -4.542 17.999 -46.900 1.00 29.48 635 LYS A N 1
ATOM 5158 C CA . LYS A 1 635 ? -4.578 17.813 -48.353 1.00 29.48 635 LYS A CA 1
ATOM 5159 C C . LYS A 1 635 ? -3.175 17.522 -48.840 1.00 29.48 635 LYS A C 1
ATOM 5161 O O . LYS A 1 635 ? -2.254 18.186 -48.307 1.00 29.48 635 LYS A O 1
#

Mean predicted aligned error: 19.51 Å

Sequence (635 aa):
MERNEDNFCFNGIGMPEVHDDLEENLTAEVGGQWVAVFDGIGGLPRGEEASYLAAKTLLDEERPWTEQDEQNYETILLQMLKKINDNITSWRKDRKITKMGTTVSALKFGQEAIYGLSIGDSRIYRMHDGKLEQLSTDHTFRRPGHMKSALTEYLGKEHQAEFPENSFFCVPYEKGDRYLICSDGLTDMLEESKIKSRMEQPVEEAVTSLIEETIRMGADDNTTIILAEVESETDEVQNGSDAMQSESDAVMGKQIEYIQDGAEITSEEWIMQLQQEKYRSFGFEYKNWKNENLIFYRTDQDTNEKHYYSNFVGIVRWADKMLLSLPKSVKLDQSEGYLKKLEMLKVYAKLLDLYLADVWEAAERNQKCKPKKAPWNMVSQSVEQWCAQTEKEQADTAEVQIIAAVKFEKVYEWLLGWLYGNQISLFGEKVFFESKILDQKEININECQNNVYSWKVYGKSGNGIQDRTPVFKNQEKKNIPDIVIEMDKEDSELKNICCILDAKYCGWDGESYILPGNADIYKQFFYQEQFVKLYSKQAPEKEVKIYNALIFPDYMGDTVRTNKNKEGILRLCAVAAFDLHKDRTIGIWQVNLQKLIEGRISSDEEVQKRMQKNCRGITESLIKTGKDFLPMRTK

Radius of gyration: 32.14 Å; Cα contacts (8 Å, |Δi|>4): 1048; chains: 1; bounding box: 75×88×83 Å

pLDDT: mean 71.46, std 19.42, range [28.11, 98.44]

Secondary structure (DSSP, 8-state):
-----EEEEBTTB---SS----SS------SS-EEEEEEB-TTSTTHHHHHHHHHHHHHHT-----HHHHHTHHHHHHHHHHHHHHHHHHHHHHTT-S---B-EEEEEE-SSEEEEEEESS-EEEEEETTEEEE-S---EE--TT-SSPEES--BT-TT-----GGGEEEEE--TT-EEEEE-HHHHTTS-HHHHHHHHTS-HHHHHHHHHHHHHHHT--S---EEEEE-----------S--TTSSTTTGGG-EEEEEETT-B---HHHHHHHTT-EEEEEETTTTEEEEEESEEEEE-TTT-PEEEEE--EEEEEETTEEEEEE-TTSPP-TT--HHHHHHHHHHHHHHHHHHHHHHHHHHHHTT----SS-SSS-SSS-HHHHHHHHHH-------EEEEEEE-HHHHHHHHHHHHTT------SS------TTTTSTT--TT-GGG--EEEEE-S---SSSTT-S-SEEE--------------SS-TT--SB----------B-SSSEEEPPTHHHHHHHHHHHHHHHHHHHH-TTS-B----EEEEE-TT-TTEETTTTEE-SEEEEEEEEESS-TT-EEEEEEE-HHHHHHHHH-S-HHHHHHHHHHHHHHHHHHHHHTTSS------